Protein AF-Q6P442-F1 (afdb_monomer_lite)

InterPro domains:
  IPR039598 HMG domain-containing protein 3 [PTHR17609] (1-402)

Organism: Homo sapiens (NCBI:txid9606)

Radius of gyration: 25.88 Å; chains: 1; bounding box: 52×65×114 Å

Secondary structure (DSSP, 8-state):
-TTS-SEEEEEEETTEEEBTTS-EEE--SS---SB--HHHHHHHHHHHHHHHHH-TTSPP--EEEGGG-PPB--GGGB-SS-B--GGG--TTPPP--S-HHHHHHHHHTTS--GGGGGG--HHHHHHHHHHTT----TT--HHHHHHHHHHHHHHHHHT----PPPTTB--EEEEEE-TT--EEEEEEESS---HHHHHHHHHTBSS--SEEE-TTHHHHHHHHHHHSHHHHHHHHGGGTTSSS-TTS-------GGGS-------TT--TT-SS-TTT-----EEEB-SS---TT-TTGGGGBGGG-GGGHHHHHHHHHHHHHGGG-GGGS-EEES-HHHHHHHHHHHHHHHHHHHHHHHHHHHHHHPPTTEEEEE-TT--EEEEE-------------------

Sequence (406 aa):
CGVAPKVEMAQRSEENVLALKSVEFTWPEFLGSNEVNVEDFWATMETEVIEQVAFPASIPITKFDASVIAPFFPPLMRGAVVVNTEKDKNLDVQPVPGSGSALVRLLQEGTCKLDEIGSYSEEKLQHLLRQCGIPFGAEDSKDQLCFSLLALYESVQNGARAIRPPRHFTGGKIYKVCPHQVVCGSKYLVRGESARDHVDLLASSRHWPPVYVVDMATSVALCADLCYPELTNQMWGRNQGCFSSPTEPPVSVSCPELLDQHYTVDMTETEHSIQHPVTKTATRRIVHAGLQPNPGDPSAGHHSLALCPELAPYATILASIVDSKPNGVRQRPIAFDNATHYYLYNRLMDFLTSREIVNRQIHDIVQSCQPGEVVIRDTLYRLGVAQIKTETEEEGEEEEVAAVAE

pLDDT: mean 86.99, std 14.01, range [32.75, 98.12]

Foldseek 3Di:
DFLFFQEKEKDFQQQLWEFLPQAAEDEDPDDDDQFADPVVQLVVLVVQVVCCVVPVPDRFHRYYHPSNFFWDADPSFFAPTFGDCLNVQDPPQDDADFALLQLLLCVLVVLDDLVCLVVDDPVSLVVSCVSRVHDDDPPQDSVNSNVSSVSSVSCLLSADDAPWRDPRIFSGKMFIAHLLRATRIMDTGRTHDGLVRVLSRQVRTLARRQEYEDLSQQSVLSNCCVVPVVLSCQAANQCSQFQDHLVDPAAQDEDCLLDDDPDDQDPPDDSPDCQRRRSRDNYHHYAYLVPDRPPPHSSNSRRHLVSYPSSVVSSVSVVVCVVCLVVDPLNDRDYHHGDSCSVVVNSVVSVVVNVVSVVVVLVVVVVVDDVQKDWDADPSGDIDIDGHPDPPPPPPPDDPDDDDDD

Structure (mmCIF, N/CA/C/O backbone):
data_AF-Q6P442-F1
#
_entry.id   AF-Q6P442-F1
#
loop_
_atom_site.group_PDB
_atom_site.id
_atom_site.type_symbol
_atom_site.label_atom_id
_atom_site.label_alt_id
_atom_site.label_comp_id
_atom_site.label_asym_id
_atom_site.label_entity_id
_atom_site.label_seq_id
_atom_site.pdbx_PDB_ins_code
_atom_site.Cartn_x
_atom_site.Cartn_y
_atom_site.Cartn_z
_atom_site.occupancy
_atom_site.B_iso_or_equiv
_atom_site.auth_seq_id
_atom_site.auth_comp_id
_atom_site.auth_asym_id
_atom_site.auth_atom_id
_atom_site.pdbx_PDB_model_num
ATOM 1 N N . CYS A 1 1 ? 8.134 -10.510 -13.921 1.00 86.56 1 CYS A N 1
ATOM 2 C CA . CYS A 1 1 ? 7.005 -9.905 -13.172 1.00 86.56 1 CYS A CA 1
ATOM 3 C C . CYS A 1 1 ? 6.115 -9.026 -14.040 1.00 86.56 1 CYS A C 1
ATOM 5 O O . CYS A 1 1 ? 4.908 -9.148 -13.898 1.00 86.56 1 CYS A O 1
ATOM 7 N N . GLY A 1 2 ? 6.668 -8.200 -14.939 1.00 90.44 2 GLY A N 1
ATOM 8 C CA . GLY A 1 2 ? 5.844 -7.315 -15.767 1.00 90.44 2 GLY A CA 1
ATOM 9 C C . GLY A 1 2 ? 5.180 -6.212 -14.939 1.00 90.44 2 GLY A C 1
ATOM 10 O O . GLY A 1 2 ? 5.678 -5.873 -13.866 1.00 90.44 2 GLY A O 1
ATOM 11 N N . VAL A 1 3 ? 4.054 -5.689 -15.423 1.00 92.62 3 VAL A N 1
ATOM 12 C CA . VAL A 1 3 ? 3.297 -4.583 -14.802 1.00 92.62 3 VAL A CA 1
ATOM 13 C C . VAL A 1 3 ? 2.311 -5.029 -13.714 1.00 92.62 3 VAL A C 1
ATOM 15 O O . VAL A 1 3 ? 1.682 -4.186 -13.084 1.00 92.62 3 VAL A O 1
ATOM 18 N N . ALA A 1 4 ? 2.176 -6.337 -13.473 1.00 93.31 4 ALA A N 1
ATOM 19 C CA . ALA A 1 4 ? 1.287 -6.904 -12.455 1.00 93.31 4 ALA A CA 1
ATOM 20 C C . ALA A 1 4 ? 1.978 -8.056 -11.691 1.00 93.31 4 ALA A C 1
ATOM 22 O O . ALA A 1 4 ? 1.723 -9.239 -11.954 1.00 93.31 4 ALA A O 1
ATOM 23 N N . PRO A 1 5 ? 2.936 -7.750 -10.794 1.00 94.25 5 PRO A N 1
ATOM 24 C CA . PRO A 1 5 ? 3.616 -8.765 -10.000 1.00 94.25 5 PRO A CA 1
ATOM 25 C C . PRO A 1 5 ? 2.646 -9.487 -9.051 1.00 94.25 5 PRO A C 1
ATOM 27 O O . PRO A 1 5 ? 1.861 -8.859 -8.351 1.00 94.25 5 PRO A O 1
ATOM 30 N N . LYS A 1 6 ? 2.762 -10.819 -8.964 1.00 94.25 6 LYS A N 1
ATOM 31 C CA . LYS A 1 6 ? 1.980 -11.639 -8.016 1.00 94.25 6 LYS A CA 1
ATOM 32 C C . LYS A 1 6 ? 2.330 -11.358 -6.550 1.00 94.25 6 LYS A C 1
ATOM 34 O O . LYS A 1 6 ? 1.477 -11.449 -5.673 1.00 94.25 6 LYS A O 1
ATOM 39 N N . VAL A 1 7 ? 3.600 -11.046 -6.311 1.00 95.81 7 VAL A N 1
ATOM 40 C CA . VAL A 1 7 ? 4.154 -10.728 -4.997 1.00 95.81 7 VAL A CA 1
ATOM 41 C C . VAL A 1 7 ? 4.831 -9.373 -5.099 1.00 95.81 7 VAL A C 1
ATOM 43 O O . VAL A 1 7 ? 5.621 -9.149 -6.016 1.00 95.81 7 VAL A O 1
ATOM 46 N N . GLU A 1 8 ? 4.550 -8.487 -4.157 1.00 97.06 8 GLU A N 1
ATOM 47 C CA . GLU A 1 8 ? 5.289 -7.242 -3.965 1.00 97.06 8 GLU A CA 1
ATOM 48 C C . GLU A 1 8 ? 5.680 -7.107 -2.495 1.00 97.06 8 GLU A C 1
ATOM 50 O O . GLU A 1 8 ? 5.041 -7.668 -1.608 1.00 97.06 8 GLU A O 1
ATOM 55 N N . MET A 1 9 ? 6.761 -6.387 -2.234 1.00 95.19 9 MET A N 1
ATOM 56 C CA . MET A 1 9 ? 7.399 -6.303 -0.928 1.00 95.19 9 MET A CA 1
ATOM 57 C C . MET A 1 9 ? 7.609 -4.840 -0.560 1.00 95.19 9 MET A C 1
ATOM 59 O O . MET A 1 9 ? 8.041 -4.035 -1.391 1.00 95.19 9 MET A O 1
ATOM 63 N N . ALA A 1 10 ? 7.313 -4.503 0.689 1.00 94.44 10 ALA A N 1
ATOM 64 C CA . ALA A 1 10 ? 7.629 -3.214 1.269 1.00 94.44 10 ALA A CA 1
ATOM 65 C C . ALA A 1 10 ? 9.129 -3.110 1.575 1.00 94.44 10 ALA A C 1
ATOM 67 O O . ALA A 1 10 ? 9.732 -4.034 2.122 1.00 94.44 10 ALA A O 1
ATOM 68 N N . GLN A 1 11 ? 9.728 -1.962 1.270 1.00 91.62 11 GLN A N 1
ATOM 69 C CA . GLN A 1 11 ? 11.070 -1.598 1.724 1.00 91.62 11 GLN A CA 1
ATOM 70 C C . GLN A 1 11 ? 11.069 -0.173 2.254 1.00 91.62 11 GLN A C 1
ATOM 72 O O . GLN A 1 11 ? 10.392 0.689 1.706 1.00 91.62 11 GLN A O 1
ATOM 77 N N . ARG A 1 12 ? 11.868 0.087 3.286 1.00 89.50 12 ARG A N 1
ATOM 78 C CA . ARG A 1 12 ? 11.993 1.404 3.923 1.00 89.50 12 ARG A CA 1
ATOM 79 C C . ARG A 1 12 ? 13.348 1.996 3.639 1.00 89.50 12 ARG A C 1
ATOM 81 O O . ARG A 1 12 ? 14.317 1.250 3.604 1.00 89.50 12 ARG A O 1
ATOM 88 N N . SER A 1 13 ? 13.412 3.308 3.507 1.00 90.06 13 SER A N 1
ATOM 89 C CA . SER A 1 13 ? 14.642 4.088 3.536 1.00 90.06 13 SER A CA 1
ATOM 90 C C . SER A 1 13 ? 14.452 5.247 4.508 1.00 90.06 13 SER A C 1
ATOM 92 O O . SER A 1 13 ? 14.113 6.359 4.108 1.00 90.06 13 SER A O 1
ATOM 94 N N . GLU A 1 14 ? 14.656 4.954 5.792 1.00 87.12 14 GLU A N 1
ATOM 95 C CA . GLU A 1 14 ? 14.461 5.881 6.919 1.00 87.12 14 GLU A CA 1
ATOM 96 C C . GLU A 1 14 ? 15.507 7.004 6.954 1.00 87.12 14 GLU A C 1
ATOM 98 O O . GLU A 1 14 ? 15.258 8.063 7.514 1.00 87.12 14 GLU A O 1
ATOM 103 N N . GLU A 1 15 ? 16.672 6.791 6.337 1.00 87.25 15 GLU A N 1
ATOM 104 C CA . GLU A 1 15 ? 17.795 7.736 6.369 1.00 87.25 15 GLU A CA 1
ATOM 105 C C . GLU A 1 15 ? 17.918 8.586 5.093 1.00 87.25 15 GLU A C 1
ATOM 107 O O . GLU A 1 15 ? 18.850 9.375 4.952 1.00 87.25 15 GLU A O 1
ATOM 112 N N . ASN A 1 16 ? 16.986 8.428 4.151 1.00 91.44 16 ASN A N 1
ATOM 113 C CA . ASN A 1 16 ? 16.876 9.267 2.961 1.00 91.44 16 ASN A CA 1
ATOM 114 C C . ASN A 1 16 ? 15.770 10.292 3.202 1.00 91.44 16 ASN A C 1
ATOM 116 O O . ASN A 1 16 ? 14.597 9.994 2.989 1.00 91.44 16 ASN A O 1
ATOM 120 N N . VAL A 1 17 ? 16.147 11.456 3.727 1.00 94.19 17 VAL A N 1
ATOM 121 C CA . VAL A 1 17 ? 15.237 12.398 4.394 1.00 94.19 17 VAL A CA 1
ATOM 122 C C . VAL A 1 17 ? 15.412 13.827 3.895 1.00 94.19 17 VAL A C 1
ATOM 124 O O . VAL A 1 17 ? 16.478 14.218 3.424 1.00 94.19 17 VAL A O 1
ATOM 127 N N . LEU A 1 18 ? 14.373 14.638 4.068 1.00 94.19 18 LEU A N 1
ATOM 128 C CA . LEU A 1 18 ? 14.400 16.080 3.854 1.00 94.19 18 LEU A CA 1
ATOM 129 C C . LEU A 1 18 ? 14.501 16.800 5.203 1.00 94.19 18 LEU A C 1
ATOM 131 O O . LEU A 1 18 ? 13.715 16.549 6.117 1.00 94.19 18 LEU A O 1
ATOM 135 N N . ALA A 1 19 ? 15.467 17.705 5.320 1.00 92.88 19 ALA A N 1
ATOM 136 C CA . ALA A 1 19 ? 15.667 18.561 6.476 1.00 92.88 19 ALA A CA 1
ATOM 137 C C . ALA A 1 19 ? 14.605 19.666 6.522 1.00 92.88 19 ALA A C 1
ATOM 139 O O . ALA A 1 19 ? 14.495 20.487 5.613 1.00 92.88 19 ALA A O 1
ATOM 140 N N . LEU A 1 20 ? 13.894 19.752 7.642 1.00 90.56 20 LEU A N 1
ATOM 141 C CA . LEU A 1 20 ? 12.802 20.709 7.858 1.00 90.56 20 LEU A CA 1
ATOM 142 C C . LEU A 1 20 ? 13.289 22.108 8.267 1.00 90.56 20 LEU A C 1
ATOM 144 O O . LEU A 1 20 ? 12.494 22.996 8.543 1.00 90.56 20 LEU A O 1
ATOM 148 N N . LYS A 1 21 ? 14.609 22.327 8.317 1.00 86.75 21 LYS A N 1
ATOM 149 C CA . LYS A 1 21 ? 15.196 23.644 8.623 1.00 86.75 21 LYS A CA 1
ATOM 150 C C . LYS A 1 21 ? 14.921 24.687 7.530 1.00 86.75 21 LYS A C 1
ATOM 152 O O . LYS A 1 21 ? 14.899 25.874 7.829 1.00 86.75 21 LYS A O 1
ATOM 157 N N . SER A 1 22 ? 14.756 24.234 6.285 1.00 80.06 22 SER A N 1
ATOM 158 C CA . SER A 1 22 ? 14.614 25.088 5.097 1.00 80.06 22 SER A CA 1
ATOM 159 C C . SER A 1 22 ? 13.227 24.993 4.456 1.00 80.06 22 SER A C 1
ATOM 161 O O . SER A 1 22 ? 12.948 25.732 3.518 1.00 80.06 22 SER A O 1
ATOM 163 N N . VAL A 1 23 ? 12.380 24.072 4.927 1.00 89.31 23 VAL A N 1
ATOM 164 C CA . VAL A 1 23 ? 11.079 23.754 4.331 1.00 89.31 23 VAL A CA 1
ATOM 165 C C . VAL A 1 23 ? 10.048 23.587 5.441 1.00 89.31 23 VAL A C 1
ATOM 167 O O . VAL A 1 23 ? 10.214 22.760 6.337 1.00 89.31 23 VAL A O 1
ATOM 170 N N . GLU A 1 24 ? 8.968 24.351 5.357 1.00 90.81 24 GLU A N 1
ATOM 171 C CA . GLU A 1 24 ? 7.795 24.266 6.218 1.00 90.81 24 GLU A CA 1
ATOM 172 C C . GLU A 1 24 ? 6.669 23.546 5.467 1.00 90.81 24 GLU A C 1
ATOM 174 O O . GLU A 1 24 ? 6.240 23.986 4.399 1.00 90.81 24 GLU A O 1
ATOM 179 N N . PHE A 1 25 ? 6.169 22.441 6.021 1.00 91.81 25 PHE A N 1
ATOM 180 C CA . PHE A 1 25 ? 4.994 21.773 5.467 1.00 91.81 25 PHE A CA 1
ATOM 181 C C . PHE A 1 25 ? 3.707 22.418 5.983 1.00 91.81 25 PHE A C 1
ATOM 183 O O . PHE A 1 25 ? 3.514 22.548 7.193 1.00 91.81 25 PHE A O 1
ATOM 190 N N . THR A 1 26 ? 2.813 22.768 5.065 1.00 91.88 26 THR A N 1
ATOM 191 C CA . THR A 1 26 ? 1.461 23.251 5.356 1.00 91.88 26 THR A CA 1
ATOM 192 C C . THR A 1 26 ? 0.432 22.161 5.078 1.00 91.88 26 THR A C 1
ATOM 194 O O . THR A 1 26 ? 0.691 21.217 4.330 1.00 91.88 26 THR A O 1
ATOM 197 N N . TRP A 1 27 ? -0.747 22.300 5.677 1.00 89.88 27 TRP A N 1
ATOM 198 C CA . TRP A 1 27 ? -1.874 21.388 5.493 1.00 89.88 27 TRP A CA 1
ATOM 199 C C . TRP A 1 27 ? -3.109 22.199 5.100 1.00 89.88 27 TRP A C 1
ATOM 201 O O . TRP A 1 27 ? -3.243 23.333 5.568 1.00 89.88 27 TRP A O 1
ATOM 211 N N . PRO A 1 28 ? -4.006 21.654 4.267 1.00 82.94 28 PRO A N 1
ATOM 212 C CA . PRO A 1 28 ? -5.226 22.355 3.896 1.00 82.94 28 PRO A CA 1
ATOM 213 C C . PRO A 1 28 ? -6.119 22.576 5.127 1.00 82.94 28 PRO A C 1
ATOM 215 O O . PRO A 1 28 ? -6.268 21.687 5.964 1.00 82.94 28 PRO A O 1
ATOM 218 N N . GLU A 1 29 ? -6.741 23.755 5.221 1.00 73.69 29 GLU A N 1
ATOM 219 C CA . GLU A 1 29 ? -7.669 24.099 6.314 1.00 73.69 29 GLU A CA 1
ATOM 220 C C . GLU A 1 29 ? -8.970 23.280 6.263 1.00 73.69 29 GLU A C 1
ATOM 222 O O . GLU A 1 29 ? -9.642 23.104 7.278 1.00 73.69 29 GLU A O 1
ATOM 227 N N . PHE A 1 30 ? -9.313 22.747 5.087 1.00 71.75 30 PHE A N 1
ATOM 228 C CA . PHE A 1 30 ? -10.503 21.934 4.865 1.00 71.75 30 PHE A CA 1
ATOM 229 C C . PHE A 1 30 ? -10.126 20.495 4.518 1.00 71.75 30 PHE A C 1
ATOM 231 O O . PHE A 1 30 ? -9.169 20.240 3.782 1.00 71.75 30 PHE A O 1
ATOM 238 N N . LEU A 1 31 ? -10.931 19.548 5.007 1.00 66.25 31 LEU A N 1
ATOM 239 C CA . LEU A 1 31 ? -10.852 18.135 4.639 1.00 66.25 31 LEU A CA 1
ATOM 240 C C . LEU A 1 31 ? -11.208 17.976 3.151 1.00 66.25 31 LEU A C 1
ATOM 242 O O . LEU A 1 31 ? -12.366 17.807 2.784 1.00 66.25 31 LEU A O 1
ATOM 246 N N . GLY A 1 32 ? -10.203 18.113 2.286 1.00 71.50 32 GLY A N 1
ATOM 247 C CA . GLY A 1 32 ? -10.317 17.870 0.847 1.00 71.50 32 GLY A CA 1
ATOM 248 C C . GLY A 1 32 ? -10.180 16.390 0.485 1.00 71.50 32 GLY A C 1
ATOM 249 O O . GLY A 1 32 ? -9.951 15.544 1.352 1.00 71.50 32 GLY A O 1
ATOM 250 N N . SER A 1 33 ? -10.242 16.086 -0.813 1.00 86.38 33 SER A N 1
ATOM 251 C CA . SER A 1 33 ? -9.921 14.750 -1.331 1.00 86.38 33 SER A CA 1
ATOM 252 C C . SER A 1 33 ? -8.520 14.296 -0.892 1.00 86.38 33 SER A C 1
ATOM 254 O O . SER A 1 33 ? -7.635 15.117 -0.632 1.00 86.38 33 SER A O 1
ATOM 256 N N . ASN A 1 34 ? -8.332 12.983 -0.784 1.00 92.31 34 ASN A N 1
ATOM 257 C CA . ASN A 1 34 ? -7.016 12.367 -0.593 1.00 92.31 34 ASN A CA 1
ATOM 258 C C . ASN A 1 34 ? -6.313 12.100 -1.928 1.00 92.31 34 ASN A C 1
ATOM 260 O O . ASN A 1 34 ? -5.165 11.673 -1.930 1.00 92.31 34 ASN A O 1
ATOM 264 N N . GLU A 1 35 ? -6.995 12.338 -3.048 1.00 95.44 35 GLU A N 1
ATOM 265 C CA . GLU A 1 35 ? -6.439 12.221 -4.390 1.00 95.44 35 GLU A CA 1
ATOM 266 C C . GLU A 1 35 ? -5.431 13.335 -4.685 1.00 95.44 35 GLU A C 1
ATOM 268 O O . GLU A 1 35 ? -5.650 14.500 -4.350 1.00 95.44 35 GLU A O 1
ATOM 273 N N . VAL A 1 36 ? -4.335 12.967 -5.345 1.00 95.62 36 VAL A N 1
ATOM 274 C CA . VAL A 1 36 ? -3.266 13.882 -5.747 1.00 95.62 36 VAL A CA 1
ATOM 275 C C . VAL A 1 36 ? -3.075 13.857 -7.256 1.00 95.62 36 VAL A C 1
ATOM 277 O O . VAL A 1 36 ? -3.052 12.794 -7.880 1.00 95.62 36 VAL A O 1
ATOM 280 N N . ASN A 1 37 ? -2.873 15.036 -7.848 1.00 95.62 37 ASN A N 1
ATOM 281 C CA . ASN A 1 37 ? -2.499 15.127 -9.252 1.00 95.62 37 ASN A CA 1
ATOM 282 C C . ASN A 1 37 ? -1.000 14.839 -9.408 1.00 95.62 37 ASN A C 1
ATOM 284 O O . ASN A 1 37 ? -0.142 15.678 -9.132 1.00 95.62 37 ASN A O 1
ATOM 288 N N . VAL A 1 38 ? -0.701 13.620 -9.853 1.00 95.69 38 VAL A N 1
ATOM 289 C CA . VAL A 1 38 ? 0.668 13.135 -10.042 1.00 95.69 38 VAL A CA 1
ATOM 290 C C . VAL A 1 38 ? 1.415 13.942 -11.101 1.00 95.69 38 VAL A C 1
ATOM 292 O O . VAL A 1 38 ? 2.576 14.277 -10.882 1.00 95.69 38 VAL A O 1
ATOM 295 N N . GLU A 1 39 ? 0.779 14.249 -12.233 1.00 95.00 39 GLU A N 1
ATOM 296 C CA . GLU A 1 39 ? 1.454 14.956 -13.328 1.00 95.00 39 GLU A CA 1
ATOM 297 C C . GLU A 1 39 ? 1.805 16.384 -12.913 1.00 95.00 39 GLU A C 1
ATOM 299 O O . GLU A 1 39 ? 2.951 16.796 -13.076 1.00 95.00 39 GLU A O 1
ATOM 304 N N . ASP A 1 40 ? 0.859 17.095 -12.291 1.00 95.50 40 ASP A N 1
ATOM 305 C CA . ASP A 1 40 ? 1.082 18.465 -11.823 1.00 95.50 40 ASP A CA 1
ATOM 306 C C . ASP A 1 40 ? 2.207 18.512 -10.786 1.00 95.50 40 ASP A C 1
ATOM 308 O O . ASP A 1 40 ? 3.149 19.287 -10.938 1.00 95.50 40 ASP A O 1
ATOM 312 N N . PHE A 1 41 ? 2.164 17.639 -9.770 1.00 95.44 41 PHE A N 1
ATOM 313 C CA . PHE A 1 41 ? 3.193 17.596 -8.731 1.00 95.44 41 PHE A CA 1
ATOM 314 C C . PHE A 1 41 ? 4.593 17.409 -9.327 1.00 95.44 41 PHE A C 1
ATOM 316 O O . PHE A 1 41 ? 5.516 18.167 -9.020 1.00 95.44 41 PHE A O 1
ATOM 323 N N . TRP A 1 42 ? 4.766 16.403 -10.189 1.00 95.19 42 TRP A N 1
ATOM 324 C CA . TRP A 1 42 ? 6.076 16.096 -10.757 1.00 95.19 42 TRP A CA 1
ATOM 325 C C . TRP A 1 42 ? 6.539 17.155 -11.760 1.00 95.19 42 TRP A C 1
ATOM 327 O O . TRP A 1 42 ? 7.723 17.490 -11.751 1.00 95.19 42 TRP A O 1
ATOM 337 N N . ALA A 1 43 ? 5.632 17.731 -12.554 1.00 94.75 43 ALA A N 1
ATOM 338 C CA . ALA A 1 43 ? 5.945 18.833 -13.461 1.00 94.75 43 ALA A CA 1
ATOM 339 C C . ALA A 1 43 ? 6.384 20.094 -12.701 1.00 94.75 43 ALA A C 1
ATOM 341 O O . ALA A 1 43 ? 7.343 20.755 -13.111 1.00 94.75 43 ALA A O 1
ATOM 342 N N . THR A 1 44 ? 5.745 20.407 -11.567 1.00 93.31 44 THR A N 1
ATOM 343 C CA . THR A 1 44 ? 6.184 21.495 -10.684 1.00 93.31 44 THR A CA 1
ATOM 344 C C . THR A 1 44 ? 7.589 21.223 -10.156 1.00 93.31 44 THR A C 1
ATOM 346 O O . THR A 1 44 ? 8.455 22.083 -10.289 1.00 93.31 44 THR A O 1
ATOM 349 N N . MET A 1 45 ? 7.858 20.024 -9.622 1.00 94.00 45 MET A N 1
ATOM 350 C CA . MET A 1 45 ? 9.192 19.698 -9.096 1.00 94.00 45 MET A CA 1
ATOM 351 C C . MET A 1 45 ? 10.281 19.832 -10.170 1.00 94.00 45 MET A C 1
ATOM 353 O O . MET A 1 45 ? 11.346 20.381 -9.892 1.00 94.00 45 MET A O 1
ATOM 357 N N . GLU A 1 46 ? 10.016 19.353 -11.389 1.00 92.81 46 GLU A N 1
ATOM 358 C CA . GLU A 1 46 ? 10.932 19.455 -12.534 1.00 92.81 46 GLU A CA 1
ATOM 359 C C . GLU A 1 46 ? 11.191 20.906 -12.951 1.00 92.81 46 GLU A C 1
ATOM 361 O O . GLU A 1 46 ? 12.349 21.306 -13.090 1.00 92.81 46 GLU A O 1
ATOM 366 N N . THR A 1 47 ? 10.130 21.699 -13.109 1.00 91.25 47 THR A N 1
ATOM 367 C CA . THR A 1 47 ? 10.224 23.104 -13.537 1.00 91.25 47 THR A CA 1
ATOM 368 C C . THR A 1 47 ? 11.033 23.933 -12.542 1.00 91.25 47 THR A C 1
ATOM 370 O O . THR A 1 47 ? 11.928 24.676 -12.939 1.00 91.25 47 THR A O 1
ATOM 373 N N . GLU A 1 48 ? 10.786 23.738 -11.248 1.00 88.94 48 GLU A N 1
ATOM 374 C CA . GLU A 1 48 ? 11.463 24.454 -10.166 1.00 88.94 48 GLU A CA 1
ATOM 375 C C . GLU A 1 48 ? 12.967 24.157 -10.108 1.00 88.94 48 GLU A C 1
ATOM 377 O O . GLU A 1 48 ? 13.777 25.066 -9.927 1.00 88.94 48 GLU A O 1
ATOM 382 N N . VAL A 1 49 ? 13.388 22.899 -10.306 1.00 87.94 49 VAL A N 1
ATOM 383 C CA . VAL A 1 49 ? 14.828 22.581 -10.381 1.00 87.94 49 VAL A CA 1
ATOM 384 C C . VAL A 1 49 ? 15.471 23.217 -11.605 1.00 87.94 49 VAL A C 1
ATOM 386 O O . VAL A 1 49 ? 16.578 23.744 -11.501 1.00 87.94 49 VAL A O 1
ATOM 389 N N . ILE A 1 50 ? 14.803 23.184 -12.760 1.00 88.19 50 ILE A N 1
ATOM 390 C CA . ILE A 1 50 ? 15.329 23.803 -13.983 1.00 88.19 50 ILE A CA 1
ATOM 391 C C . ILE A 1 50 ? 15.517 25.309 -13.775 1.00 88.19 50 ILE A C 1
ATOM 393 O O . ILE A 1 50 ? 16.563 25.847 -14.142 1.00 88.19 50 ILE A O 1
ATOM 397 N N . GLU A 1 51 ? 14.552 25.977 -13.142 1.00 87.38 51 GLU A N 1
ATOM 398 C CA . GLU A 1 51 ? 14.652 27.397 -12.818 1.00 87.38 51 GLU A CA 1
ATOM 399 C C . GLU A 1 51 ? 15.807 27.683 -11.852 1.00 87.38 51 GLU A C 1
ATOM 401 O O . GLU A 1 51 ? 16.613 28.569 -12.124 1.00 87.38 51 GLU A O 1
ATOM 406 N N . GLN A 1 52 ? 15.955 26.904 -10.777 1.00 84.62 52 GLN A N 1
ATOM 407 C CA . GLN A 1 52 ? 17.048 27.070 -9.808 1.00 84.62 52 GLN A CA 1
ATOM 408 C C . GLN A 1 52 ? 18.435 26.857 -10.436 1.00 84.62 52 GLN A C 1
ATOM 410 O O . GLN A 1 52 ? 19.394 27.538 -10.071 1.00 84.62 52 GLN A O 1
ATOM 415 N N . VAL A 1 53 ? 18.553 25.939 -11.402 1.00 83.88 53 VAL A N 1
ATOM 416 C CA . VAL A 1 53 ? 19.801 25.708 -12.149 1.00 83.88 53 VAL A CA 1
ATOM 417 C C . VAL A 1 53 ? 20.090 26.856 -13.120 1.00 83.88 53 VAL A C 1
ATOM 419 O O . VAL A 1 53 ? 21.243 27.266 -13.254 1.00 83.88 53 VAL A O 1
ATOM 422 N N . ALA A 1 54 ? 19.066 27.386 -13.792 1.00 86.62 54 ALA A N 1
ATOM 423 C CA . ALA A 1 54 ? 19.215 28.506 -14.721 1.00 86.62 54 ALA A CA 1
ATOM 424 C C . ALA A 1 54 ? 19.468 29.841 -13.997 1.00 86.62 54 ALA A C 1
ATOM 426 O O . ALA A 1 54 ? 20.236 30.678 -14.478 1.00 86.62 54 ALA A O 1
ATOM 427 N N . PHE A 1 55 ? 18.855 30.024 -12.827 1.00 84.62 55 PHE A N 1
ATOM 428 C CA . PHE A 1 55 ? 18.888 31.239 -12.024 1.00 84.62 55 PHE A CA 1
ATOM 429 C C . PHE A 1 55 ? 19.238 30.896 -10.566 1.00 84.62 55 PHE A C 1
ATOM 431 O O . PHE A 1 55 ? 18.347 30.770 -9.726 1.00 84.62 55 PHE A O 1
ATOM 438 N N . PRO A 1 56 ? 20.536 30.824 -10.211 1.00 71.12 56 PRO A N 1
ATOM 439 C CA . PRO A 1 56 ? 20.991 30.419 -8.872 1.00 71.12 56 PRO A CA 1
ATOM 440 C C . PRO A 1 56 ? 20.542 31.327 -7.713 1.00 71.12 56 PRO A C 1
ATOM 442 O O . PRO A 1 56 ? 20.750 30.990 -6.551 1.00 71.12 56 PRO A O 1
ATOM 445 N N . ALA A 1 57 ? 19.969 32.495 -8.018 1.00 66.56 57 ALA A N 1
ATOM 446 C CA . ALA A 1 57 ? 19.376 33.414 -7.048 1.00 66.56 57 ALA A CA 1
ATOM 447 C C . ALA A 1 57 ? 17.874 33.156 -6.799 1.00 66.56 57 ALA A C 1
ATOM 449 O O . ALA A 1 57 ? 17.269 33.888 -6.015 1.00 66.56 57 ALA A O 1
ATOM 450 N N . SER A 1 58 ? 17.269 32.164 -7.467 1.00 67.44 58 SER A N 1
ATOM 451 C CA . SER A 1 58 ? 15.874 31.783 -7.240 1.00 67.44 58 SER A CA 1
ATOM 452 C C . SER A 1 58 ? 15.698 31.282 -5.805 1.00 67.44 58 SER A C 1
ATOM 454 O O . SER A 1 58 ? 16.505 30.501 -5.291 1.00 67.44 58 SER A O 1
ATOM 456 N N . ILE A 1 59 ? 14.670 31.795 -5.128 1.00 68.06 59 ILE A N 1
ATOM 457 C CA . ILE A 1 59 ? 14.375 31.431 -3.743 1.00 68.06 59 ILE A CA 1
ATOM 458 C C . ILE A 1 59 ? 13.763 30.028 -3.781 1.00 68.06 59 ILE A C 1
ATOM 460 O O . ILE A 1 59 ? 12.717 29.858 -4.403 1.00 68.06 59 ILE A O 1
ATOM 464 N N . PRO A 1 60 ? 14.373 29.024 -3.129 1.00 71.56 60 PRO A N 1
ATOM 465 C CA . PRO A 1 60 ? 13.828 27.677 -3.142 1.00 71.56 60 PRO A CA 1
ATOM 466 C C . PRO A 1 60 ? 12.451 27.642 -2.474 1.00 71.56 60 PRO A C 1
ATOM 468 O O . PRO A 1 60 ? 12.109 28.502 -1.657 1.00 71.56 60 PRO A O 1
ATOM 471 N N . ILE A 1 61 ? 11.682 26.593 -2.763 1.00 72.19 61 ILE A N 1
ATOM 472 C CA . ILE A 1 61 ? 10.432 26.320 -2.054 1.00 72.19 61 ILE A CA 1
ATOM 473 C C . ILE A 1 61 ? 10.725 26.203 -0.554 1.00 72.19 61 ILE A C 1
ATOM 475 O O . ILE A 1 61 ? 11.376 25.263 -0.101 1.00 72.19 61 ILE A O 1
ATOM 479 N N . THR A 1 62 ? 10.215 27.164 0.213 1.00 79.94 62 THR A N 1
ATOM 480 C CA . THR A 1 62 ? 10.338 27.221 1.678 1.00 79.94 62 THR A CA 1
ATOM 481 C C . THR A 1 62 ? 9.048 26.834 2.387 1.00 79.94 62 THR A C 1
ATOM 483 O O . THR A 1 62 ? 9.081 26.523 3.575 1.00 79.94 62 THR A O 1
ATOM 486 N N . LYS A 1 63 ? 7.919 26.812 1.669 1.00 86.56 63 LYS A N 1
ATOM 487 C CA . LYS A 1 63 ? 6.615 26.359 2.158 1.00 86.56 63 LYS A CA 1
ATOM 488 C C . LYS A 1 63 ? 5.983 25.408 1.162 1.00 86.56 63 LYS A C 1
ATOM 490 O O . LYS A 1 63 ? 5.986 25.693 -0.033 1.00 86.56 63 LYS A O 1
ATOM 495 N N . PHE A 1 64 ? 5.449 24.298 1.649 1.00 84.62 64 PHE A N 1
ATOM 496 C CA . PHE A 1 64 ? 4.967 23.230 0.789 1.00 84.62 64 PHE A CA 1
ATOM 497 C C . PHE A 1 64 ? 3.713 22.573 1.345 1.00 84.62 64 PHE A C 1
ATOM 499 O O . PHE A 1 64 ? 3.726 22.076 2.469 1.00 84.62 64 PHE A O 1
ATOM 506 N N . ASP A 1 65 ? 2.642 22.528 0.558 1.00 91.12 65 ASP A N 1
ATOM 507 C CA . ASP A 1 65 ? 1.452 21.773 0.939 1.00 91.12 65 ASP A CA 1
ATOM 508 C C . ASP A 1 65 ? 1.771 20.274 0.910 1.00 91.12 65 ASP A C 1
ATOM 510 O O . ASP A 1 65 ? 2.042 19.685 -0.136 1.00 91.12 65 ASP A O 1
ATOM 514 N N . ALA A 1 66 ? 1.767 19.644 2.081 1.00 92.50 66 ALA A N 1
ATOM 515 C CA . ALA A 1 66 ? 2.080 18.229 2.201 1.00 92.50 66 ALA A CA 1
ATOM 516 C C . ALA A 1 66 ? 0.968 17.320 1.657 1.00 92.50 66 ALA A C 1
ATOM 518 O O . ALA A 1 66 ? 1.218 16.141 1.401 1.00 92.50 66 ALA A O 1
ATOM 519 N N . SER A 1 67 ? -0.251 17.837 1.467 1.00 91.94 67 SER A N 1
ATOM 520 C CA . SER A 1 67 ? -1.371 17.050 0.950 1.00 91.94 67 SER A CA 1
ATOM 521 C C . SER A 1 67 ? -1.234 16.736 -0.540 1.00 91.94 67 SER A C 1
ATOM 523 O O . SER A 1 67 ? -1.631 15.650 -0.953 1.00 91.94 67 SER A O 1
ATOM 525 N N . VAL A 1 68 ? -0.576 17.599 -1.322 1.00 93.50 68 VAL A N 1
ATOM 526 C CA . VAL A 1 68 ? -0.406 17.412 -2.776 1.00 93.50 68 VAL A CA 1
ATOM 527 C C . VAL A 1 68 ? 0.782 16.525 -3.155 1.00 93.50 68 VAL A C 1
ATOM 529 O O . VAL A 1 68 ? 1.021 16.294 -4.338 1.00 93.50 68 VAL A O 1
ATOM 532 N N . ILE A 1 69 ? 1.545 16.025 -2.174 1.00 95.69 69 ILE A N 1
ATOM 533 C CA . ILE A 1 69 ? 2.707 15.169 -2.432 1.00 95.69 69 ILE A CA 1
ATOM 534 C C . ILE A 1 69 ? 2.277 13.900 -3.150 1.00 95.69 69 ILE A C 1
ATOM 536 O O . ILE A 1 69 ? 1.612 13.041 -2.569 1.00 95.69 69 ILE A O 1
ATOM 540 N N . ALA A 1 70 ? 2.718 13.759 -4.398 1.00 96.56 70 ALA A N 1
ATOM 541 C CA . ALA A 1 70 ? 2.411 12.588 -5.191 1.00 96.56 70 ALA A CA 1
ATOM 542 C C . ALA A 1 70 ? 3.436 11.467 -4.959 1.00 96.56 70 ALA A C 1
ATOM 544 O O . ALA A 1 70 ? 4.636 11.659 -5.187 1.00 96.56 70 ALA A O 1
ATOM 545 N N . PRO A 1 71 ? 2.989 10.258 -4.571 1.00 96.25 71 PRO A N 1
ATOM 546 C CA . PRO A 1 71 ? 3.787 9.054 -4.733 1.00 96.25 71 PRO A CA 1
ATOM 547 C C . PRO A 1 71 ? 4.257 8.885 -6.184 1.00 96.25 71 PRO A C 1
ATOM 549 O O . PRO A 1 71 ? 3.585 9.283 -7.140 1.00 96.25 71 PRO A O 1
ATOM 552 N N . PHE A 1 72 ? 5.404 8.240 -6.363 1.00 95.31 72 PHE A N 1
ATOM 553 C CA . PHE A 1 72 ? 5.868 7.833 -7.681 1.00 95.31 72 PHE A CA 1
ATOM 554 C C . PHE A 1 72 ? 5.330 6.444 -8.031 1.00 95.31 72 PHE A C 1
ATOM 556 O O . PHE A 1 72 ? 5.483 5.498 -7.261 1.00 95.31 72 PHE A O 1
ATOM 563 N N . PHE A 1 73 ? 4.774 6.306 -9.234 1.00 95.69 73 PHE A N 1
ATOM 564 C CA . PHE A 1 73 ? 4.391 5.028 -9.827 1.00 95.69 73 PHE A CA 1
ATOM 565 C C . PHE A 1 73 ? 4.841 4.981 -11.290 1.00 95.69 73 PHE A C 1
ATOM 567 O O . PHE A 1 73 ? 4.635 5.960 -12.014 1.00 95.69 73 PHE A O 1
ATOM 574 N N . PRO A 1 74 ? 5.403 3.856 -11.773 1.00 93.75 74 PRO A N 1
ATOM 575 C CA . PRO A 1 74 ? 5.544 3.633 -13.206 1.00 93.75 74 PRO A CA 1
ATOM 576 C C . PRO A 1 74 ? 4.171 3.765 -13.890 1.00 93.75 74 PRO A C 1
ATOM 578 O O . PRO A 1 74 ? 3.214 3.162 -13.398 1.00 93.75 74 PRO A O 1
ATOM 581 N N . PRO A 1 75 ? 4.042 4.482 -15.025 1.00 92.88 75 PRO A N 1
ATOM 582 C CA . PRO A 1 75 ? 2.737 4.806 -15.610 1.00 92.88 75 PRO A CA 1
ATOM 583 C C . PRO A 1 75 ? 1.813 3.602 -15.839 1.00 92.88 75 PRO A C 1
ATOM 585 O O . PRO A 1 75 ? 0.621 3.685 -15.575 1.00 92.88 75 PRO A O 1
ATOM 588 N N . LEU A 1 76 ? 2.361 2.457 -16.260 1.00 92.62 76 LEU A N 1
ATOM 589 C CA . LEU A 1 76 ? 1.580 1.238 -16.517 1.00 92.62 76 LEU A CA 1
ATOM 590 C C . LEU A 1 76 ? 1.134 0.494 -15.247 1.00 92.62 76 LEU A C 1
ATOM 592 O O . LEU A 1 76 ? 0.259 -0.365 -15.325 1.00 92.62 76 LEU A O 1
ATOM 596 N N . MET A 1 77 ? 1.738 0.807 -14.098 1.00 94.75 77 MET A N 1
ATOM 597 C CA . MET A 1 77 ? 1.426 0.219 -12.790 1.00 94.75 77 MET A CA 1
ATOM 598 C C . MET A 1 77 ? 0.601 1.162 -11.904 1.00 94.75 77 MET A C 1
ATOM 600 O O . MET A 1 77 ? 0.160 0.757 -10.828 1.00 94.75 77 MET A O 1
ATOM 604 N N . ARG A 1 78 ? 0.399 2.410 -12.340 1.00 95.75 78 ARG A N 1
ATOM 605 C CA . ARG A 1 78 ? -0.359 3.442 -11.630 1.00 95.75 78 ARG A CA 1
ATOM 606 C C . ARG A 1 78 ? -1.863 3.222 -11.808 1.00 95.75 78 ARG A C 1
ATOM 608 O O . ARG A 1 78 ? -2.321 2.973 -12.922 1.00 95.75 78 ARG A O 1
ATOM 615 N N . GLY A 1 79 ? -2.613 3.313 -10.715 1.00 94.31 79 GLY A N 1
ATOM 616 C CA . GLY A 1 79 ? -4.074 3.325 -10.738 1.00 94.31 79 GLY A CA 1
ATOM 617 C C . GLY A 1 79 ? -4.630 4.612 -11.350 1.00 94.31 79 GLY A C 1
ATOM 618 O O . GLY A 1 79 ? -3.901 5.578 -11.568 1.00 94.31 79 GLY A O 1
ATOM 619 N N . ALA A 1 80 ? -5.933 4.630 -11.632 1.00 92.44 80 ALA A N 1
ATOM 620 C CA . ALA A 1 80 ? -6.603 5.836 -12.128 1.00 92.44 80 ALA A CA 1
ATOM 621 C C . ALA A 1 80 ? -6.593 6.970 -11.088 1.00 92.44 80 ALA A C 1
ATOM 623 O O . ALA A 1 80 ? -6.482 8.135 -11.449 1.00 92.44 80 ALA A O 1
ATOM 624 N N . VAL A 1 81 ? -6.662 6.601 -9.808 1.00 94.31 81 VAL A N 1
ATOM 625 C CA . VAL A 1 81 ? -6.584 7.503 -8.660 1.00 94.31 81 VAL A CA 1
ATOM 626 C C . VAL A 1 81 ? -5.283 7.212 -7.922 1.00 94.31 81 VAL A C 1
ATOM 628 O O . VAL A 1 81 ? -4.933 6.050 -7.706 1.00 94.31 81 VAL A O 1
ATOM 631 N N . VAL A 1 82 ? -4.569 8.263 -7.527 1.00 97.38 82 VAL A N 1
ATOM 632 C CA . VAL A 1 82 ? -3.399 8.174 -6.646 1.00 97.38 82 VAL A CA 1
ATOM 633 C C . VAL A 1 82 ? -3.692 8.975 -5.397 1.00 97.38 82 VAL A C 1
ATOM 635 O O . VAL A 1 82 ? -4.201 10.087 -5.493 1.00 97.38 82 VAL A O 1
ATOM 638 N N . VAL A 1 83 ? -3.388 8.407 -4.233 1.00 96.25 83 VAL A N 1
ATOM 639 C CA . VAL A 1 83 ? -3.785 8.969 -2.942 1.00 96.25 83 VAL A CA 1
ATOM 640 C C . VAL A 1 83 ? -2.599 9.302 -2.044 1.00 96.25 83 VAL A C 1
ATOM 642 O O . VAL A 1 83 ? -1.554 8.644 -2.064 1.00 96.25 83 VAL A O 1
ATOM 645 N N . ASN A 1 84 ? -2.790 10.325 -1.219 1.00 95.88 84 ASN A N 1
ATOM 646 C CA . ASN A 1 84 ? -1.886 10.713 -0.155 1.00 95.88 84 ASN A CA 1
ATOM 647 C C . ASN A 1 84 ? -2.666 11.106 1.107 1.00 95.88 84 ASN A C 1
ATOM 649 O O . ASN A 1 84 ? -3.298 12.159 1.169 1.00 95.88 84 ASN A O 1
ATOM 653 N N . THR A 1 85 ? -2.571 10.277 2.141 1.00 94.19 85 THR A N 1
ATOM 654 C CA . THR A 1 85 ? -3.273 10.457 3.418 1.00 94.19 85 THR A CA 1
ATOM 655 C C . THR A 1 85 ? -2.374 10.994 4.533 1.00 94.19 85 THR A C 1
ATOM 657 O O . THR A 1 85 ? -2.750 10.966 5.704 1.00 94.19 85 THR A O 1
ATOM 660 N N . GLU A 1 86 ? -1.199 11.545 4.203 1.00 92.44 86 GLU A N 1
ATOM 661 C CA . GLU A 1 86 ? -0.267 12.131 5.183 1.00 92.44 86 GLU A CA 1
ATOM 662 C C . GLU A 1 86 ? -0.939 13.154 6.110 1.00 92.44 86 GLU A C 1
ATOM 664 O O . GLU A 1 86 ? -0.635 13.191 7.305 1.00 92.44 86 GLU A O 1
ATOM 669 N N . LYS A 1 87 ? -1.890 13.941 5.584 1.00 91.25 87 LYS A N 1
ATOM 670 C CA . LYS A 1 87 ? -2.623 14.972 6.339 1.00 91.25 87 LYS A CA 1
ATOM 671 C C . LYS A 1 87 ? -3.477 14.395 7.467 1.00 91.25 87 LYS A C 1
ATOM 673 O O . LYS A 1 87 ? -3.553 14.995 8.537 1.00 91.25 87 LYS A O 1
ATOM 678 N N . ASP A 1 88 ? -4.013 13.197 7.258 1.00 90.25 88 ASP A N 1
ATOM 679 C CA . ASP A 1 88 ? -4.936 12.525 8.170 1.00 90.25 88 ASP A CA 1
ATOM 680 C C . ASP A 1 88 ? -4.212 11.782 9.306 1.00 90.25 88 ASP A C 1
ATOM 682 O O . ASP A 1 88 ? -4.851 11.273 10.226 1.00 90.25 88 ASP A O 1
ATOM 686 N N . LYS A 1 89 ? -2.879 11.680 9.247 1.00 90.12 89 LYS A N 1
ATOM 687 C CA . LYS A 1 89 ? -2.091 11.043 10.306 1.00 90.12 89 LYS A CA 1
ATOM 688 C C . LYS A 1 89 ? -2.144 11.871 11.586 1.00 90.12 89 LYS A C 1
ATOM 690 O O . LYS A 1 89 ? -1.620 12.984 11.639 1.00 90.12 89 LYS A O 1
ATOM 695 N N . ASN A 1 90 ? -2.685 11.300 12.652 1.00 86.31 90 ASN A N 1
ATOM 696 C CA . ASN A 1 90 ? -2.665 11.928 13.962 1.00 86.31 90 ASN A CA 1
ATOM 697 C C . ASN A 1 90 ? -1.385 11.525 14.716 1.00 86.31 90 ASN A C 1
ATOM 699 O O . ASN A 1 90 ? -1.160 10.355 15.039 1.00 86.31 90 ASN A O 1
ATOM 703 N N . LEU A 1 91 ? -0.521 12.510 14.977 1.00 81.00 91 LEU A N 1
ATOM 704 C CA . LEU A 1 91 ? 0.755 12.304 15.666 1.00 81.00 91 LEU A CA 1
ATOM 705 C C . LEU A 1 91 ? 0.581 12.043 17.164 1.00 81.00 91 LEU A C 1
ATOM 707 O O . LEU A 1 91 ? 1.481 11.459 17.769 1.00 81.00 91 LEU A O 1
ATOM 711 N N . ASP A 1 92 ? -0.546 12.444 17.750 1.00 81.44 92 ASP A N 1
ATOM 712 C CA . ASP A 1 92 ? -0.792 12.398 19.192 1.00 81.44 92 ASP A CA 1
ATOM 713 C C . ASP A 1 92 ? -1.490 11.114 19.653 1.00 81.44 92 ASP A C 1
ATOM 715 O O . ASP A 1 92 ? -1.568 10.864 20.860 1.00 81.44 92 ASP A O 1
ATOM 719 N N . VAL A 1 93 ? -1.914 10.263 18.710 1.00 80.88 93 VAL A N 1
ATOM 720 C CA . VAL A 1 93 ? -2.517 8.953 18.996 1.00 80.88 93 VAL A CA 1
ATOM 721 C C . VAL A 1 93 ? -1.569 8.125 19.853 1.00 80.88 93 VAL A C 1
ATOM 723 O O . VAL A 1 93 ? -0.447 7.799 19.455 1.00 80.88 93 VAL A O 1
ATOM 726 N N . GLN A 1 94 ? -2.041 7.776 21.046 1.00 73.62 94 GLN A N 1
ATOM 727 C CA . GLN A 1 94 ? -1.325 6.898 21.959 1.00 73.62 94 GLN A CA 1
ATOM 728 C C . GLN A 1 94 ? -1.613 5.429 21.636 1.00 73.62 94 GLN A C 1
ATOM 730 O O . GLN A 1 94 ? -2.662 5.111 21.069 1.00 73.62 94 GLN A O 1
ATOM 735 N N . PRO A 1 95 ? -0.711 4.506 22.011 1.00 77.12 95 PRO A N 1
ATOM 736 C CA . PRO A 1 95 ? -1.048 3.094 22.072 1.00 77.12 95 PRO A CA 1
ATOM 737 C C . PRO A 1 95 ? -2.239 2.898 23.011 1.00 77.12 95 PRO A C 1
ATOM 739 O O . PRO A 1 95 ? -2.199 3.308 24.172 1.00 77.12 95 PRO A O 1
ATOM 742 N N . VAL A 1 96 ? -3.291 2.272 22.499 1.00 86.88 96 VAL A N 1
ATOM 743 C CA . VAL A 1 96 ? -4.516 1.976 23.245 1.00 86.88 96 VAL A CA 1
ATOM 744 C C . VAL A 1 96 ? -4.661 0.467 23.420 1.00 86.88 96 VAL A C 1
ATOM 746 O O . VAL A 1 96 ? -4.229 -0.294 22.550 1.00 86.88 96 VAL A O 1
ATOM 749 N N . PRO A 1 97 ? -5.228 0.007 24.546 1.00 88.81 97 PRO A N 1
ATOM 750 C CA . PRO A 1 97 ? -5.493 -1.409 24.750 1.00 88.81 97 PRO A CA 1
ATOM 751 C C . PRO A 1 97 ? -6.629 -1.900 23.842 1.00 88.81 97 PRO A C 1
ATOM 753 O O . PRO A 1 97 ? -7.499 -1.131 23.440 1.00 88.81 97 PRO A O 1
ATOM 756 N N . GLY A 1 98 ? -6.645 -3.207 23.583 1.00 90.75 98 GLY A N 1
ATOM 757 C CA . GLY A 1 98 ? -7.693 -3.880 22.818 1.00 90.75 98 GLY A CA 1
ATOM 758 C C . GLY A 1 98 ? -7.217 -4.460 21.484 1.00 90.75 98 GLY A C 1
ATOM 759 O O . GLY A 1 98 ? -6.099 -4.235 21.027 1.00 90.75 98 GLY A O 1
ATOM 760 N N . SER A 1 99 ? -8.089 -5.253 20.869 1.00 91.81 99 SER A N 1
ATOM 761 C CA . SER A 1 99 ? -7.877 -5.933 19.597 1.00 91.81 99 SER A CA 1
ATOM 762 C C . SER A 1 99 ? -8.545 -5.157 18.467 1.00 91.81 99 SER A C 1
ATOM 764 O O . SER A 1 99 ? -9.770 -5.161 18.326 1.00 91.81 99 SER A O 1
ATOM 766 N N . GLY A 1 100 ? -7.727 -4.534 17.616 1.00 92.38 100 GLY A N 1
ATOM 767 C CA . GLY A 1 100 ? -8.209 -3.891 16.392 1.00 92.38 100 GLY A CA 1
ATOM 768 C C . GLY A 1 100 ? -8.903 -4.874 15.443 1.00 92.38 100 GLY A C 1
ATOM 769 O O . GLY A 1 100 ? -9.916 -4.533 14.841 1.00 92.38 100 GLY A O 1
ATOM 770 N N . SER A 1 101 ? -8.422 -6.121 15.376 1.00 93.00 101 SER A N 1
ATOM 771 C CA . SER A 1 101 ? -9.050 -7.198 14.597 1.00 93.00 101 SER A CA 1
ATOM 772 C C . SER A 1 101 ? -10.487 -7.468 15.055 1.00 93.00 101 SER A C 1
ATOM 774 O O . SER A 1 101 ? -11.400 -7.518 14.227 1.00 93.00 101 SER A O 1
ATOM 776 N N . ALA A 1 102 ? -10.720 -7.569 16.368 1.00 94.44 102 ALA A N 1
ATOM 777 C CA . ALA A 1 102 ? -12.066 -7.746 16.905 1.00 94.44 102 ALA A CA 1
ATOM 778 C C . ALA A 1 102 ? -12.966 -6.538 16.603 1.00 94.44 102 ALA A C 1
ATOM 780 O O . ALA A 1 102 ? -14.104 -6.730 16.175 1.00 94.44 102 ALA A O 1
ATOM 781 N N . LEU A 1 103 ? -12.449 -5.313 16.754 1.00 95.38 103 LEU A N 1
ATOM 782 C CA . LEU A 1 103 ? -13.187 -4.091 16.427 1.00 95.38 103 LEU A CA 1
ATOM 783 C C . LEU A 1 103 ? -13.622 -4.058 14.957 1.00 95.38 103 LEU A C 1
ATOM 785 O O . LEU A 1 103 ? -14.803 -3.866 14.676 1.00 95.38 103 LEU A O 1
ATOM 789 N N . VAL A 1 104 ? -12.691 -4.272 14.023 1.00 95.06 104 VAL A N 1
ATOM 790 C CA . VAL A 1 104 ? -12.979 -4.266 12.579 1.00 95.06 104 VAL A CA 1
ATOM 791 C C . VAL A 1 104 ? -14.039 -5.307 12.231 1.00 95.06 104 VAL A C 1
ATOM 793 O O . VAL A 1 104 ? -14.956 -5.014 11.467 1.00 95.06 104 VAL A O 1
ATOM 796 N N . ARG A 1 105 ? -13.986 -6.495 12.842 1.00 94.38 105 ARG A N 1
ATOM 797 C CA . ARG A 1 105 ? -15.016 -7.520 12.640 1.00 94.38 105 ARG A CA 1
ATOM 798 C C . ARG A 1 105 ? -16.393 -7.055 13.123 1.00 94.38 105 ARG A C 1
ATOM 800 O O . ARG A 1 105 ? -17.368 -7.216 12.396 1.00 94.38 105 ARG A O 1
ATOM 807 N N . LEU A 1 106 ? -16.481 -6.440 14.305 1.00 95.88 106 LEU A N 1
ATOM 808 C CA . LEU A 1 106 ? -17.749 -5.907 14.823 1.00 95.88 106 LEU A CA 1
ATOM 809 C C . LEU A 1 106 ? -18.335 -4.811 13.922 1.00 95.88 106 LEU A C 1
ATOM 811 O O . LEU A 1 106 ? -19.559 -4.713 13.819 1.00 95.88 106 LEU A O 1
ATOM 815 N N . LEU A 1 107 ? -17.479 -4.007 13.282 1.00 95.44 107 LEU A N 1
ATOM 816 C CA . LEU A 1 107 ? -17.884 -3.004 12.293 1.00 95.44 107 LEU A CA 1
ATOM 817 C C . LEU A 1 107 ? -18.410 -3.668 11.011 1.00 95.44 107 LEU A C 1
ATOM 819 O O . LEU A 1 107 ? -19.503 -3.339 10.558 1.00 95.44 107 LEU A O 1
ATOM 823 N N . GLN A 1 108 ? -17.686 -4.650 10.466 1.00 92.44 108 GLN A N 1
ATOM 824 C CA . GLN A 1 108 ? -18.086 -5.389 9.259 1.00 92.44 108 GLN A CA 1
ATOM 825 C C . GLN A 1 108 ? -19.391 -6.180 9.446 1.00 92.44 108 GLN A C 1
ATOM 827 O O . GLN A 1 108 ? -20.196 -6.288 8.524 1.00 92.44 108 GLN A O 1
ATOM 832 N N . GLU A 1 109 ? -19.621 -6.729 10.639 1.00 93.00 109 GLU A N 1
ATOM 833 C CA . GLU A 1 109 ? -20.856 -7.440 10.991 1.00 93.00 109 GLU A CA 1
ATOM 834 C C . GLU A 1 109 ? -22.041 -6.494 11.253 1.00 93.00 109 GLU A C 1
ATOM 836 O O . GLU A 1 109 ? -23.177 -6.951 11.380 1.00 93.00 109 GLU A O 1
ATOM 841 N N . GLY A 1 110 ? -21.800 -5.182 11.353 1.00 93.12 110 GLY A N 1
ATOM 842 C CA . GLY A 1 110 ? -22.814 -4.179 11.690 1.00 93.12 110 GLY A CA 1
ATOM 843 C C . GLY A 1 110 ? -23.249 -4.188 13.161 1.00 93.12 110 GLY A C 1
ATOM 844 O O . GLY A 1 110 ? -24.170 -3.460 13.534 1.00 93.12 110 GLY A O 1
ATOM 845 N N . THR A 1 111 ? -22.592 -4.988 14.008 1.00 94.50 111 THR A N 1
ATOM 846 C CA . THR A 1 111 ? -22.832 -5.055 15.461 1.00 94.50 111 THR A CA 1
ATOM 847 C C . THR A 1 111 ? -22.408 -3.754 16.152 1.00 94.50 111 THR A C 1
ATOM 849 O O . THR A 1 111 ? -23.065 -3.293 17.093 1.00 94.50 111 THR A O 1
ATOM 852 N N . CYS A 1 112 ? -21.325 -3.147 15.659 1.00 95.12 112 CYS A N 1
ATOM 853 C CA . CYS A 1 112 ? -20.856 -1.822 16.035 1.00 95.12 112 CYS A CA 1
ATOM 854 C C . CYS A 1 112 ? -21.021 -0.866 14.850 1.00 95.12 112 CYS A C 1
ATOM 856 O O . CYS A 1 112 ? -20.551 -1.147 13.754 1.00 95.12 112 CYS A O 1
ATOM 858 N N . LYS A 1 113 ? -21.650 0.283 15.084 1.00 95.31 113 LYS A N 1
ATOM 859 C CA . LYS A 1 113 ? -21.792 1.378 14.125 1.00 95.31 113 LYS A CA 1
ATOM 860 C C . LYS A 1 113 ? -21.409 2.677 14.816 1.00 95.31 113 LYS A C 1
ATOM 862 O O . LYS A 1 113 ? -22.014 3.049 15.823 1.00 95.31 113 LYS A O 1
ATOM 867 N N . LEU A 1 114 ? -20.354 3.318 14.327 1.00 92.88 114 LEU A N 1
ATOM 868 C CA . LEU A 1 114 ? -19.722 4.443 15.022 1.00 92.88 114 LEU A CA 1
ATOM 869 C C . LEU A 1 114 ? -20.570 5.715 14.975 1.00 92.88 114 LEU A C 1
ATOM 871 O O . LEU A 1 114 ? -20.543 6.498 15.916 1.00 92.88 114 LEU A O 1
ATOM 875 N N . ASP A 1 115 ? -21.366 5.889 13.925 1.00 93.19 115 ASP A N 1
ATOM 876 C CA . ASP A 1 115 ? -22.346 6.966 13.773 1.00 93.19 115 ASP A CA 1
ATOM 877 C C . ASP A 1 115 ? -23.481 6.881 14.808 1.00 93.19 115 ASP A C 1
ATOM 879 O O . ASP A 1 115 ? -24.008 7.902 15.247 1.00 93.19 115 ASP A O 1
ATOM 883 N N . GLU A 1 116 ? -23.812 5.674 15.268 1.00 94.00 116 GLU A N 1
ATOM 884 C CA . GLU A 1 116 ? -24.851 5.437 16.272 1.00 94.00 116 GLU A CA 1
ATOM 885 C C . GLU A 1 116 ? -24.296 5.350 17.709 1.00 94.00 116 GLU A C 1
ATOM 887 O O . GLU A 1 116 ? -25.076 5.162 18.647 1.00 94.00 116 GLU A O 1
ATOM 892 N N . ILE A 1 117 ? -22.980 5.491 17.929 1.00 93.75 117 ILE A N 1
ATOM 893 C CA . ILE A 1 117 ? -22.332 5.170 19.218 1.00 93.75 117 ILE A CA 1
ATOM 894 C C . ILE A 1 117 ? -22.922 5.943 20.408 1.00 93.75 117 ILE A C 1
ATOM 896 O O . ILE A 1 117 ? -23.137 5.373 21.478 1.00 93.75 117 ILE A O 1
ATOM 900 N N . GLY A 1 118 ? -23.279 7.217 20.214 1.00 91.44 118 GLY A N 1
ATOM 901 C CA . GLY A 1 118 ? -23.884 8.051 21.259 1.00 91.44 118 GLY A CA 1
ATOM 902 C C . GLY A 1 118 ? -25.255 7.542 21.728 1.00 91.44 118 GLY A C 1
ATOM 903 O O . GLY A 1 118 ? -25.660 7.788 22.868 1.00 91.44 118 GLY A O 1
ATOM 904 N N . SER A 1 119 ? -25.954 6.774 20.887 1.00 93.56 119 SER A N 1
ATOM 905 C CA . SER A 1 119 ? -27.262 6.189 21.199 1.00 93.56 119 SER A CA 1
ATOM 906 C C . SER A 1 119 ? -27.179 4.875 21.985 1.00 93.56 119 SER A C 1
ATOM 908 O O . SER A 1 119 ? -28.190 4.421 22.518 1.00 93.56 119 SER A O 1
ATOM 910 N N . TYR A 1 120 ? -25.998 4.256 22.095 1.00 96.69 120 TYR A N 1
ATOM 911 C CA . TYR A 1 120 ? -25.866 2.938 22.718 1.00 96.69 120 TYR A CA 1
ATOM 912 C C . TYR A 1 120 ? -26.125 2.985 24.226 1.00 96.69 120 TYR A C 1
ATOM 914 O O . TYR A 1 120 ? -25.833 3.979 24.897 1.00 96.69 120 TYR A O 1
ATOM 922 N N . SER A 1 121 ? -26.693 1.903 24.765 1.00 95.81 121 SER A N 1
ATOM 923 C CA . SER A 1 121 ? -26.783 1.718 26.214 1.00 95.81 121 SER A CA 1
ATOM 924 C C . SER A 1 121 ? -25.408 1.386 26.792 1.00 95.81 121 SER A C 1
ATOM 926 O O . SER A 1 121 ? -24.510 0.930 26.075 1.00 95.81 121 SER A O 1
ATOM 928 N N . GLU A 1 122 ? -25.244 1.599 28.093 1.00 95.75 122 GLU A N 1
ATOM 929 C CA . GLU A 1 122 ? -23.996 1.285 28.786 1.00 95.75 122 GLU A CA 1
ATOM 930 C C . GLU A 1 122 ? -23.666 -0.210 28.683 1.00 95.75 122 GLU A C 1
ATOM 932 O O . GLU A 1 122 ? -22.539 -0.581 28.369 1.00 95.75 122 GLU A O 1
ATOM 937 N N . GLU A 1 123 ? -24.668 -1.081 28.816 1.00 95.69 123 GLU A N 1
ATOM 938 C CA . GLU A 1 123 ? -24.508 -2.534 28.713 1.00 95.69 123 GLU A CA 1
ATOM 939 C C . GLU A 1 123 ? -24.021 -2.950 27.324 1.00 95.69 123 GLU A C 1
ATOM 941 O O . GLU A 1 123 ? -23.164 -3.832 27.201 1.00 95.69 123 GLU A O 1
ATOM 946 N N . LYS A 1 124 ? -24.534 -2.299 26.269 1.00 96.25 124 LYS A N 1
ATOM 947 C CA . LYS A 1 124 ? -24.083 -2.542 24.895 1.00 96.25 124 LYS A CA 1
ATOM 948 C C . LYS A 1 124 ? -22.627 -2.111 24.722 1.00 96.25 124 LYS A C 1
ATOM 950 O O . LYS A 1 124 ? -21.848 -2.865 24.145 1.00 96.25 124 LYS A O 1
ATOM 955 N N . LEU A 1 125 ? -22.244 -0.942 25.236 1.00 96.94 125 LEU A N 1
ATOM 956 C CA . LEU A 1 125 ? -20.860 -0.461 25.179 1.00 96.94 125 LEU A CA 1
ATOM 957 C C . LEU A 1 125 ? -19.916 -1.399 25.935 1.00 96.94 125 LEU A C 1
ATOM 959 O O . LEU A 1 125 ? -18.926 -1.844 25.365 1.00 96.94 125 LEU A O 1
ATOM 963 N N . GLN A 1 126 ? -20.260 -1.792 27.163 1.00 96.81 126 GLN A N 1
ATOM 964 C CA . GLN A 1 126 ? -19.487 -2.768 27.933 1.00 96.81 126 GLN A CA 1
ATOM 965 C C . GLN A 1 126 ? -19.345 -4.104 27.188 1.00 96.81 126 GLN A C 1
ATOM 967 O O . GLN A 1 126 ? -18.270 -4.702 27.194 1.00 96.81 126 GLN A O 1
ATOM 972 N N . HIS A 1 127 ? -20.401 -4.586 26.523 1.00 96.94 127 HIS A N 1
ATOM 973 C CA . HIS A 1 127 ? -20.334 -5.797 25.702 1.00 96.94 127 HIS A CA 1
ATOM 974 C C . HIS A 1 127 ? -19.346 -5.648 24.534 1.00 96.94 127 HIS A C 1
ATOM 976 O O . HIS A 1 127 ? -18.489 -6.513 24.352 1.00 96.94 127 HIS A O 1
ATOM 982 N N . LEU A 1 128 ? -19.419 -4.544 23.782 1.00 97.44 128 LEU A N 1
ATOM 983 C CA . LEU A 1 128 ? -18.499 -4.262 22.674 1.00 97.44 128 LEU A CA 1
ATOM 984 C C . LEU A 1 128 ? -17.046 -4.145 23.160 1.00 97.44 128 LEU A C 1
ATOM 986 O O . LEU A 1 128 ? -16.154 -4.764 22.584 1.00 97.44 128 LEU A O 1
ATOM 990 N N . LEU A 1 129 ? -16.807 -3.425 24.260 1.00 96.88 129 LEU A N 1
ATOM 991 C CA . LEU A 1 129 ? -15.478 -3.292 24.862 1.00 96.88 129 LEU A CA 1
ATOM 992 C C . LEU A 1 129 ? -14.912 -4.651 25.299 1.00 96.88 129 LEU A C 1
ATOM 994 O O . LEU A 1 129 ? -13.752 -4.941 25.006 1.00 96.88 129 LEU A O 1
ATOM 998 N N . ARG A 1 130 ? -15.730 -5.524 25.916 1.00 96.62 130 ARG A N 1
ATOM 999 C CA . ARG A 1 130 ? -15.327 -6.903 26.263 1.00 96.62 130 ARG A CA 1
ATOM 1000 C C . ARG A 1 130 ? -14.929 -7.704 25.026 1.00 96.62 130 ARG A C 1
ATOM 1002 O O . ARG A 1 130 ? -13.905 -8.380 25.058 1.00 96.62 130 ARG A O 1
ATOM 1009 N N . GLN A 1 131 ? -15.701 -7.624 23.942 1.00 95.44 131 GLN A N 1
ATOM 1010 C CA . GLN A 1 131 ? -15.384 -8.321 22.689 1.00 95.44 131 GLN A CA 1
ATOM 1011 C C . GLN A 1 131 ? -14.095 -7.803 22.040 1.00 95.44 131 GLN A C 1
ATOM 1013 O O . GLN A 1 131 ? -13.342 -8.589 21.468 1.00 95.44 131 GLN A O 1
ATOM 1018 N N . CYS A 1 132 ? -13.815 -6.506 22.172 1.00 95.06 132 CYS A N 1
ATOM 1019 C CA . CYS A 1 132 ? -12.560 -5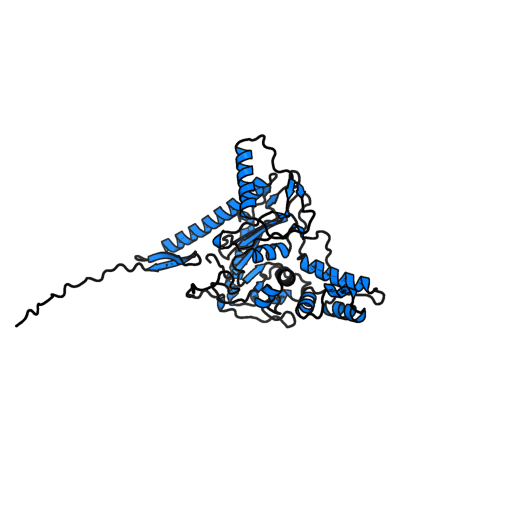.899 21.744 1.00 95.06 132 CYS A CA 1
ATOM 1020 C C . CYS A 1 132 ? -11.405 -6.120 22.732 1.00 95.06 132 CYS A C 1
ATOM 1022 O O . CYS A 1 132 ? -10.288 -5.713 22.436 1.00 95.06 132 CYS A O 1
ATOM 1024 N N . GLY A 1 133 ? -11.627 -6.724 23.904 1.00 94.12 133 GLY A N 1
ATOM 1025 C CA . GLY A 1 133 ? -10.595 -6.863 24.936 1.00 94.12 133 GLY A CA 1
ATOM 1026 C C . GLY A 1 133 ? -10.094 -5.526 25.498 1.00 94.12 133 GLY A C 1
ATOM 1027 O O . GLY A 1 133 ? -8.950 -5.442 25.943 1.00 94.12 133 GLY A O 1
ATOM 1028 N N . ILE A 1 134 ? -10.917 -4.475 25.451 1.00 95.19 134 ILE A N 1
ATOM 1029 C CA . ILE A 1 134 ? -10.601 -3.169 26.037 1.00 95.19 134 ILE A CA 1
ATOM 1030 C C . ILE A 1 134 ? -10.960 -3.218 27.534 1.00 95.19 134 ILE A C 1
ATOM 1032 O O . ILE A 1 134 ? -12.098 -3.562 27.866 1.00 95.19 134 ILE A O 1
ATOM 1036 N N . PRO A 1 135 ? -10.029 -2.901 28.453 1.00 94.75 135 PRO A N 1
ATOM 1037 C CA . PRO A 1 135 ? -10.319 -2.842 29.882 1.00 94.75 135 PRO A CA 1
ATOM 1038 C C . PRO A 1 135 ? -11.214 -1.641 30.217 1.00 94.75 135 PRO A C 1
ATOM 1040 O O . PRO A 1 135 ? -11.038 -0.563 29.657 1.00 94.75 135 PRO A O 1
ATOM 1043 N N . PHE A 1 136 ? -12.133 -1.824 31.165 1.00 94.94 136 PHE A N 1
ATOM 1044 C CA . PHE A 1 136 ? -12.963 -0.762 31.742 1.00 94.94 136 PHE A CA 1
ATOM 1045 C C . PHE A 1 136 ? -13.286 -1.074 33.211 1.00 94.94 136 PHE A C 1
ATOM 1047 O O . PHE A 1 136 ? -13.298 -2.240 33.623 1.00 94.94 136 PHE A O 1
ATOM 1054 N N . GLY A 1 137 ? -13.509 -0.029 34.003 1.00 93.31 137 GLY A N 1
ATOM 1055 C CA . GLY A 1 137 ? -13.897 -0.087 35.409 1.00 93.31 137 GLY A CA 1
ATOM 1056 C C . GLY A 1 137 ? -15.413 -0.075 35.615 1.00 93.31 137 GLY A C 1
ATOM 1057 O O . GLY A 1 137 ? -16.176 0.303 34.734 1.00 93.31 137 GLY A O 1
ATOM 1058 N N . ALA A 1 138 ? -15.860 -0.473 36.810 1.00 88.62 138 ALA A N 1
ATOM 1059 C CA . ALA A 1 138 ? -17.280 -0.433 37.184 1.00 88.62 138 ALA A CA 1
ATOM 1060 C C . ALA A 1 138 ? -17.823 0.998 37.380 1.00 88.62 138 ALA A C 1
ATOM 1062 O O . ALA A 1 138 ? -19.029 1.199 37.329 1.00 88.62 138 ALA A O 1
ATOM 1063 N N . GLU A 1 139 ? -16.932 1.966 37.603 1.00 91.81 139 GLU A N 1
ATOM 1064 C CA . GLU A 1 139 ? -17.254 3.386 37.808 1.00 91.81 139 GLU A CA 1
ATOM 1065 C C . GLU A 1 139 ? -17.124 4.209 36.512 1.00 91.81 139 GLU A C 1
ATOM 1067 O O . GLU A 1 139 ? -17.306 5.428 36.530 1.00 91.81 139 GLU A O 1
ATOM 1072 N N . ASP A 1 140 ? -16.755 3.571 35.393 1.00 94.56 140 ASP A N 1
ATOM 1073 C CA . ASP A 1 140 ? -16.564 4.267 34.123 1.00 94.56 140 ASP A CA 1
ATOM 1074 C C . ASP A 1 140 ? -17.918 4.721 33.572 1.00 94.56 140 ASP A C 1
ATOM 1076 O O . ASP A 1 140 ? -18.814 3.925 33.297 1.00 94.56 140 ASP A O 1
ATOM 1080 N N . SER A 1 141 ? -18.051 6.026 33.367 1.00 95.50 141 SER A N 1
ATOM 1081 C CA . SER A 1 141 ? -19.227 6.625 32.744 1.00 95.50 141 SER A CA 1
ATOM 1082 C C . SER A 1 141 ? -19.406 6.160 31.297 1.00 95.50 141 SER A C 1
ATOM 1084 O O . SER A 1 141 ? -18.443 5.852 30.590 1.00 95.50 141 SER A O 1
ATOM 1086 N N . LYS A 1 142 ? -20.647 6.224 30.802 1.00 96.06 142 LYS A N 1
ATOM 1087 C CA . LYS A 1 142 ? -20.980 5.962 29.393 1.00 96.06 142 LYS A CA 1
ATOM 1088 C C . LYS A 1 142 ? -20.049 6.693 28.410 1.00 96.06 142 LYS A C 1
ATOM 1090 O O . LYS A 1 142 ? -19.611 6.091 27.432 1.00 96.06 142 LYS A O 1
ATOM 1095 N N . ASP A 1 143 ? -19.717 7.956 28.678 1.00 95.94 143 ASP A N 1
ATOM 1096 C CA . ASP A 1 143 ? -18.841 8.755 27.812 1.00 95.94 143 ASP A CA 1
ATOM 1097 C C . ASP A 1 143 ? -17.403 8.219 27.787 1.00 95.94 143 ASP A C 1
ATOM 1099 O O . ASP A 1 143 ? -16.779 8.180 26.726 1.00 95.94 143 ASP A O 1
ATOM 1103 N N . GLN A 1 144 ? -16.889 7.734 28.923 1.00 95.38 144 GLN A N 1
ATOM 1104 C CA . GLN A 1 144 ? -15.574 7.085 28.994 1.00 95.38 144 GLN A CA 1
ATOM 1105 C C . GLN A 1 144 ? -15.555 5.760 28.221 1.00 95.38 144 GLN A C 1
ATOM 1107 O O . GLN A 1 144 ? -14.585 5.474 27.512 1.00 95.38 144 GLN A O 1
ATOM 1112 N N . LEU A 1 145 ? -16.637 4.977 28.293 1.00 96.38 145 LEU A N 1
ATOM 1113 C CA . LEU A 1 145 ? -16.773 3.746 27.509 1.00 96.38 145 LEU A CA 1
ATOM 1114 C C . LEU A 1 145 ? -16.797 4.042 25.998 1.00 96.38 145 LEU A C 1
ATOM 1116 O O . LEU A 1 145 ? -16.075 3.400 25.232 1.00 96.38 145 LEU A O 1
ATOM 1120 N N . CYS A 1 146 ? -17.576 5.045 25.571 1.00 96.25 146 CYS A N 1
ATOM 1121 C CA . CYS A 1 146 ? -17.610 5.518 24.182 1.00 96.25 146 CYS A CA 1
ATOM 1122 C C . CYS A 1 146 ? -16.226 5.970 23.708 1.00 96.25 146 CYS A C 1
ATOM 1124 O O . CYS A 1 146 ? -15.760 5.539 22.653 1.00 96.25 146 CYS A O 1
ATOM 1126 N N . PHE A 1 147 ? -15.558 6.812 24.501 1.00 94.69 147 PHE A N 1
ATOM 1127 C CA . PHE A 1 147 ? -14.229 7.324 24.185 1.00 94.69 147 PHE A CA 1
ATOM 1128 C C . PHE A 1 147 ? -13.215 6.193 24.010 1.00 94.69 147 PHE A C 1
ATOM 1130 O O . PHE A 1 147 ? -12.439 6.212 23.062 1.00 94.69 147 PHE A O 1
ATOM 1137 N N . SER A 1 148 ? -13.256 5.172 24.867 1.00 95.06 148 SER A N 1
ATOM 1138 C CA . SER A 1 148 ? -12.324 4.040 24.803 1.00 95.06 148 SER A CA 1
ATOM 1139 C C . SER A 1 148 ? -12.471 3.239 23.505 1.00 95.06 148 SER A C 1
ATOM 1141 O O . SER A 1 148 ? -11.474 2.844 22.899 1.00 95.06 148 SER A O 1
ATOM 1143 N N . LEU A 1 149 ? -13.707 3.043 23.034 1.00 95.44 149 LEU A N 1
ATOM 1144 C CA . LEU A 1 149 ? -13.974 2.376 21.758 1.00 95.44 149 LEU A CA 1
ATOM 1145 C C . LEU A 1 149 ? -13.528 3.231 20.560 1.00 95.44 149 LEU A C 1
ATOM 1147 O O . LEU A 1 149 ? -12.903 2.711 19.634 1.00 95.44 149 LEU A O 1
ATOM 1151 N N . LEU A 1 150 ? -13.811 4.538 20.591 1.00 95.00 150 LEU A N 1
ATOM 1152 C CA . LEU A 1 150 ? -13.385 5.483 19.552 1.00 95.0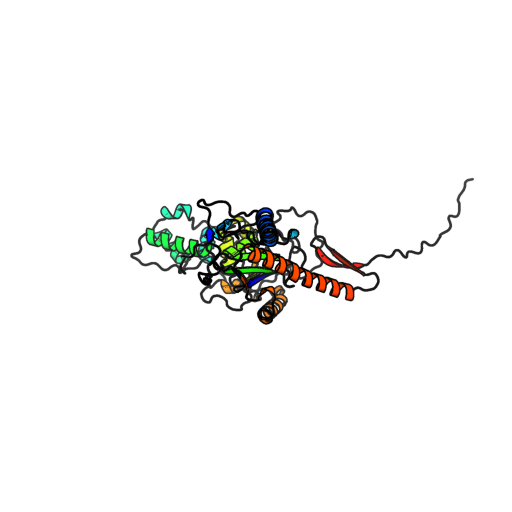0 150 LEU A CA 1
ATOM 1153 C C . LEU A 1 150 ? -11.863 5.623 19.491 1.00 95.00 150 LEU A C 1
ATOM 1155 O O . LEU A 1 150 ? -11.309 5.702 18.401 1.00 95.00 150 LEU A O 1
ATOM 1159 N N . ALA A 1 151 ? -11.182 5.583 20.634 1.00 93.56 151 ALA A N 1
ATOM 1160 C CA . ALA A 1 151 ? -9.729 5.632 20.697 1.00 93.56 151 ALA A CA 1
ATOM 1161 C C . ALA A 1 151 ? -9.094 4.387 20.051 1.00 93.56 151 ALA A C 1
ATOM 1163 O O . ALA A 1 151 ? -8.109 4.513 19.322 1.00 93.56 151 ALA A O 1
ATOM 1164 N N . LEU A 1 152 ? -9.676 3.190 20.242 1.00 93.81 152 LEU A N 1
ATOM 1165 C CA . LEU A 1 152 ? -9.250 1.989 19.508 1.00 93.81 152 LEU A CA 1
ATOM 1166 C C . LEU A 1 152 ? -9.487 2.137 18.004 1.00 93.81 152 LEU A C 1
ATOM 1168 O O . LEU A 1 152 ? -8.587 1.838 17.221 1.00 93.81 152 LEU A O 1
ATOM 1172 N N . TYR A 1 153 ? -10.659 2.631 17.600 1.00 94.38 153 TYR A N 1
ATOM 1173 C CA . TYR A 1 153 ? -10.956 2.892 16.192 1.00 94.38 153 TYR A CA 1
ATOM 1174 C C . TYR A 1 153 ? -9.948 3.854 15.558 1.00 94.38 153 TYR A C 1
ATOM 1176 O O . TYR A 1 153 ? -9.352 3.526 14.534 1.00 94.38 153 TYR A O 1
ATOM 1184 N N . GLU A 1 154 ? -9.702 5.001 16.192 1.00 92.56 154 GLU A N 1
ATOM 1185 C CA . GLU A 1 154 ? -8.745 5.999 15.720 1.00 92.56 154 GLU A CA 1
ATOM 1186 C C . GLU A 1 154 ? -7.329 5.416 15.647 1.00 92.56 154 GLU A C 1
ATOM 1188 O O . GLU A 1 154 ? -6.616 5.648 14.673 1.00 92.56 154 GLU A O 1
ATOM 1193 N N . SER A 1 155 ? -6.926 4.593 16.620 1.00 91.50 155 SER A N 1
ATOM 1194 C CA . SER A 1 155 ? -5.616 3.934 16.616 1.00 91.50 155 SER A CA 1
ATOM 1195 C C . SER A 1 155 ? -5.428 2.983 15.430 1.00 91.50 155 SER A C 1
ATOM 1197 O O . SER A 1 155 ? -4.391 3.029 14.756 1.00 91.50 155 SER A O 1
ATOM 1199 N N . VAL A 1 156 ? -6.444 2.166 15.127 1.00 92.25 156 VAL A N 1
ATOM 1200 C CA . VAL A 1 156 ? -6.437 1.266 13.962 1.00 92.25 156 VAL A CA 1
ATOM 1201 C C . VAL A 1 156 ? -6.443 2.073 12.668 1.00 92.25 156 VAL A C 1
ATOM 1203 O O . VAL A 1 156 ? -5.631 1.812 11.782 1.00 92.25 156 VAL A O 1
ATOM 1206 N N . GLN A 1 157 ? -7.302 3.091 12.575 1.00 91.75 157 GLN A N 1
ATOM 1207 C CA . GLN A 1 157 ? -7.421 3.933 11.389 1.00 91.75 157 GLN A CA 1
ATOM 1208 C C . GLN A 1 157 ? -6.143 4.736 11.127 1.00 91.75 157 GLN A C 1
ATOM 1210 O O . GLN A 1 157 ? -5.761 4.933 9.979 1.00 91.75 157 GLN A O 1
ATOM 1215 N N . ASN A 1 158 ? -5.450 5.207 12.165 1.00 88.88 158 ASN A N 1
ATOM 1216 C CA . ASN A 1 158 ? -4.169 5.905 12.041 1.00 88.88 158 ASN A CA 1
ATOM 1217 C C . ASN A 1 158 ? -3.037 4.966 11.572 1.00 88.88 158 ASN A C 1
ATOM 1219 O O . ASN A 1 158 ? -2.037 5.422 11.009 1.00 88.88 158 ASN A O 1
ATOM 1223 N N . GLY A 1 159 ? -3.208 3.651 11.762 1.00 80.06 159 GLY A N 1
ATOM 1224 C CA . GLY A 1 159 ? -2.322 2.622 11.230 1.00 80.06 159 GLY A CA 1
ATOM 1225 C C . GLY A 1 159 ? -1.025 2.461 12.021 1.00 80.06 159 GLY A C 1
ATOM 1226 O O . GLY A 1 159 ? 0.051 2.430 11.432 1.00 80.06 159 GLY A O 1
ATOM 1227 N N . ALA A 1 160 ? -1.080 2.425 13.352 1.00 69.25 160 ALA A N 1
ATOM 1228 C CA . ALA A 1 160 ? 0.110 2.575 14.191 1.00 69.25 160 ALA A CA 1
ATOM 1229 C C . ALA A 1 160 ? 1.279 1.606 13.868 1.00 69.25 160 ALA A C 1
ATOM 1231 O O . ALA A 1 160 ? 1.200 0.399 14.105 1.00 69.25 160 ALA A O 1
ATOM 1232 N N . ARG A 1 161 ? 2.419 2.192 13.464 1.00 62.62 161 ARG A N 1
ATOM 1233 C CA . ARG A 1 161 ? 3.742 1.964 14.080 1.00 62.62 161 ARG A CA 1
ATOM 1234 C C . ARG A 1 161 ? 4.596 3.238 13.962 1.00 62.62 161 ARG A C 1
ATOM 1236 O O . ARG A 1 161 ? 5.354 3.418 13.023 1.00 62.62 161 ARG A O 1
ATOM 1243 N N . ALA A 1 162 ? 4.467 4.131 14.943 1.00 57.62 162 ALA A N 1
ATOM 1244 C CA . ALA A 1 162 ? 5.098 5.450 14.938 1.00 57.62 162 ALA A CA 1
ATOM 1245 C C . ALA A 1 162 ? 6.541 5.417 15.477 1.00 57.62 162 ALA A C 1
ATOM 1247 O O . ALA A 1 162 ? 6.804 5.913 16.576 1.00 57.62 162 ALA A O 1
ATOM 1248 N N . ILE A 1 163 ? 7.503 4.883 14.713 1.00 64.19 163 ILE A N 1
ATOM 1249 C CA . ILE A 1 163 ? 8.873 5.389 14.887 1.00 64.19 163 ILE A CA 1
ATOM 1250 C C . ILE A 1 163 ? 8.811 6.844 14.442 1.00 64.19 163 ILE A C 1
ATOM 1252 O O . ILE A 1 163 ? 8.681 7.152 13.258 1.00 64.19 163 ILE A O 1
ATOM 1256 N N . ARG A 1 164 ? 8.785 7.751 15.420 1.00 70.00 164 ARG A N 1
ATOM 1257 C CA . ARG A 1 164 ? 8.734 9.176 15.127 1.00 70.00 164 ARG A CA 1
ATOM 1258 C C . ARG A 1 164 ? 10.093 9.567 14.552 1.00 70.00 164 ARG A C 1
ATOM 1260 O O . ARG A 1 164 ? 11.092 9.393 15.258 1.00 70.00 164 ARG A O 1
ATOM 1267 N N . PRO A 1 165 ? 10.149 10.094 13.318 1.00 77.38 165 PRO A N 1
ATOM 1268 C CA . PRO A 1 165 ? 11.395 10.626 12.807 1.00 77.38 165 PRO A CA 1
ATOM 1269 C C . PRO A 1 165 ? 11.873 11.761 13.719 1.00 77.38 165 PRO A C 1
ATOM 1271 O O . PRO A 1 165 ? 11.066 12.383 14.431 1.00 77.38 165 PRO A O 1
ATOM 1274 N N . PRO A 1 166 ? 13.181 12.059 13.727 1.00 84.38 166 PRO A N 1
ATOM 1275 C CA . PRO A 1 166 ? 13.680 13.250 14.393 1.00 84.38 166 PRO A CA 1
ATOM 1276 C C . PRO A 1 166 ? 12.890 14.480 13.931 1.00 84.38 166 PRO A C 1
ATOM 1278 O O . PRO A 1 166 ? 12.651 14.649 12.742 1.00 84.38 166 PRO A O 1
ATOM 1281 N N . ARG A 1 167 ? 12.518 15.376 14.856 1.00 83.69 167 ARG A N 1
ATOM 1282 C CA . ARG A 1 167 ? 11.624 16.526 14.576 1.00 83.69 167 ARG A CA 1
ATOM 1283 C C . ARG A 1 167 ? 12.098 17.480 13.469 1.00 83.69 167 ARG A C 1
ATOM 1285 O O . ARG A 1 167 ? 11.345 18.352 13.063 1.00 83.69 167 ARG A O 1
ATOM 1292 N N . HIS A 1 168 ? 13.352 17.369 13.050 1.00 89.75 168 HIS A N 1
ATOM 1293 C CA . HIS A 1 168 ? 13.987 18.205 12.036 1.00 89.75 168 HIS A CA 1
ATOM 1294 C C . HIS A 1 168 ? 14.135 17.494 10.681 1.00 89.75 168 HIS A C 1
ATOM 1296 O O . HIS A 1 168 ? 14.738 18.063 9.773 1.00 89.75 168 HIS A O 1
ATOM 1302 N N . PHE A 1 169 ? 13.584 16.285 10.536 1.00 92.88 169 PHE A N 1
ATOM 1303 C CA . PHE A 1 169 ? 13.595 15.496 9.309 1.00 92.88 169 PHE A CA 1
ATOM 1304 C C . PHE A 1 169 ? 12.211 14.920 8.999 1.00 92.88 169 PHE A C 1
ATOM 1306 O O . PHE A 1 169 ? 11.385 14.718 9.890 1.00 92.88 169 PHE A O 1
ATOM 1313 N N . THR A 1 170 ? 11.980 14.636 7.721 1.00 93.81 170 THR A N 1
ATOM 1314 C CA . THR A 1 170 ? 10.860 13.805 7.268 1.00 93.81 170 THR A CA 1
ATOM 1315 C C . THR A 1 170 ? 11.029 12.336 7.685 1.00 93.81 170 THR A C 1
ATOM 1317 O O . THR A 1 170 ? 12.102 11.924 8.126 1.00 93.81 170 THR A O 1
ATOM 1320 N N . GLY A 1 171 ? 9.975 11.524 7.534 1.00 92.31 171 GLY A N 1
ATOM 1321 C CA . GLY A 1 171 ? 9.993 10.081 7.831 1.00 92.31 171 GLY A CA 1
ATOM 1322 C C . GLY A 1 171 ? 10.774 9.224 6.832 1.00 92.31 171 GLY A C 1
ATOM 1323 O O . GLY A 1 171 ? 10.907 8.018 7.021 1.00 92.31 171 GLY A O 1
ATOM 1324 N N . GLY A 1 172 ? 11.276 9.841 5.765 1.00 93.38 172 GLY A N 1
ATOM 1325 C CA . GLY A 1 172 ? 12.007 9.182 4.695 1.00 93.38 172 GLY A CA 1
ATOM 1326 C C . GLY A 1 172 ? 11.091 8.677 3.585 1.00 93.38 172 GLY A C 1
ATOM 1327 O O . GLY A 1 172 ? 10.195 9.395 3.126 1.00 93.38 172 GLY A O 1
ATOM 1328 N N . LYS A 1 173 ? 11.335 7.452 3.112 1.00 93.38 173 LYS A N 1
ATOM 1329 C CA . LYS A 1 173 ? 10.642 6.890 1.946 1.00 93.38 173 LYS A CA 1
ATOM 1330 C C . LYS A 1 173 ? 10.303 5.417 2.138 1.00 93.38 173 LYS A C 1
ATOM 1332 O O . LYS A 1 173 ? 11.130 4.646 2.628 1.00 93.38 173 LYS A O 1
ATOM 1337 N N . ILE A 1 174 ? 9.125 5.015 1.672 1.00 94.50 174 ILE A N 1
ATOM 1338 C CA . ILE A 1 174 ? 8.774 3.604 1.495 1.00 94.50 174 ILE A CA 1
ATOM 1339 C C . ILE A 1 174 ? 8.671 3.245 0.015 1.00 94.50 174 ILE A C 1
ATOM 1341 O O . ILE A 1 174 ? 8.267 4.049 -0.827 1.00 94.50 174 ILE A O 1
ATOM 1345 N N . TYR A 1 175 ? 9.019 2.006 -0.298 1.00 95.44 175 TYR A N 1
ATOM 1346 C CA . TYR A 1 175 ? 8.956 1.428 -1.630 1.00 95.44 175 TYR A CA 1
ATOM 1347 C C . TYR A 1 175 ? 8.064 0.198 -1.615 1.00 95.44 175 TYR A C 1
ATOM 1349 O O . TYR A 1 175 ? 8.093 -0.598 -0.679 1.00 95.44 175 TYR A O 1
ATOM 1357 N N . LYS A 1 176 ? 7.344 0.007 -2.712 1.00 96.31 176 LYS A N 1
ATOM 1358 C CA . LYS A 1 176 ? 6.712 -1.245 -3.109 1.00 96.31 176 LYS A CA 1
ATOM 1359 C C . LYS A 1 176 ? 7.511 -1.792 -4.283 1.00 96.31 176 LYS A C 1
ATOM 1361 O O . LYS A 1 176 ? 7.589 -1.141 -5.325 1.00 96.31 176 LYS A O 1
ATOM 1366 N N . VAL A 1 177 ? 8.152 -2.944 -4.110 1.00 95.81 177 VAL A N 1
ATOM 1367 C CA . VAL A 1 177 ? 9.032 -3.549 -5.124 1.00 95.81 177 VAL A CA 1
ATOM 1368 C C . VAL A 1 177 ? 8.615 -4.979 -5.434 1.00 95.81 177 VAL A C 1
ATOM 1370 O O . VAL A 1 177 ? 8.104 -5.683 -4.568 1.00 95.81 177 VAL A O 1
ATOM 1373 N N . CYS A 1 178 ? 8.868 -5.446 -6.653 1.00 95.25 178 CYS A N 1
ATOM 1374 C CA . CYS A 1 178 ? 8.712 -6.866 -6.969 1.00 95.25 178 CYS A CA 1
ATOM 1375 C C . CYS A 1 178 ? 9.901 -7.694 -6.419 1.00 95.25 178 CYS A C 1
ATOM 1377 O O . CYS A 1 178 ? 10.916 -7.119 -6.012 1.00 95.25 178 CYS A O 1
ATOM 1379 N N . PRO A 1 179 ? 9.856 -9.040 -6.473 1.00 92.56 179 PRO A N 1
ATOM 1380 C CA . PRO A 1 179 ? 10.930 -9.908 -5.979 1.00 92.56 179 PRO A CA 1
ATOM 1381 C C . PRO A 1 179 ? 12.284 -9.647 -6.653 1.00 92.56 179 PRO A C 1
ATOM 1383 O O . PRO A 1 179 ? 13.328 -9.844 -6.045 1.00 92.56 179 PRO A O 1
ATOM 1386 N N . HIS A 1 180 ? 12.272 -9.119 -7.880 1.00 92.38 180 HIS A N 1
ATOM 1387 C CA . HIS A 1 180 ? 13.475 -8.731 -8.617 1.00 92.38 180 HIS A CA 1
ATOM 1388 C C . HIS A 1 180 ? 14.023 -7.347 -8.241 1.00 92.38 180 HIS A C 1
ATOM 1390 O O . HIS A 1 180 ? 14.935 -6.875 -8.904 1.00 92.38 180 HIS A O 1
ATOM 1396 N N . GLN A 1 181 ? 13.471 -6.666 -7.229 1.00 93.31 181 GLN A N 1
ATOM 1397 C CA . GLN A 1 181 ? 13.907 -5.337 -6.770 1.00 93.31 181 GLN A CA 1
ATOM 1398 C C . GLN A 1 181 ? 13.594 -4.161 -7.711 1.00 93.31 181 GLN A C 1
ATOM 1400 O O . GLN A 1 181 ? 14.085 -3.049 -7.486 1.00 93.31 181 GLN A O 1
ATOM 1405 N N . VAL A 1 182 ? 12.756 -4.382 -8.729 1.00 95.12 182 VAL A N 1
ATOM 1406 C CA . VAL A 1 182 ? 12.183 -3.320 -9.576 1.00 95.12 182 VAL A CA 1
ATOM 1407 C C . VAL A 1 182 ? 11.113 -2.566 -8.787 1.00 95.12 182 VAL A C 1
ATOM 1409 O O . VAL A 1 182 ? 10.268 -3.201 -8.150 1.00 95.12 182 VAL A O 1
ATOM 1412 N N . VAL A 1 183 ? 11.150 -1.232 -8.836 1.00 95.94 183 VAL A N 1
ATOM 1413 C CA . VAL A 1 183 ? 10.199 -0.359 -8.132 1.00 95.94 183 VAL A CA 1
ATOM 1414 C C . VAL A 1 183 ? 8.842 -0.379 -8.832 1.00 95.94 183 VAL A C 1
ATOM 1416 O O . VAL A 1 183 ? 8.730 -0.038 -10.006 1.00 95.94 183 VAL A O 1
ATOM 1419 N N . CYS A 1 184 ? 7.814 -0.763 -8.083 1.00 96.62 184 CYS A N 1
ATOM 1420 C CA . CYS A 1 184 ? 6.415 -0.804 -8.508 1.00 96.62 184 CYS A CA 1
ATOM 1421 C C . CYS A 1 184 ? 5.643 0.437 -8.038 1.00 96.62 184 CYS A C 1
ATOM 1423 O O . CYS A 1 184 ? 4.628 0.794 -8.625 1.00 96.62 184 CYS A O 1
ATOM 1425 N N . GLY A 1 185 ? 6.137 1.096 -6.991 1.00 96.88 185 GLY A N 1
ATOM 1426 C CA . GLY A 1 185 ? 5.678 2.391 -6.504 1.00 96.88 185 GLY A CA 1
ATOM 1427 C C . GLY A 1 185 ? 6.525 2.841 -5.317 1.00 96.88 185 GLY A C 1
ATOM 1428 O O . GLY A 1 185 ? 7.178 2.017 -4.669 1.00 96.88 185 GLY A O 1
ATOM 1429 N N . SER A 1 186 ? 6.544 4.134 -5.025 1.00 96.56 186 SER A N 1
ATOM 1430 C CA . SER A 1 186 ? 7.239 4.661 -3.857 1.00 96.56 186 SER A CA 1
ATOM 1431 C C . SER A 1 186 ? 6.570 5.917 -3.311 1.00 96.56 186 SER A C 1
ATOM 1433 O O . SER A 1 186 ? 6.045 6.740 -4.058 1.00 96.56 186 SER A O 1
ATOM 1435 N N . LYS A 1 187 ? 6.552 6.048 -1.985 1.00 96.25 187 LYS A N 1
ATOM 1436 C CA . LYS A 1 187 ? 5.866 7.129 -1.274 1.00 96.25 187 LYS A CA 1
ATOM 1437 C C . LYS A 1 187 ? 6.832 7.830 -0.332 1.00 96.25 187 LYS A C 1
ATOM 1439 O O . LYS A 1 187 ? 7.610 7.186 0.372 1.00 96.25 187 LYS A O 1
ATOM 1444 N N . TYR A 1 188 ? 6.761 9.155 -0.341 1.00 95.44 188 TYR A N 1
ATOM 1445 C CA . TYR A 1 188 ? 7.542 10.034 0.514 1.00 95.44 188 TYR A CA 1
ATOM 1446 C C . TYR A 1 188 ? 6.763 10.303 1.797 1.00 95.44 188 TYR A C 1
ATOM 1448 O O . TYR A 1 188 ? 5.587 10.656 1.743 1.00 95.44 188 TYR A O 1
ATOM 1456 N N . LEU A 1 189 ? 7.423 10.120 2.933 1.00 94.44 189 LEU A N 1
ATOM 1457 C CA . LEU A 1 189 ? 6.810 10.205 4.249 1.00 94.44 189 LEU A CA 1
ATOM 1458 C C . LEU A 1 189 ? 7.108 11.574 4.849 1.00 94.44 189 LEU A C 1
ATOM 1460 O O . LEU A 1 189 ? 8.251 11.836 5.213 1.00 94.44 189 LEU A O 1
ATOM 1464 N N . VAL A 1 190 ? 6.118 12.460 4.951 1.00 92.38 190 VAL A N 1
ATOM 1465 C CA . VAL A 1 190 ? 6.303 13.750 5.643 1.00 92.38 190 VAL A CA 1
ATOM 1466 C C . VAL A 1 190 ? 6.392 13.510 7.143 1.00 92.38 190 VAL A C 1
ATOM 1468 O O . VAL A 1 190 ? 7.305 13.998 7.811 1.00 92.38 190 VAL A O 1
ATOM 1471 N N . ARG A 1 191 ? 5.456 12.716 7.661 1.00 90.62 191 ARG A N 1
ATOM 1472 C CA . ARG A 1 191 ? 5.429 12.222 9.036 1.00 90.62 191 ARG A CA 1
ATOM 1473 C C . ARG A 1 191 ? 6.095 10.847 9.114 1.00 90.62 191 ARG A C 1
ATOM 1475 O O . ARG A 1 191 ? 6.630 10.345 8.135 1.00 90.62 191 ARG A O 1
ATOM 1482 N N . GLY A 1 192 ? 6.098 10.245 10.303 1.00 89.31 192 GLY A N 1
ATOM 1483 C CA . GLY A 1 192 ? 6.548 8.862 10.458 1.00 89.31 192 GLY A CA 1
ATOM 1484 C C . GLY A 1 192 ? 5.691 7.891 9.648 1.00 89.31 192 GLY A C 1
ATOM 1485 O O . GLY A 1 192 ? 4.524 8.169 9.351 1.00 89.31 192 GLY A O 1
ATOM 1486 N N . GLU A 1 193 ? 6.287 6.756 9.304 1.00 92.25 193 GLU A N 1
ATOM 1487 C CA . GLU A 1 193 ? 5.593 5.672 8.621 1.00 92.25 193 GLU A CA 1
ATOM 1488 C C . GLU A 1 193 ? 4.397 5.170 9.439 1.00 92.25 193 GLU A C 1
ATOM 1490 O O . GLU A 1 193 ? 4.451 5.053 10.666 1.00 92.25 193 GLU A O 1
ATOM 1495 N N . SER A 1 194 ? 3.311 4.854 8.750 1.00 92.75 194 SER A N 1
ATOM 1496 C CA . SER A 1 194 ? 2.170 4.149 9.303 1.00 92.75 194 SER A CA 1
ATOM 1497 C C . SER A 1 194 ? 1.562 3.210 8.264 1.00 92.75 194 SER A C 1
ATOM 1499 O O . SER A 1 194 ? 1.865 3.255 7.072 1.00 92.75 194 SER A O 1
ATOM 1501 N N . ALA A 1 195 ? 0.652 2.353 8.713 1.00 94.31 195 ALA A N 1
ATOM 1502 C CA . ALA A 1 195 ? -0.065 1.428 7.853 1.00 94.31 195 ALA A CA 1
ATOM 1503 C C . ALA A 1 195 ? -0.817 2.141 6.714 1.00 94.31 195 ALA A C 1
ATOM 1505 O O . ALA A 1 195 ? -0.934 1.585 5.622 1.00 94.31 195 ALA A O 1
ATOM 1506 N N . ARG A 1 196 ? -1.240 3.395 6.936 1.00 94.38 196 ARG A N 1
ATOM 1507 C CA . ARG A 1 196 ? -1.856 4.248 5.911 1.00 94.38 196 ARG A CA 1
ATOM 1508 C C . ARG A 1 196 ? -0.959 4.442 4.696 1.00 94.38 196 ARG A C 1
ATOM 1510 O O . ARG A 1 196 ? -1.457 4.441 3.583 1.00 94.38 196 ARG A O 1
ATOM 1517 N N . ASP A 1 197 ? 0.355 4.533 4.875 1.00 95.88 197 ASP A N 1
ATOM 1518 C CA . ASP A 1 197 ? 1.280 4.734 3.755 1.00 95.88 197 ASP A CA 1
ATOM 1519 C C . ASP A 1 197 ? 1.322 3.535 2.813 1.00 95.88 197 ASP A C 1
ATOM 1521 O O . ASP A 1 197 ? 1.412 3.676 1.592 1.00 95.88 197 ASP A O 1
ATOM 1525 N N . HIS A 1 198 ? 1.231 2.338 3.387 1.00 97.31 198 HIS A N 1
ATOM 1526 C CA . HIS A 1 198 ? 1.126 1.104 2.626 1.00 97.31 198 HIS A CA 1
ATOM 1527 C C . HIS A 1 198 ? -0.228 0.997 1.931 1.00 97.31 198 HIS A C 1
ATOM 1529 O O . HIS A 1 198 ? -0.282 0.616 0.763 1.00 97.31 198 HIS A O 1
ATOM 1535 N N . VAL A 1 199 ? -1.310 1.360 2.625 1.00 97.56 199 VAL A N 1
ATOM 1536 C CA . VAL A 1 199 ? -2.655 1.402 2.043 1.00 97.56 199 VAL A CA 1
ATOM 1537 C C . VAL A 1 199 ? -2.713 2.406 0.890 1.00 97.56 199 VAL A C 1
ATOM 1539 O O . VAL A 1 199 ? -3.252 2.072 -0.159 1.00 97.56 199 VAL A O 1
ATOM 1542 N N . ASP A 1 200 ? -2.087 3.575 1.021 1.00 97.31 200 ASP A N 1
ATOM 1543 C CA . ASP A 1 200 ? -1.974 4.562 -0.052 1.00 97.31 200 ASP A CA 1
ATOM 1544 C C . ASP A 1 200 ? -1.247 3.984 -1.266 1.00 97.31 200 ASP A C 1
ATOM 1546 O O . ASP A 1 200 ? -1.702 4.144 -2.401 1.00 97.31 200 ASP A O 1
ATOM 1550 N N . LEU A 1 201 ? -0.130 3.279 -1.045 1.00 98.00 201 LEU A N 1
ATOM 1551 C CA . LEU A 1 201 ? 0.600 2.621 -2.126 1.00 98.00 201 LEU A CA 1
ATOM 1552 C C . LEU A 1 201 ? -0.244 1.546 -2.819 1.00 98.00 201 LEU A C 1
ATOM 1554 O O . LEU A 1 201 ? -0.209 1.438 -4.045 1.00 98.00 201 LEU A O 1
ATOM 1558 N N . LEU A 1 202 ? -0.991 0.746 -2.059 1.00 97.69 202 LEU A N 1
ATOM 1559 C CA . LEU A 1 202 ? -1.871 -0.284 -2.605 1.00 97.69 202 LEU A CA 1
ATOM 1560 C C . LEU A 1 202 ? -3.025 0.350 -3.392 1.00 97.69 202 LEU A C 1
ATOM 1562 O O . LEU A 1 202 ? -3.187 0.043 -4.570 1.00 97.69 202 LEU A O 1
ATOM 1566 N N . ALA A 1 203 ? -3.758 1.291 -2.798 1.00 96.12 203 ALA A N 1
ATOM 1567 C CA . ALA A 1 203 ? -4.880 1.994 -3.421 1.00 96.12 203 ALA A CA 1
ATOM 1568 C C . ALA A 1 203 ? -4.477 2.768 -4.688 1.00 96.12 203 ALA A C 1
ATOM 1570 O O . ALA A 1 203 ? -5.244 2.818 -5.643 1.00 96.12 203 ALA A O 1
ATOM 1571 N N . SER A 1 204 ? -3.249 3.294 -4.729 1.00 97.38 204 SER A N 1
ATOM 1572 C CA . SER A 1 204 ? -2.695 3.993 -5.898 1.00 97.38 204 SER A CA 1
ATOM 1573 C C . SER A 1 204 ? -2.174 3.057 -6.999 1.00 97.38 204 SER A C 1
ATOM 1575 O O . SER A 1 204 ? -1.705 3.516 -8.043 1.00 97.38 204 SER A O 1
ATOM 1577 N N . SER A 1 205 ? -2.199 1.741 -6.778 1.00 96.25 205 SER A N 1
ATOM 1578 C CA . SER A 1 205 ? -1.742 0.745 -7.749 1.00 96.25 205 SER A CA 1
ATOM 1579 C C . SER A 1 205 ? -2.849 0.369 -8.721 1.00 96.25 205 SER A C 1
ATOM 1581 O O . SER A 1 205 ? -3.992 0.172 -8.320 1.00 96.25 205 SER A O 1
ATOM 1583 N N . ARG A 1 206 ? -2.493 0.144 -9.990 1.00 94.25 206 ARG A N 1
ATOM 1584 C CA . ARG A 1 206 ? -3.431 -0.367 -11.002 1.00 94.25 206 ARG A CA 1
ATOM 1585 C C . ARG A 1 206 ? -4.023 -1.716 -10.602 1.00 94.25 206 ARG A C 1
ATOM 1587 O O . ARG A 1 206 ? -5.212 -1.954 -10.771 1.00 94.25 206 ARG A O 1
ATOM 1594 N N . HIS A 1 207 ? -3.180 -2.588 -10.057 1.00 93.19 207 HIS A N 1
ATOM 1595 C CA . HIS A 1 207 ? -3.583 -3.877 -9.519 1.00 93.19 207 HIS A CA 1
ATOM 1596 C C . HIS A 1 207 ? -2.937 -4.068 -8.152 1.00 93.19 207 HIS A C 1
ATOM 1598 O O . HIS A 1 207 ? -1.721 -3.931 -8.008 1.00 93.19 207 HIS A O 1
ATOM 1604 N N . TRP A 1 208 ? -3.745 -4.413 -7.151 1.00 95.50 208 TRP A N 1
ATOM 1605 C CA . TRP A 1 208 ? -3.215 -4.884 -5.876 1.00 95.50 208 TRP A CA 1
ATOM 1606 C C . TRP A 1 208 ? -2.534 -6.236 -6.102 1.00 95.50 208 TRP A C 1
ATOM 1608 O O . TRP A 1 208 ? -3.137 -7.094 -6.760 1.00 95.50 208 TRP A O 1
ATOM 1618 N N . PRO A 1 209 ? -1.325 -6.461 -5.567 1.00 96.44 209 PRO A N 1
ATOM 1619 C CA . PRO A 1 209 ? -0.648 -7.740 -5.710 1.00 96.44 209 PRO A CA 1
ATOM 1620 C C . PRO A 1 209 ? -1.391 -8.820 -4.903 1.00 96.44 209 PRO A C 1
ATOM 1622 O O . PRO A 1 209 ? -1.767 -8.561 -3.759 1.00 96.44 209 PRO A O 1
ATOM 1625 N N . PRO A 1 210 ? -1.581 -10.040 -5.440 1.00 96.94 210 PRO A N 1
ATOM 1626 C CA . PRO A 1 210 ? -2.088 -11.199 -4.707 1.00 96.94 210 PRO A CA 1
ATOM 1627 C C . PRO A 1 210 ? -1.468 -11.364 -3.319 1.00 96.94 210 PRO A C 1
ATOM 1629 O O . PRO A 1 210 ? -2.178 -11.699 -2.371 1.00 96.94 210 PRO A O 1
ATOM 1632 N N . VAL A 1 211 ? -0.168 -11.085 -3.194 1.00 97.88 211 VAL A N 1
ATOM 1633 C CA . VAL A 1 211 ? 0.542 -11.063 -1.916 1.00 97.88 211 VAL A CA 1
ATOM 1634 C C . VAL A 1 211 ? 1.342 -9.770 -1.768 1.00 97.88 211 VAL A C 1
ATOM 1636 O O . VAL A 1 211 ? 2.247 -9.497 -2.558 1.00 97.88 211 VAL A O 1
ATOM 1639 N N . TYR A 1 212 ? 1.050 -9.002 -0.719 1.00 98.12 212 TYR A N 1
ATOM 1640 C CA . TYR A 1 212 ? 1.851 -7.858 -0.292 1.00 98.12 212 TYR A CA 1
ATOM 1641 C C . TYR A 1 212 ? 2.613 -8.190 0.991 1.00 98.12 212 TYR A C 1
ATOM 1643 O O . TYR A 1 212 ? 2.007 -8.503 2.014 1.00 98.12 212 TYR A O 1
ATOM 1651 N N . VAL A 1 213 ? 3.944 -8.133 0.946 1.00 96.56 213 VAL A N 1
ATOM 1652 C CA . VAL A 1 213 ? 4.798 -8.464 2.090 1.00 96.56 213 VAL A CA 1
ATOM 1653 C C . VAL A 1 213 ? 5.212 -7.200 2.835 1.00 96.56 213 VAL A C 1
ATOM 1655 O O . VAL A 1 213 ? 5.883 -6.339 2.269 1.00 96.56 213 VAL A O 1
ATOM 1658 N N . VAL A 1 214 ? 4.870 -7.111 4.117 1.00 93.50 214 VAL A N 1
ATOM 1659 C CA . VAL A 1 214 ? 5.215 -6.007 5.021 1.00 93.50 214 VAL A CA 1
ATOM 1660 C C . VAL A 1 214 ? 5.293 -6.527 6.460 1.00 93.50 214 VAL A C 1
ATOM 1662 O O . VAL A 1 214 ? 4.574 -7.439 6.846 1.00 93.50 214 VAL A O 1
ATOM 1665 N N . ASP A 1 215 ? 6.181 -5.980 7.283 1.00 89.19 215 ASP A N 1
ATOM 1666 C CA . ASP A 1 215 ? 6.349 -6.396 8.687 1.00 89.19 215 ASP A CA 1
ATOM 1667 C C . ASP A 1 215 ? 5.161 -6.032 9.597 1.00 89.19 215 ASP A C 1
ATOM 1669 O O . ASP A 1 215 ? 4.912 -6.730 10.575 1.00 89.19 215 ASP A O 1
ATOM 1673 N N . MET A 1 216 ? 4.408 -4.980 9.269 1.00 89.75 216 MET A N 1
ATOM 1674 C CA . MET A 1 216 ? 3.190 -4.551 9.967 1.00 89.75 216 MET A CA 1
ATOM 1675 C C . MET A 1 216 ? 1.909 -5.038 9.273 1.00 89.75 216 MET A C 1
ATOM 1677 O O . MET A 1 216 ? 0.932 -4.301 9.160 1.00 89.75 216 MET A O 1
ATOM 1681 N N . ALA A 1 217 ? 1.926 -6.283 8.787 1.00 93.81 217 ALA A N 1
ATOM 1682 C CA . ALA A 1 217 ? 0.869 -6.864 7.957 1.00 93.81 217 ALA A CA 1
ATOM 1683 C C . ALA A 1 217 ? -0.541 -6.706 8.543 1.00 93.81 217 ALA A C 1
ATOM 1685 O O . ALA A 1 217 ? -1.429 -6.222 7.841 1.00 93.81 217 ALA A O 1
ATOM 1686 N N . THR A 1 218 ? -0.720 -7.022 9.829 1.00 93.12 218 THR A N 1
ATOM 1687 C CA . THR A 1 218 ? -2.003 -6.848 10.517 1.00 93.12 218 THR A CA 1
ATOM 1688 C C . THR A 1 218 ? -2.471 -5.395 10.466 1.00 93.12 218 THR A C 1
ATOM 1690 O O . THR A 1 218 ? -3.595 -5.120 10.056 1.00 93.12 218 THR A O 1
ATOM 1693 N N . SER A 1 219 ? -1.606 -4.441 10.829 1.00 93.06 219 SER A N 1
ATOM 1694 C CA . SER A 1 219 ? -1.963 -3.019 10.844 1.00 93.06 219 SER A CA 1
ATOM 1695 C C . SER A 1 219 ? -2.376 -2.523 9.457 1.00 93.06 219 SER A C 1
ATOM 1697 O O . SER A 1 219 ? -3.332 -1.762 9.352 1.00 93.06 219 SER A O 1
ATOM 1699 N N . VAL A 1 220 ? -1.694 -2.962 8.391 1.00 95.94 220 VAL A N 1
ATOM 1700 C CA . VAL A 1 220 ? -2.045 -2.595 7.004 1.00 95.94 220 VAL A CA 1
ATOM 1701 C C . VAL A 1 220 ? -3.378 -3.197 6.595 1.00 95.94 220 VAL A C 1
ATOM 1703 O O . VAL A 1 220 ? -4.192 -2.486 6.012 1.00 95.94 220 VAL A O 1
ATOM 1706 N N . ALA A 1 221 ? -3.638 -4.460 6.928 1.00 96.44 221 ALA A N 1
ATOM 1707 C CA . ALA A 1 221 ? -4.903 -5.097 6.589 1.00 96.44 221 ALA A CA 1
ATOM 1708 C C . ALA A 1 221 ? -6.092 -4.454 7.312 1.00 96.44 221 ALA A C 1
ATOM 1710 O O . ALA A 1 221 ? -7.076 -4.100 6.668 1.00 96.44 221 ALA A O 1
ATOM 1711 N N . LEU A 1 222 ? -5.970 -4.202 8.618 1.00 95.69 222 LEU A N 1
ATOM 1712 C CA . LEU A 1 222 ? -7.024 -3.547 9.395 1.00 95.69 222 LEU A CA 1
ATOM 1713 C C . LEU A 1 222 ? -7.232 -2.089 8.972 1.00 95.69 222 LEU A C 1
ATOM 1715 O O . LEU A 1 222 ? -8.367 -1.630 8.882 1.00 95.69 222 LEU A O 1
ATOM 1719 N N . CYS A 1 223 ? -6.155 -1.359 8.667 1.00 96.19 223 CYS A N 1
ATOM 1720 C CA . CYS A 1 223 ? -6.263 -0.012 8.114 1.00 96.19 223 CYS A CA 1
ATOM 1721 C C . CYS A 1 223 ? -6.970 -0.032 6.751 1.00 96.19 223 CYS A C 1
ATOM 1723 O O . CYS A 1 223 ? -7.829 0.809 6.501 1.00 96.19 223 CYS A O 1
ATOM 1725 N N . ALA A 1 224 ? -6.656 -0.999 5.883 1.00 97.31 224 ALA A N 1
ATOM 1726 C CA . ALA A 1 224 ? -7.336 -1.168 4.602 1.00 97.31 224 ALA A CA 1
ATOM 1727 C C . ALA A 1 224 ? -8.825 -1.494 4.788 1.00 97.31 224 ALA A C 1
ATOM 1729 O O . ALA A 1 224 ? -9.646 -0.916 4.085 1.00 97.31 224 ALA A O 1
ATOM 1730 N N . ASP A 1 225 ? -9.176 -2.354 5.751 1.00 97.19 225 ASP A N 1
ATOM 1731 C CA . ASP A 1 225 ? -10.570 -2.686 6.066 1.00 97.19 225 ASP A CA 1
ATOM 1732 C C . ASP A 1 225 ? -11.384 -1.466 6.514 1.00 97.19 225 ASP A C 1
ATOM 1734 O O . ASP A 1 225 ? -12.574 -1.389 6.223 1.00 97.19 225 ASP A O 1
ATOM 1738 N N . LEU A 1 226 ? -10.758 -0.504 7.199 1.00 95.88 226 LEU A N 1
ATOM 1739 C CA . LEU A 1 226 ? -11.418 0.744 7.587 1.00 95.88 226 LEU A CA 1
ATOM 1740 C C . LEU A 1 226 ? -11.471 1.773 6.452 1.00 95.88 226 LEU A C 1
ATOM 1742 O O . LEU A 1 226 ? -12.441 2.519 6.350 1.00 95.88 226 LEU A O 1
ATOM 1746 N N . CYS A 1 227 ? -10.429 1.852 5.623 1.00 94.25 227 CYS A N 1
ATOM 1747 C CA . CYS A 1 227 ? -10.333 2.852 4.558 1.00 94.25 227 CYS A CA 1
ATOM 1748 C C . CYS A 1 227 ? -11.095 2.462 3.282 1.00 94.25 227 CYS A C 1
ATOM 1750 O O . CYS A 1 227 ? -11.573 3.347 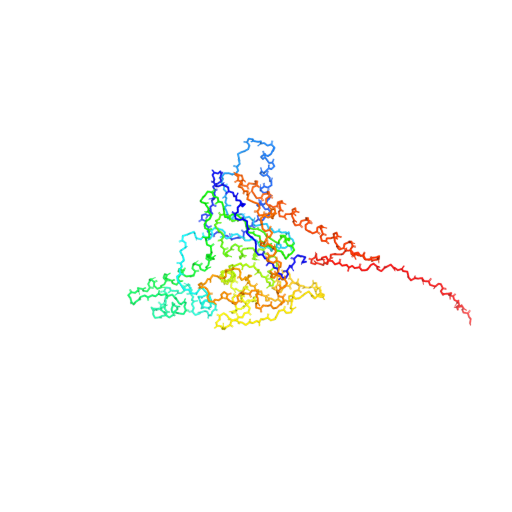2.579 1.00 94.25 227 CYS A O 1
ATOM 1752 N N . TYR A 1 228 ? -11.187 1.165 2.974 1.00 95.25 228 TYR A N 1
ATOM 1753 C CA . TYR A 1 228 ? -11.767 0.633 1.736 1.00 95.25 228 TYR A CA 1
ATOM 1754 C C . TYR A 1 228 ? -12.626 -0.628 1.990 1.00 95.25 228 TYR A C 1
ATOM 1756 O O . TYR A 1 228 ? -12.378 -1.666 1.366 1.00 95.25 228 TYR A O 1
ATOM 1764 N N . PRO A 1 229 ? -13.635 -0.572 2.882 1.00 95.31 229 PRO A N 1
ATOM 1765 C CA . PRO A 1 229 ? -14.360 -1.754 3.362 1.00 95.31 229 PRO A CA 1
ATOM 1766 C C . PRO A 1 229 ? -15.033 -2.570 2.249 1.00 95.31 229 PRO A C 1
ATOM 1768 O O . PRO A 1 229 ? -15.023 -3.801 2.290 1.00 95.31 229 PRO A O 1
ATOM 1771 N N . GLU A 1 230 ? -15.596 -1.928 1.219 1.00 94.94 230 GLU A N 1
ATOM 1772 C CA . GLU A 1 230 ? -16.240 -2.637 0.106 1.00 94.94 230 GLU A CA 1
ATOM 1773 C C . GLU A 1 230 ? -15.227 -3.404 -0.749 1.00 94.94 230 GLU A C 1
ATOM 1775 O O . GLU A 1 230 ? -15.526 -4.493 -1.247 1.00 94.94 230 GLU A O 1
ATOM 1780 N N . LEU A 1 231 ? -14.033 -2.836 -0.934 1.00 95.19 231 LEU A N 1
ATOM 1781 C CA . LEU A 1 231 ? -12.964 -3.444 -1.719 1.00 95.19 231 LEU A CA 1
ATOM 1782 C C . LEU A 1 231 ? -12.355 -4.624 -0.961 1.00 95.19 231 LEU A C 1
ATOM 1784 O O . LEU A 1 231 ? -12.219 -5.717 -1.513 1.00 95.19 231 LEU A O 1
ATOM 1788 N N . THR A 1 232 ? -12.028 -4.429 0.315 1.00 96.81 232 THR A N 1
ATOM 1789 C CA . THR A 1 232 ? -11.387 -5.462 1.129 1.00 96.81 232 THR A CA 1
ATOM 1790 C C . THR A 1 232 ? -12.321 -6.632 1.422 1.00 96.81 232 THR A C 1
ATOM 1792 O O . THR A 1 232 ? -11.890 -7.787 1.369 1.00 96.81 232 THR A O 1
ATOM 1795 N N . ASN A 1 233 ? -13.623 -6.378 1.589 1.00 95.75 233 ASN A N 1
ATOM 1796 C CA . ASN A 1 233 ? -14.623 -7.437 1.706 1.00 95.75 233 ASN A CA 1
ATOM 1797 C C . ASN A 1 233 ? -14.656 -8.348 0.464 1.00 95.75 233 ASN A C 1
ATOM 1799 O O . ASN A 1 233 ? -14.806 -9.561 0.594 1.00 95.75 233 ASN A O 1
ATOM 1803 N N . GLN A 1 234 ? -14.452 -7.800 -0.738 1.00 95.50 234 GLN A N 1
ATOM 1804 C CA . GLN A 1 234 ? -14.351 -8.610 -1.958 1.00 95.50 234 GLN A CA 1
ATOM 1805 C C . GLN A 1 234 ? -13.002 -9.343 -2.081 1.00 95.50 234 GLN A C 1
ATOM 1807 O O . GLN A 1 234 ? -12.945 -10.426 -2.664 1.00 95.50 234 GLN A O 1
ATOM 1812 N N . MET A 1 235 ? -11.916 -8.774 -1.547 1.00 96.12 235 MET A N 1
ATOM 1813 C CA . MET A 1 235 ? -10.567 -9.345 -1.647 1.00 96.12 235 MET A CA 1
ATOM 1814 C C . MET A 1 235 ? -10.285 -10.454 -0.629 1.00 96.12 235 MET A C 1
ATOM 1816 O O . MET A 1 235 ? -9.616 -11.433 -0.958 1.00 96.12 235 MET A O 1
ATOM 1820 N N . TRP A 1 236 ? -10.743 -10.309 0.612 1.00 95.81 236 TRP A N 1
ATOM 1821 C CA . TRP A 1 236 ? -10.459 -11.271 1.682 1.00 95.81 236 TRP A CA 1
ATOM 1822 C C . TRP A 1 236 ? -11.622 -11.508 2.647 1.00 95.81 236 TRP A C 1
ATOM 1824 O O . TRP A 1 236 ? -11.499 -12.346 3.543 1.00 95.81 236 TRP A O 1
ATOM 1834 N N . GLY A 1 237 ? -12.757 -10.825 2.475 1.00 93.62 237 GLY A N 1
ATOM 1835 C CA . GLY A 1 237 ? -13.938 -11.005 3.318 1.00 93.62 237 GLY A CA 1
ATOM 1836 C C . GLY A 1 237 ? -13.597 -10.902 4.805 1.00 93.62 237 GLY A C 1
ATOM 1837 O O . GLY A 1 237 ? -13.012 -9.924 5.260 1.00 93.62 237 GLY A O 1
ATOM 1838 N N . ARG A 1 238 ? -13.902 -11.960 5.561 1.00 92.06 238 ARG A N 1
ATOM 1839 C CA . ARG A 1 238 ? -13.676 -12.025 7.017 1.00 92.06 238 ARG A CA 1
ATOM 1840 C C . ARG A 1 238 ? -12.247 -12.376 7.431 1.00 92.06 238 ARG A C 1
ATOM 1842 O O . ARG A 1 238 ? -11.953 -12.381 8.623 1.00 92.06 238 ARG A O 1
ATOM 1849 N N . ASN A 1 239 ? -11.366 -12.675 6.480 1.00 94.56 239 ASN A N 1
ATOM 1850 C CA . ASN A 1 239 ? -9.998 -13.080 6.789 1.00 94.56 239 ASN A CA 1
ATOM 1851 C C . ASN A 1 239 ? -9.078 -11.887 7.071 1.00 94.56 239 ASN A C 1
ATOM 1853 O O . ASN A 1 239 ? -7.914 -12.117 7.353 1.00 94.56 239 ASN A O 1
ATOM 1857 N N . GLN A 1 240 ? -9.545 -10.633 6.991 1.00 94.62 240 GLN A N 1
ATOM 1858 C CA . GLN A 1 240 ? -8.748 -9.446 7.356 1.00 94.62 240 GLN A CA 1
ATOM 1859 C C . GLN A 1 240 ? -7.340 -9.462 6.731 1.00 94.62 240 GLN A C 1
ATOM 1861 O O . GLN A 1 240 ? -6.330 -9.266 7.398 1.00 94.62 240 GLN A O 1
ATOM 1866 N N . GLY A 1 241 ? -7.257 -9.812 5.445 1.00 95.38 241 GLY A N 1
ATOM 1867 C CA . GLY A 1 241 ? -6.007 -9.881 4.686 1.00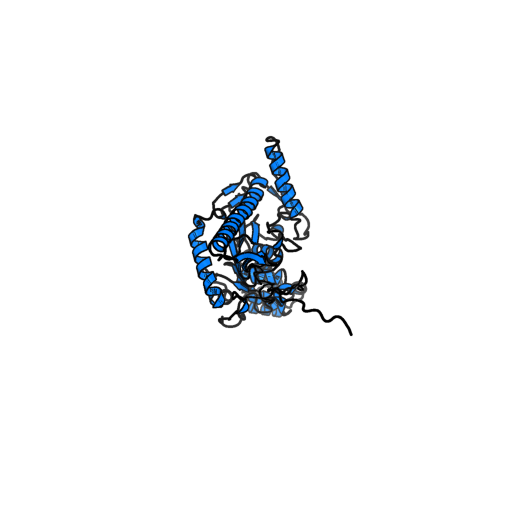 95.38 241 GLY A CA 1
ATOM 1868 C C . GLY A 1 241 ? -5.045 -11.022 5.036 1.00 95.38 241 GLY A C 1
ATOM 1869 O O . GLY A 1 241 ? -3.972 -11.073 4.438 1.00 95.38 241 GLY A O 1
ATOM 1870 N N . CYS A 1 242 ? -5.373 -11.941 5.946 1.00 95.06 242 CYS A N 1
ATOM 1871 C CA . CYS A 1 242 ? -4.510 -13.073 6.300 1.00 95.06 242 CYS A CA 1
ATOM 1872 C C . CYS A 1 242 ? -4.914 -14.392 5.602 1.00 95.06 242 CYS A C 1
ATOM 1874 O O . CYS A 1 242 ? -5.859 -14.436 4.812 1.00 95.06 242 CYS A O 1
ATOM 1876 N N . PHE A 1 243 ? -4.157 -15.477 5.819 1.00 94.31 243 PHE A N 1
ATOM 1877 C CA . PHE A 1 243 ? -4.381 -16.748 5.107 1.00 94.31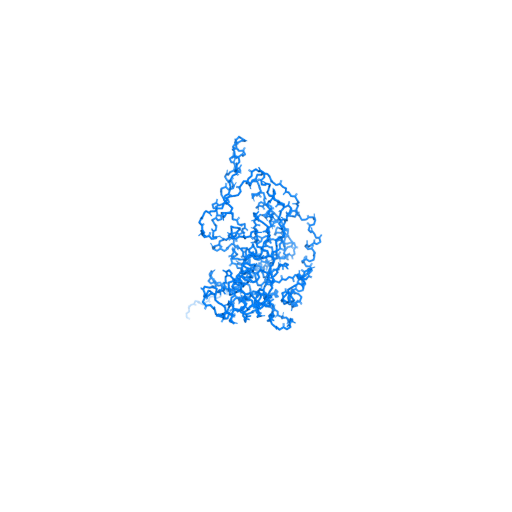 243 PHE A CA 1
ATOM 1878 C C . PHE A 1 243 ? -5.614 -17.523 5.582 1.00 94.31 243 PHE A C 1
ATOM 1880 O O . PHE A 1 243 ? -6.243 -18.219 4.788 1.00 94.31 243 PHE A O 1
ATOM 1887 N N . SER A 1 244 ? -5.936 -17.437 6.868 1.00 91.25 244 SER A N 1
ATOM 1888 C CA . SER A 1 244 ? -6.953 -18.253 7.545 1.00 91.25 244 SER A CA 1
ATOM 1889 C C . SER A 1 244 ? -7.775 -17.384 8.491 1.00 91.25 244 SER A C 1
ATOM 1891 O O . SER A 1 244 ? -7.401 -16.248 8.744 1.00 91.25 244 SER A O 1
ATOM 1893 N N . SER A 1 245 ? -8.891 -17.886 9.017 1.00 91.12 245 SER A N 1
ATOM 1894 C CA . SER A 1 245 ? -9.729 -17.089 9.920 1.00 91.12 245 SER A CA 1
ATOM 1895 C C . SER A 1 245 ? -8.941 -16.627 11.161 1.00 91.12 245 SER A C 1
ATOM 1897 O O . SER A 1 245 ? -8.408 -17.485 11.864 1.00 91.12 245 SER A O 1
ATOM 1899 N N . PRO A 1 246 ? -8.915 -15.321 11.499 1.00 89.19 246 PRO A N 1
ATOM 1900 C CA . PRO A 1 246 ? -8.164 -14.797 12.647 1.00 89.19 246 PRO A CA 1
ATOM 1901 C C . PRO A 1 246 ? -8.774 -15.173 14.012 1.00 89.19 246 PRO A C 1
ATOM 1903 O O . PRO A 1 246 ? -8.241 -14.804 15.055 1.00 89.19 246 PRO A O 1
ATOM 1906 N N . THR A 1 247 ? -9.921 -15.864 14.032 1.00 88.50 247 THR A N 1
ATOM 1907 C CA . THR A 1 247 ? -10.557 -16.386 15.258 1.00 88.50 247 THR A CA 1
ATOM 1908 C C . THR A 1 247 ? -10.211 -17.837 15.557 1.00 88.50 247 THR A C 1
ATOM 1910 O O . THR A 1 247 ? -10.564 -18.342 16.621 1.00 88.50 247 THR A O 1
ATOM 1913 N N . GLU A 1 248 ? -9.606 -18.529 14.602 1.00 90.44 248 GLU A N 1
ATOM 1914 C CA . GLU A 1 248 ? -9.244 -19.940 14.701 1.00 90.44 248 GLU A CA 1
ATOM 1915 C C . GLU A 1 248 ? -7.722 -20.069 14.842 1.00 90.44 248 GLU A C 1
ATOM 1917 O O . GLU A 1 248 ? -7.015 -19.072 14.755 1.00 90.44 248 GLU A O 1
ATOM 1922 N N . PRO A 1 249 ? -7.165 -21.259 15.099 1.00 90.31 249 PRO A N 1
ATOM 1923 C CA . PRO A 1 249 ? -5.720 -21.449 15.014 1.00 90.31 249 PRO A CA 1
ATOM 1924 C C . PRO A 1 249 ? -5.203 -21.223 13.577 1.00 90.31 249 PRO A C 1
ATOM 1926 O O . PRO A 1 249 ? -5.891 -21.609 12.631 1.00 90.31 249 PRO A O 1
ATOM 1929 N N . PRO A 1 250 ? -3.992 -20.664 13.377 1.00 90.94 250 PRO A N 1
ATOM 1930 C CA . PRO A 1 250 ? -3.409 -20.517 12.046 1.00 90.94 250 PRO A CA 1
ATOM 1931 C C . PRO A 1 250 ? -3.253 -21.863 11.331 1.00 90.94 250 PRO A C 1
ATOM 1933 O O . PRO A 1 250 ? -2.700 -22.813 11.888 1.00 90.94 250 PRO A O 1
ATOM 1936 N N . VAL A 1 251 ? -3.692 -21.925 10.074 1.00 93.06 251 VAL A N 1
ATOM 1937 C CA . VAL A 1 251 ? -3.591 -23.123 9.226 1.00 93.06 251 VAL A CA 1
ATOM 1938 C C . VAL A 1 251 ? -2.765 -22.809 7.984 1.00 93.06 251 VAL A C 1
ATOM 1940 O O . VAL A 1 251 ? -2.816 -21.697 7.457 1.00 93.06 251 VAL A O 1
ATOM 1943 N N . SER A 1 252 ? -1.993 -23.791 7.513 1.00 93.94 252 SER A N 1
ATOM 1944 C CA . SER A 1 252 ? -1.291 -23.680 6.235 1.00 93.94 252 SER A CA 1
ATOM 1945 C C . SER A 1 252 ? -2.283 -23.697 5.068 1.00 93.94 252 SER A C 1
ATOM 1947 O O . SER A 1 252 ? -3.200 -24.516 5.036 1.00 93.94 252 SER A O 1
ATOM 1949 N N . VAL A 1 253 ? -2.092 -22.797 4.106 1.00 95.31 253 VAL A N 1
ATOM 1950 C CA . VAL A 1 253 ? -2.980 -22.600 2.957 1.00 95.31 253 VAL A CA 1
ATOM 1951 C C . VAL A 1 253 ? -2.173 -22.696 1.669 1.00 95.31 253 VAL A C 1
ATOM 1953 O O . VAL A 1 253 ? -1.257 -21.908 1.441 1.00 95.31 253 VAL A O 1
ATOM 1956 N N . SER A 1 254 ? -2.536 -23.653 0.814 1.00 95.38 254 SER A N 1
ATOM 1957 C CA . SER A 1 254 ? -1.969 -23.773 -0.532 1.00 95.38 254 SER A CA 1
ATOM 1958 C C . SER A 1 254 ? -2.598 -22.737 -1.458 1.00 95.38 254 SER A C 1
ATOM 1960 O O . SER A 1 254 ? -3.821 -22.590 -1.508 1.00 95.38 254 SER A O 1
ATOM 1962 N N . CYS A 1 255 ? -1.742 -22.010 -2.171 1.00 94.44 255 CYS A N 1
ATOM 1963 C CA . CYS A 1 255 ? -2.118 -20.964 -3.116 1.00 94.44 255 CYS A CA 1
ATOM 1964 C C . CYS A 1 255 ? -1.493 -21.266 -4.492 1.00 94.44 255 CYS A C 1
ATOM 1966 O O . CYS A 1 255 ? -0.525 -20.604 -4.890 1.00 94.44 255 CYS A O 1
ATOM 1968 N N . PRO A 1 256 ? -1.991 -22.279 -5.228 1.00 91.81 256 PRO A N 1
ATOM 1969 C CA . PRO A 1 256 ? -1.394 -22.723 -6.490 1.00 91.81 256 PRO A CA 1
ATOM 1970 C C . PRO A 1 256 ? -1.390 -21.633 -7.570 1.00 91.81 256 PRO A C 1
ATOM 1972 O O . PRO A 1 256 ? -0.559 -21.672 -8.479 1.00 91.81 256 PRO A O 1
ATOM 1975 N N . GLU A 1 257 ? -2.266 -20.631 -7.457 1.00 91.12 257 GLU A N 1
ATOM 1976 C CA . GLU A 1 257 ? -2.302 -19.468 -8.341 1.00 91.12 257 GLU A CA 1
ATOM 1977 C C . GLU A 1 257 ? -1.013 -18.627 -8.281 1.00 91.12 257 GLU A C 1
ATOM 1979 O O . GLU A 1 257 ? -0.691 -17.902 -9.226 1.00 91.12 257 GLU A O 1
ATOM 1984 N N . LEU A 1 258 ? -0.249 -18.734 -7.186 1.00 91.88 258 LEU A N 1
ATOM 1985 C CA . LEU A 1 258 ? 1.015 -18.024 -6.997 1.00 91.88 258 LEU A CA 1
ATOM 1986 C C . LEU A 1 258 ? 2.187 -18.686 -7.724 1.00 91.88 258 LEU A C 1
ATOM 1988 O O . LEU A 1 258 ? 3.188 -18.011 -7.978 1.00 91.88 258 LEU A O 1
ATOM 1992 N N . LEU A 1 259 ? 2.061 -19.954 -8.120 1.00 88.25 259 LEU A N 1
ATOM 1993 C CA . LEU A 1 259 ? 3.076 -20.642 -8.914 1.00 88.25 259 LEU A CA 1
ATOM 1994 C C . LEU A 1 259 ? 3.197 -20.007 -10.305 1.00 88.25 259 LEU A C 1
ATOM 1996 O O . LEU A 1 259 ? 2.255 -19.412 -10.843 1.00 88.25 259 LEU A O 1
ATOM 2000 N N . ASP A 1 260 ? 4.391 -20.066 -10.886 1.00 76.00 260 ASP A N 1
ATOM 2001 C CA . ASP A 1 260 ? 4.606 -19.638 -12.266 1.00 76.00 260 ASP A CA 1
ATOM 2002 C C . ASP A 1 260 ? 3.983 -20.672 -13.208 1.00 76.00 260 ASP A C 1
ATOM 2004 O O . ASP A 1 260 ? 4.540 -21.739 -13.447 1.00 76.00 260 ASP A O 1
ATOM 2008 N N . GLN A 1 261 ? 2.785 -20.363 -13.708 1.00 68.44 261 GLN A N 1
ATOM 2009 C CA . GLN A 1 261 ? 2.106 -21.142 -14.740 1.00 68.44 261 GLN A CA 1
ATOM 2010 C C . GLN A 1 261 ? 2.060 -20.337 -16.044 1.00 68.44 261 GLN A C 1
ATOM 2012 O O . GLN A 1 261 ? 2.021 -19.100 -16.032 1.00 68.44 261 GLN A O 1
ATOM 2017 N N . HIS A 1 262 ? 2.045 -21.040 -17.178 1.00 60.94 262 HIS A N 1
ATOM 2018 C CA . HIS A 1 262 ? 1.845 -20.451 -18.502 1.00 60.94 262 HIS A CA 1
ATOM 2019 C C . HIS A 1 262 ? 0.373 -20.043 -18.665 1.00 60.94 262 HIS A C 1
ATOM 2021 O O . HIS A 1 262 ? -0.411 -20.738 -19.302 1.00 60.94 262 HIS A O 1
ATOM 2027 N N . TYR A 1 263 ? -0.028 -18.937 -18.040 1.00 55.44 263 TYR A N 1
ATOM 2028 C CA . TYR A 1 263 ? -1.378 -18.402 -18.199 1.00 55.44 263 TYR A CA 1
ATOM 2029 C C . TYR A 1 263 ? -1.510 -17.704 -19.556 1.00 55.44 263 TYR A C 1
ATOM 2031 O O . TYR A 1 263 ? -0.788 -16.743 -19.839 1.00 55.44 263 TYR A O 1
ATOM 2039 N N . THR A 1 264 ? -2.470 -18.144 -20.369 1.00 55.44 264 THR A N 1
ATOM 2040 C CA . THR A 1 264 ? -3.011 -17.346 -21.472 1.00 55.44 264 THR A CA 1
ATOM 2041 C C . THR A 1 264 ? -3.692 -16.113 -20.886 1.00 55.44 264 THR A C 1
ATOM 2043 O O . THR A 1 264 ? -4.659 -16.222 -20.132 1.00 55.44 264 THR A O 1
ATOM 2046 N N . VAL A 1 265 ? -3.148 -14.933 -21.182 1.00 56.00 265 VAL A N 1
ATOM 2047 C CA . VAL A 1 265 ? -3.730 -13.659 -20.750 1.00 56.00 265 VAL A CA 1
ATOM 2048 C C . VAL A 1 265 ? -4.954 -13.392 -21.617 1.00 56.00 265 VAL A C 1
ATOM 2050 O O . VAL A 1 265 ? -4.815 -13.111 -22.804 1.00 56.00 265 VAL A O 1
ATOM 2053 N N . ASP A 1 266 ? -6.143 -13.511 -21.031 1.00 53.22 266 ASP A N 1
ATOM 2054 C CA . ASP A 1 266 ? -7.377 -13.121 -21.709 1.00 53.22 266 ASP A CA 1
ATOM 2055 C C . ASP A 1 266 ? -7.469 -11.589 -21.805 1.00 53.22 266 ASP A C 1
ATOM 2057 O O . ASP A 1 266 ? -7.264 -10.879 -20.816 1.00 53.22 266 ASP A O 1
ATOM 2061 N N . MET A 1 267 ? -7.724 -11.096 -23.016 1.00 52.91 267 MET A N 1
ATOM 2062 C CA . MET A 1 267 ? -7.634 -9.686 -23.420 1.00 52.91 267 MET A CA 1
ATOM 2063 C C . MET A 1 267 ? -8.905 -8.884 -23.114 1.00 52.91 267 MET A C 1
ATOM 2065 O O . MET A 1 267 ? -8.963 -7.691 -23.404 1.00 52.91 267 MET A O 1
ATOM 2069 N N . THR A 1 268 ? -9.933 -9.519 -22.549 1.00 54.94 268 THR A N 1
ATOM 2070 C CA . THR A 1 268 ? -11.247 -8.900 -22.319 1.00 54.94 268 THR A CA 1
ATOM 2071 C C . THR A 1 268 ? -11.443 -8.365 -20.901 1.00 54.94 268 THR A C 1
ATOM 2073 O O . THR A 1 268 ? -12.555 -7.968 -20.552 1.00 54.94 268 THR A O 1
ATOM 2076 N N . GLU A 1 269 ? -10.410 -8.365 -20.054 1.00 55.00 269 GLU A N 1
ATOM 2077 C CA . GLU A 1 269 ? -10.538 -7.845 -18.692 1.00 55.00 269 GLU A CA 1
ATOM 2078 C C . GLU A 1 269 ? -10.748 -6.329 -18.701 1.00 55.00 269 GLU A C 1
ATOM 2080 O O . GLU A 1 269 ? -9.892 -5.546 -19.107 1.00 55.00 269 GLU A O 1
ATOM 2085 N N . THR A 1 270 ? -11.920 -5.919 -18.223 1.00 58.72 270 THR A N 1
ATOM 2086 C CA . THR A 1 270 ? -12.282 -4.521 -17.991 1.00 58.72 270 THR A CA 1
ATOM 2087 C C . THR A 1 270 ? -11.280 -3.852 -17.053 1.00 58.72 270 THR A C 1
ATOM 2089 O O . THR A 1 270 ? -10.894 -4.453 -16.049 1.00 58.72 270 THR A O 1
ATOM 2092 N N . GLU A 1 271 ? -10.936 -2.585 -17.311 1.00 56.59 271 GLU A N 1
ATOM 2093 C CA . GLU A 1 271 ? -9.957 -1.794 -16.536 1.00 56.59 271 GLU A CA 1
ATOM 2094 C C . GLU A 1 271 ? -10.240 -1.703 -15.022 1.00 56.59 271 GLU A C 1
ATOM 2096 O O . GLU A 1 271 ? -9.355 -1.326 -14.257 1.00 56.59 271 GLU A O 1
ATOM 2101 N N . HIS A 1 272 ? -11.435 -2.101 -14.574 1.00 64.69 272 HIS A N 1
ATOM 2102 C CA . HIS A 1 272 ? -11.871 -2.090 -13.175 1.00 64.69 272 HIS A CA 1
ATOM 2103 C C . HIS A 1 272 ? -12.104 -3.486 -12.579 1.00 64.69 272 HIS A C 1
ATOM 2105 O O . HIS A 1 272 ? -12.779 -3.618 -11.558 1.00 64.69 272 HIS A O 1
ATOM 2111 N N . SER A 1 273 ? -11.582 -4.546 -13.204 1.00 80.81 273 SER A N 1
ATOM 2112 C CA . SER A 1 273 ? -11.678 -5.885 -12.621 1.00 80.81 273 SER A CA 1
ATOM 2113 C C . SER A 1 273 ? -10.895 -5.959 -11.310 1.00 80.81 273 SER A C 1
ATOM 2115 O O . SER A 1 273 ? -9.718 -5.603 -11.242 1.00 80.81 273 SER A O 1
ATOM 2117 N N . ILE A 1 274 ? -11.537 -6.483 -10.266 1.00 86.94 274 ILE A N 1
ATOM 2118 C CA . ILE A 1 274 ? -10.870 -6.812 -9.002 1.00 86.94 274 ILE A CA 1
ATOM 2119 C C . ILE A 1 274 ? -9.956 -8.042 -9.135 1.00 86.94 274 ILE A C 1
ATOM 2121 O O . ILE A 1 274 ? -9.076 -8.282 -8.302 1.00 86.94 274 ILE A O 1
ATOM 2125 N N . GLN A 1 275 ? -10.138 -8.840 -10.190 1.00 91.50 275 GLN A N 1
ATOM 2126 C CA . GLN A 1 275 ? -9.281 -9.987 -10.451 1.00 91.50 275 GLN A CA 1
ATOM 2127 C C . GLN A 1 275 ? -7.888 -9.522 -10.872 1.00 91.50 275 GLN A C 1
ATOM 2129 O O . GLN A 1 275 ? -7.719 -8.581 -11.642 1.00 91.50 275 GLN A O 1
ATOM 2134 N N . HIS A 1 276 ? -6.863 -10.183 -10.342 1.00 92.69 276 HIS A N 1
ATOM 2135 C CA . HIS A 1 276 ? -5.494 -9.912 -10.750 1.00 92.69 276 HIS A CA 1
ATOM 2136 C C . HIS A 1 276 ? -5.241 -10.522 -12.137 1.00 92.69 276 HIS A C 1
ATOM 2138 O O . HIS A 1 276 ? -5.503 -11.715 -12.316 1.00 92.69 276 HIS A O 1
ATOM 2144 N N . PRO A 1 277 ? -4.653 -9.783 -13.095 1.00 90.12 277 PRO A N 1
ATOM 2145 C CA . PRO A 1 277 ? -4.601 -10.212 -14.494 1.00 90.12 277 PRO A CA 1
ATOM 2146 C C . PRO A 1 277 ? -3.765 -11.476 -14.732 1.00 90.12 277 PRO A C 1
ATOM 2148 O O . PRO A 1 277 ? -3.966 -12.163 -15.732 1.00 90.12 277 PRO A O 1
ATOM 2151 N N . VAL A 1 278 ? -2.845 -11.806 -13.815 1.00 89.19 278 VAL A N 1
ATOM 2152 C CA . VAL A 1 278 ? -2.015 -13.022 -13.898 1.00 89.19 278 VAL A CA 1
ATOM 2153 C C . VAL A 1 278 ? -2.655 -14.218 -13.199 1.00 89.19 278 VAL A C 1
ATOM 2155 O O . VAL A 1 278 ? -2.582 -15.319 -13.724 1.00 89.19 278 VAL A O 1
ATOM 2158 N N . THR A 1 279 ? -3.237 -14.034 -12.011 1.00 90.69 279 THR A N 1
ATOM 2159 C CA . THR A 1 279 ? -3.747 -15.164 -11.206 1.00 90.69 279 THR A CA 1
ATOM 2160 C C . THR A 1 279 ? -5.223 -15.431 -11.464 1.00 90.69 279 THR A C 1
ATOM 2162 O O . THR A 1 279 ? -5.723 -16.475 -11.067 1.00 90.69 279 THR A O 1
ATOM 2165 N N . LYS A 1 280 ? -5.928 -14.477 -12.090 1.00 89.81 280 LYS A N 1
ATOM 2166 C CA . LYS A 1 280 ? -7.381 -14.483 -12.308 1.00 89.81 280 LYS A CA 1
ATOM 2167 C C . LYS A 1 280 ? -8.191 -14.612 -11.010 1.00 89.81 280 LYS A C 1
ATOM 2169 O O . LYS A 1 280 ? -9.365 -14.964 -11.022 1.00 89.81 280 LYS A O 1
ATOM 2174 N N . THR A 1 281 ? -7.576 -14.278 -9.872 1.00 91.62 281 THR A N 1
ATOM 2175 C CA . THR A 1 281 ? -8.205 -14.310 -8.548 1.00 91.62 281 THR A CA 1
ATOM 2176 C C . THR A 1 281 ? -8.442 -12.901 -8.016 1.00 91.62 281 THR A C 1
ATOM 2178 O O . THR A 1 281 ? -7.633 -11.991 -8.223 1.00 91.62 281 THR A O 1
ATOM 2181 N N . ALA A 1 282 ? -9.543 -12.713 -7.287 1.00 94.50 282 ALA A N 1
ATOM 2182 C CA . ALA A 1 282 ? -9.789 -11.504 -6.495 1.00 94.50 282 ALA A CA 1
ATOM 2183 C C . ALA A 1 282 ? -9.057 -11.535 -5.141 1.00 94.50 282 ALA A C 1
ATOM 2185 O O . ALA A 1 282 ? -8.876 -10.499 -4.510 1.00 94.50 282 ALA A O 1
ATOM 2186 N N . THR A 1 283 ? -8.597 -12.715 -4.713 1.00 95.88 283 THR A N 1
ATOM 2187 C CA . THR A 1 283 ? -7.985 -12.919 -3.400 1.00 95.88 283 THR A CA 1
ATOM 2188 C C . THR A 1 283 ? -6.704 -12.110 -3.237 1.00 95.88 283 THR A C 1
ATOM 2190 O O . THR A 1 283 ? -5.820 -12.158 -4.099 1.00 95.88 283 THR A O 1
ATOM 2193 N N . ARG A 1 284 ? -6.598 -11.374 -2.127 1.00 97.19 284 ARG A N 1
ATOM 2194 C CA . ARG A 1 284 ? -5.392 -10.639 -1.724 1.00 97.19 284 ARG A CA 1
ATOM 2195 C C . ARG A 1 284 ? -4.993 -11.018 -0.311 1.00 97.19 284 ARG A C 1
ATOM 2197 O O . ARG A 1 284 ? -5.845 -11.343 0.512 1.00 97.19 284 ARG A O 1
ATOM 2204 N N . ARG A 1 285 ? -3.691 -10.989 -0.045 1.00 97.69 285 ARG A N 1
ATOM 2205 C CA . ARG A 1 285 ? -3.118 -11.331 1.254 1.00 97.69 285 ARG A CA 1
ATOM 2206 C C . ARG A 1 285 ? -2.023 -10.335 1.600 1.00 97.69 285 ARG A C 1
ATOM 2208 O O . ARG A 1 285 ? -1.161 -10.046 0.774 1.00 97.69 285 ARG A O 1
ATOM 2215 N N . ILE A 1 286 ? -2.052 -9.824 2.820 1.00 97.50 286 ILE A N 1
ATOM 2216 C CA . ILE A 1 286 ? -1.008 -8.976 3.380 1.00 97.50 286 ILE A CA 1
ATOM 2217 C C . ILE A 1 286 ? -0.278 -9.828 4.406 1.00 97.50 286 ILE A C 1
ATOM 2219 O O . ILE A 1 286 ? -0.899 -10.358 5.321 1.00 97.50 286 ILE A O 1
ATOM 2223 N N . VAL A 1 287 ? 1.024 -10.020 4.239 1.00 95.94 287 VAL A N 1
ATOM 2224 C CA . VAL A 1 287 ? 1.780 -11.024 4.998 1.00 95.94 287 VAL A CA 1
ATOM 2225 C C . VAL A 1 287 ? 3.089 -10.454 5.516 1.00 95.94 287 VAL A C 1
ATOM 2227 O O . VAL A 1 287 ? 3.629 -9.519 4.935 1.00 95.94 287 VAL A O 1
ATOM 2230 N N . HIS A 1 288 ? 3.640 -11.038 6.575 1.00 92.56 288 HIS A N 1
ATOM 2231 C CA . HIS A 1 288 ? 4.961 -10.687 7.089 1.00 92.56 288 HIS A CA 1
ATOM 2232 C C . HIS A 1 288 ? 5.926 -11.873 6.992 1.00 92.56 288 HIS A C 1
ATOM 2234 O O . HIS A 1 288 ? 5.545 -13.039 7.084 1.00 92.56 288 HIS A O 1
ATOM 2240 N N . ALA A 1 289 ? 7.217 -11.572 6.855 1.00 87.00 289 ALA A N 1
ATOM 2241 C CA . ALA A 1 289 ? 8.286 -12.564 6.710 1.00 87.00 289 ALA A CA 1
ATOM 2242 C C . ALA A 1 289 ? 8.804 -13.138 8.050 1.00 87.00 289 ALA A C 1
ATOM 2244 O O . ALA A 1 289 ? 9.911 -13.658 8.115 1.00 87.00 289 ALA A O 1
ATOM 2245 N N . GLY A 1 290 ? 8.047 -12.999 9.144 1.00 67.56 290 GLY A N 1
ATOM 2246 C CA . GLY A 1 290 ? 8.397 -13.579 10.452 1.00 67.56 290 GLY A CA 1
ATOM 2247 C C . GLY A 1 290 ? 9.560 -12.939 11.230 1.00 67.56 290 GLY A C 1
ATOM 2248 O O . GLY A 1 290 ? 9.839 -13.392 12.332 1.00 67.56 290 GLY A O 1
ATOM 2249 N N . LEU A 1 291 ? 10.217 -11.885 10.728 1.00 57.97 291 LEU A N 1
ATOM 2250 C CA . LEU A 1 291 ? 11.427 -11.342 11.372 1.00 57.97 291 LEU A CA 1
ATOM 2251 C C . LEU A 1 291 ? 11.195 -10.661 12.734 1.00 57.97 291 LEU A C 1
ATOM 2253 O O . LEU A 1 291 ? 12.115 -10.682 13.542 1.00 57.97 291 LEU A O 1
ATOM 2257 N N . GLN A 1 292 ? 10.001 -10.128 13.023 1.00 51.16 292 GLN A N 1
ATOM 2258 C CA . GLN A 1 292 ? 9.540 -9.716 14.364 1.00 51.16 292 GLN A CA 1
ATOM 2259 C C . GLN A 1 292 ? 8.005 -9.509 14.343 1.00 51.16 292 GLN A C 1
ATOM 2261 O O . GLN A 1 292 ? 7.560 -8.378 14.125 1.00 51.16 292 GLN A O 1
ATOM 2266 N N . PRO A 1 293 ? 7.159 -10.546 14.517 1.00 51.53 293 PRO A N 1
ATOM 2267 C CA . PRO A 1 293 ? 5.746 -10.303 14.802 1.00 51.53 293 PRO A CA 1
ATOM 2268 C C . PRO A 1 293 ? 5.642 -9.487 16.096 1.00 51.53 293 PRO A C 1
ATOM 2270 O O . PRO A 1 293 ? 6.382 -9.732 17.049 1.00 51.53 293 PRO A O 1
ATOM 2273 N N . ASN A 1 294 ? 4.760 -8.488 16.128 1.00 53.09 294 ASN A N 1
ATOM 2274 C CA . ASN A 1 294 ? 4.537 -7.710 17.342 1.00 53.09 294 ASN A CA 1
ATOM 2275 C C . ASN A 1 294 ? 3.983 -8.669 18.419 1.00 53.09 294 ASN A C 1
ATOM 2277 O O . ASN A 1 294 ? 2.908 -9.228 18.204 1.00 53.09 294 ASN A O 1
ATOM 2281 N N . PRO A 1 295 ? 4.675 -8.902 19.552 1.00 48.16 295 PRO A N 1
ATOM 2282 C CA . PRO A 1 295 ? 4.298 -9.948 20.510 1.00 48.16 295 PRO A CA 1
ATOM 2283 C C . PRO A 1 295 ? 2.929 -9.725 21.178 1.00 48.16 295 PRO A C 1
ATOM 2285 O O . PRO A 1 295 ? 2.430 -10.620 21.852 1.00 48.16 295 PRO A O 1
ATOM 2288 N N . GLY A 1 296 ? 2.323 -8.547 20.997 1.00 57.66 296 GLY A N 1
ATOM 2289 C CA . GLY A 1 296 ? 0.994 -8.203 21.503 1.00 57.66 296 GLY A CA 1
ATOM 2290 C C . GLY A 1 296 ? -0.173 -8.443 20.537 1.00 57.66 296 GLY A C 1
ATOM 2291 O O . GLY A 1 296 ? -1.295 -8.116 20.906 1.00 57.66 296 GLY A O 1
ATOM 2292 N N . ASP A 1 297 ? 0.054 -8.969 19.327 1.00 67.31 297 ASP A N 1
ATOM 2293 C CA . ASP A 1 297 ? -1.009 -9.199 18.339 1.00 67.31 297 ASP A CA 1
ATOM 2294 C C . ASP A 1 297 ? -1.281 -10.703 18.121 1.00 67.31 297 ASP A C 1
ATOM 2296 O O . ASP A 1 297 ? -0.503 -11.377 17.438 1.00 67.31 297 ASP A O 1
ATOM 2300 N N . PRO A 1 298 ? -2.399 -11.242 18.649 1.00 69.75 298 PRO A N 1
ATOM 2301 C CA . PRO A 1 298 ? -2.781 -12.643 18.465 1.00 69.75 298 PRO A CA 1
ATOM 2302 C C . PRO A 1 298 ? -2.983 -13.039 16.997 1.00 69.75 298 PRO A C 1
ATOM 2304 O O . PRO A 1 298 ? -2.792 -14.201 16.646 1.00 69.75 298 PRO A O 1
ATOM 2307 N N . SER A 1 299 ? -3.353 -12.084 16.136 1.00 78.12 299 SER A N 1
ATOM 2308 C CA . SER A 1 299 ? -3.637 -12.339 14.720 1.00 78.12 299 SER A CA 1
ATOM 2309 C C . SER A 1 299 ? -2.381 -12.366 13.846 1.00 78.12 299 SER A C 1
ATOM 2311 O O . SER A 1 299 ? -2.419 -12.910 12.742 1.00 78.12 299 SER A O 1
ATOM 2313 N N . ALA A 1 300 ? -1.238 -11.890 14.358 1.00 82.00 300 ALA A N 1
ATOM 2314 C CA . ALA A 1 300 ? 0.017 -11.832 13.610 1.00 82.00 300 ALA A CA 1
ATOM 2315 C C . ALA A 1 300 ? 0.408 -13.199 13.025 1.00 82.00 300 ALA A C 1
ATOM 2317 O O . ALA A 1 300 ? 0.828 -13.282 11.876 1.00 82.00 300 ALA A O 1
ATOM 2318 N N . GLY A 1 301 ? 0.179 -14.293 13.763 1.00 87.94 301 GLY A N 1
ATOM 2319 C CA . GLY A 1 301 ? 0.470 -15.649 13.288 1.00 87.94 301 GLY A CA 1
ATOM 2320 C C . GLY A 1 301 ? -0.218 -16.006 11.964 1.00 87.94 301 GLY A C 1
ATOM 2321 O O . GLY A 1 301 ? 0.381 -16.696 11.141 1.00 87.94 301 GLY A O 1
ATOM 2322 N N . HIS A 1 302 ? -1.425 -15.488 11.715 1.00 92.88 302 HIS A N 1
ATOM 2323 C CA . HIS A 1 302 ? -2.192 -15.747 10.492 1.00 92.88 302 HIS A CA 1
ATOM 2324 C C . HIS A 1 302 ? -1.645 -15.022 9.262 1.00 92.88 302 HIS A C 1
ATOM 2326 O O . HIS A 1 302 ? -1.892 -15.439 8.127 1.00 92.88 302 HIS A O 1
ATOM 2332 N N . HIS A 1 303 ? -0.905 -13.936 9.476 1.00 94.31 303 HIS A N 1
ATOM 2333 C CA . HIS A 1 303 ? -0.249 -13.167 8.426 1.00 94.31 303 HIS A CA 1
ATOM 2334 C C . HIS A 1 303 ? 1.146 -13.716 8.091 1.00 94.31 303 HIS A C 1
ATOM 2336 O O . HIS A 1 303 ? 1.853 -13.138 7.266 1.00 94.31 303 HIS A O 1
ATOM 2342 N N . SER A 1 304 ? 1.581 -14.814 8.711 1.00 93.62 304 SER A N 1
ATOM 2343 C CA . SER A 1 304 ? 2.905 -15.371 8.455 1.00 93.62 304 SER A CA 1
ATOM 2344 C C . SER A 1 304 ? 3.019 -15.902 7.027 1.00 93.62 304 SER A C 1
ATOM 2346 O O . SER A 1 304 ? 2.262 -16.776 6.604 1.00 93.62 304 SER A O 1
ATOM 2348 N N . LEU A 1 305 ? 4.035 -15.428 6.301 1.00 93.69 305 LEU A N 1
ATOM 2349 C CA . LEU A 1 305 ? 4.374 -15.912 4.961 1.00 93.69 305 LEU A CA 1
ATOM 2350 C C . LEU A 1 305 ? 4.658 -17.428 4.941 1.00 93.69 305 LEU A C 1
ATOM 2352 O O . LEU A 1 305 ? 4.433 -18.076 3.924 1.00 93.69 305 LEU A O 1
ATOM 2356 N N . ALA A 1 306 ? 5.079 -18.007 6.071 1.00 92.69 306 ALA A N 1
ATOM 2357 C CA . ALA A 1 306 ? 5.350 -19.439 6.205 1.00 92.69 306 ALA A CA 1
ATOM 2358 C C . ALA A 1 306 ? 4.093 -20.329 6.127 1.00 92.69 306 ALA A C 1
ATOM 2360 O O . ALA A 1 306 ? 4.221 -21.543 5.991 1.00 92.69 306 ALA A O 1
ATOM 2361 N N . LEU A 1 307 ? 2.886 -19.756 6.204 1.00 94.44 307 LEU A N 1
ATOM 2362 C CA . LEU A 1 307 ? 1.644 -20.521 6.071 1.00 94.44 307 LEU A CA 1
ATOM 2363 C C . LEU A 1 307 ? 1.360 -20.953 4.626 1.00 94.44 307 LEU A C 1
ATOM 2365 O O . LEU A 1 307 ? 0.544 -21.850 4.430 1.00 94.44 307 LEU A O 1
ATOM 2369 N N . CYS A 1 308 ? 2.035 -20.377 3.629 1.00 95.75 308 CYS A N 1
ATOM 2370 C CA . CYS A 1 308 ? 1.863 -20.723 2.220 1.00 95.75 308 CYS A CA 1
ATOM 2371 C C . CYS A 1 308 ? 3.132 -21.374 1.648 1.00 95.75 308 CYS A C 1
ATOM 2373 O O . CYS A 1 308 ? 4.144 -20.685 1.480 1.00 95.75 308 CYS A O 1
ATOM 2375 N N . PRO A 1 309 ? 3.099 -22.676 1.305 1.00 94.69 309 PRO A N 1
ATOM 2376 C CA . PRO A 1 309 ? 4.248 -23.373 0.726 1.00 94.69 309 PRO A CA 1
ATOM 2377 C C . PRO A 1 309 ? 4.761 -22.730 -0.569 1.00 94.69 309 PRO A C 1
ATOM 2379 O O . PRO A 1 309 ? 5.969 -22.643 -0.784 1.00 94.69 309 PRO A O 1
ATOM 2382 N N . GLU A 1 310 ? 3.859 -22.216 -1.408 1.00 94.94 310 GLU A N 1
ATOM 2383 C CA . GLU A 1 310 ? 4.190 -21.562 -2.677 1.00 94.94 310 GLU A CA 1
ATOM 2384 C C . GLU A 1 310 ? 4.962 -20.248 -2.484 1.00 94.94 310 GLU A C 1
ATOM 2386 O O . GLU A 1 310 ? 5.594 -19.761 -3.422 1.00 94.94 310 GLU A O 1
ATOM 2391 N N . LEU A 1 311 ? 4.963 -19.686 -1.266 1.00 94.12 311 LEU A N 1
ATOM 2392 C CA . LEU A 1 311 ? 5.734 -18.492 -0.938 1.00 94.12 311 LEU A CA 1
ATOM 2393 C C . LEU A 1 311 ? 7.152 -18.766 -0.422 1.00 94.12 311 LEU A C 1
ATOM 2395 O O . LEU A 1 311 ? 7.936 -17.821 -0.294 1.00 94.12 311 LEU A O 1
ATOM 2399 N N . ALA A 1 312 ? 7.518 -20.026 -0.169 1.00 91.88 312 ALA A N 1
ATOM 2400 C CA . ALA A 1 312 ? 8.834 -20.384 0.363 1.00 91.88 312 ALA A CA 1
ATOM 2401 C C . ALA A 1 312 ? 10.024 -19.793 -0.433 1.00 91.88 312 ALA A C 1
ATOM 2403 O O . ALA A 1 312 ? 10.938 -19.264 0.206 1.00 91.88 312 ALA A O 1
ATOM 2404 N N . PRO A 1 313 ? 10.025 -19.759 -1.786 1.00 90.06 313 PRO A N 1
ATOM 2405 C CA . PRO A 1 313 ? 11.118 -19.145 -2.549 1.00 90.06 313 PRO A CA 1
ATOM 2406 C C . PRO A 1 313 ? 11.299 -17.646 -2.264 1.00 90.06 313 PRO A C 1
ATOM 2408 O O . PRO A 1 313 ? 12.417 -17.128 -2.281 1.00 90.06 313 PRO A O 1
ATOM 2411 N N . TYR A 1 314 ? 10.210 -16.933 -1.961 1.00 90.38 314 TYR A N 1
ATOM 2412 C CA . TYR A 1 314 ? 10.261 -15.502 -1.665 1.00 90.38 314 TYR A CA 1
ATOM 2413 C C . TYR A 1 314 ? 10.832 -15.214 -0.277 1.00 90.38 314 TYR A C 1
ATOM 2415 O O . TYR A 1 314 ? 11.420 -14.151 -0.093 1.00 90.38 314 TYR A O 1
ATOM 2423 N N . ALA A 1 315 ? 10.726 -16.144 0.678 1.00 88.19 315 ALA A N 1
ATOM 2424 C CA . ALA A 1 315 ? 11.350 -16.000 1.994 1.00 88.19 315 ALA A CA 1
ATOM 2425 C C . ALA A 1 315 ? 12.879 -15.874 1.879 1.00 88.19 315 ALA A C 1
ATOM 2427 O O . ALA A 1 315 ? 13.481 -15.007 2.512 1.00 88.19 315 ALA A O 1
ATOM 2428 N N . THR A 1 316 ? 13.502 -16.677 1.012 1.00 85.75 316 THR A N 1
ATOM 2429 C CA . THR A 1 316 ? 14.945 -16.599 0.733 1.00 85.75 316 THR A CA 1
ATOM 2430 C C . THR A 1 316 ? 15.320 -15.276 0.070 1.00 85.75 316 THR A C 1
ATOM 2432 O O . THR A 1 316 ? 16.304 -14.647 0.457 1.00 85.75 316 THR A O 1
ATOM 2435 N N . ILE A 1 317 ? 14.510 -14.814 -0.889 1.00 87.19 317 ILE A N 1
ATOM 2436 C CA . ILE A 1 317 ? 14.705 -13.511 -1.539 1.00 87.19 317 ILE A CA 1
ATOM 2437 C C . ILE A 1 317 ? 14.632 -12.386 -0.496 1.00 87.19 317 ILE A C 1
ATOM 2439 O O . ILE A 1 317 ? 15.523 -11.543 -0.444 1.00 87.19 317 ILE A O 1
ATOM 2443 N N . LEU A 1 318 ? 13.629 -12.403 0.383 1.00 86.44 318 LEU A N 1
ATOM 2444 C CA . LEU A 1 318 ? 13.465 -11.424 1.462 1.00 86.44 318 LEU A CA 1
ATOM 2445 C C . LEU A 1 318 ? 14.664 -11.396 2.411 1.00 86.44 318 LEU A C 1
ATOM 2447 O O . LEU A 1 318 ? 15.154 -10.313 2.720 1.00 86.44 318 LEU A O 1
ATOM 2451 N N . ALA A 1 319 ? 15.168 -12.561 2.820 1.00 85.12 319 ALA A N 1
ATOM 2452 C CA . ALA A 1 319 ? 16.375 -12.646 3.639 1.00 85.12 319 ALA A CA 1
ATOM 2453 C C . ALA A 1 319 ? 17.583 -12.011 2.924 1.00 85.12 319 ALA A C 1
ATOM 2455 O O . ALA A 1 319 ? 18.235 -11.132 3.482 1.00 85.12 319 ALA A O 1
ATOM 2456 N N . SER A 1 320 ? 17.804 -12.344 1.646 1.00 84.44 320 SER A N 1
ATOM 2457 C CA . SER A 1 320 ? 18.912 -11.777 0.860 1.00 84.44 320 SER A CA 1
ATOM 2458 C C . SER A 1 320 ? 18.823 -10.253 0.691 1.00 84.44 320 SER A C 1
ATOM 2460 O O . SER A 1 320 ? 19.833 -9.550 0.718 1.00 84.44 320 SER A O 1
ATOM 2462 N N . ILE A 1 321 ? 17.605 -9.718 0.561 1.00 83.00 321 ILE A N 1
ATOM 2463 C CA . ILE A 1 321 ? 17.356 -8.277 0.481 1.00 83.00 321 ILE A CA 1
ATOM 2464 C C . ILE A 1 321 ? 17.766 -7.602 1.787 1.00 83.00 321 ILE A C 1
ATOM 2466 O O . ILE A 1 321 ? 18.458 -6.586 1.747 1.00 83.00 321 ILE A O 1
ATOM 2470 N N . VAL A 1 322 ? 17.360 -8.165 2.929 1.00 80.44 322 VAL A N 1
ATOM 2471 C CA . VAL A 1 322 ? 17.708 -7.639 4.255 1.00 80.44 322 VAL A CA 1
ATOM 2472 C C . VAL A 1 322 ? 19.224 -7.636 4.449 1.00 80.44 322 VAL A C 1
ATOM 2474 O O . VAL A 1 322 ? 19.774 -6.609 4.845 1.00 80.44 322 VAL A O 1
ATOM 2477 N N . ASP A 1 323 ? 19.905 -8.717 4.071 1.00 76.88 323 ASP A N 1
ATOM 2478 C CA . ASP A 1 323 ? 21.366 -8.825 4.172 1.00 76.88 323 ASP A CA 1
ATOM 2479 C C . ASP A 1 323 ? 22.096 -7.840 3.244 1.00 76.88 323 ASP A C 1
ATOM 2481 O O . ASP A 1 323 ? 23.155 -7.309 3.580 1.00 76.88 323 ASP A O 1
ATOM 2485 N N . SER A 1 324 ? 21.520 -7.551 2.072 1.00 74.88 324 SER A N 1
ATOM 2486 C CA . SER A 1 324 ? 22.083 -6.607 1.096 1.00 74.88 324 SER A CA 1
ATOM 2487 C C . SER A 1 324 ? 21.763 -5.133 1.381 1.00 74.88 324 SER A C 1
ATOM 2489 O O . SER A 1 324 ? 22.358 -4.253 0.751 1.00 74.88 324 SER A O 1
ATOM 2491 N N . LYS A 1 325 ? 20.875 -4.843 2.348 1.00 71.50 325 LYS A N 1
ATOM 2492 C CA . LYS A 1 325 ? 20.444 -3.486 2.730 1.00 71.50 325 LYS A CA 1
ATOM 2493 C C . LYS A 1 325 ? 21.596 -2.474 2.880 1.00 71.50 325 LYS A C 1
ATOM 2495 O O . LYS A 1 325 ? 21.477 -1.415 2.266 1.00 71.50 325 LYS A O 1
ATOM 2500 N N . PRO A 1 326 ? 22.718 -2.752 3.583 1.00 63.31 326 PRO A N 1
ATOM 2501 C CA . PRO A 1 326 ? 23.808 -1.777 3.735 1.00 63.31 326 PRO A CA 1
ATOM 2502 C C . PRO A 1 326 ? 24.491 -1.385 2.414 1.00 63.31 326 PRO A C 1
ATOM 2504 O O . PRO A 1 326 ? 25.099 -0.322 2.328 1.00 63.31 326 PRO A O 1
ATOM 2507 N N . ASN A 1 327 ? 24.376 -2.212 1.372 1.00 63.47 327 ASN A N 1
ATOM 2508 C CA . ASN A 1 327 ? 24.989 -1.973 0.065 1.00 63.47 327 ASN A CA 1
ATOM 2509 C C . ASN A 1 327 ? 23.991 -1.438 -0.977 1.00 63.47 327 ASN A C 1
ATOM 2511 O O . ASN A 1 327 ? 24.383 -1.085 -2.093 1.00 63.47 327 ASN A O 1
ATOM 2515 N N . GLY A 1 328 ? 22.701 -1.369 -0.636 1.00 76.75 328 GLY A N 1
ATOM 2516 C CA . GLY A 1 328 ? 21.651 -0.926 -1.543 1.00 76.75 328 GLY A CA 1
ATOM 2517 C C . GLY A 1 328 ? 21.745 0.569 -1.832 1.00 76.75 328 GLY A C 1
ATOM 2518 O O . GLY A 1 328 ? 21.685 1.391 -0.924 1.00 76.75 328 GLY A O 1
ATOM 2519 N N . VAL A 1 329 ? 21.818 0.958 -3.108 1.00 78.62 329 VAL A N 1
ATOM 2520 C CA . VAL A 1 329 ? 21.905 2.383 -3.490 1.00 78.62 329 VAL A CA 1
ATOM 2521 C C . VAL A 1 329 ? 20.701 3.186 -2.976 1.00 78.62 329 VAL A C 1
ATOM 2523 O O . VAL A 1 329 ? 20.870 4.308 -2.511 1.00 78.62 329 VAL A O 1
ATOM 2526 N N . ARG A 1 330 ? 19.502 2.586 -2.980 1.00 83.69 330 ARG A N 1
ATOM 2527 C CA . ARG A 1 330 ? 18.261 3.192 -2.453 1.00 83.69 330 ARG A CA 1
ATOM 2528 C C . ARG A 1 330 ? 18.189 3.265 -0.924 1.00 83.69 330 ARG A C 1
ATOM 2530 O O . ARG A 1 330 ? 17.272 3.887 -0.406 1.00 83.69 330 ARG A O 1
ATOM 2537 N N . GLN A 1 331 ? 19.112 2.601 -0.232 1.00 81.50 331 GLN A N 1
ATOM 2538 C CA . GLN A 1 331 ? 19.200 2.519 1.228 1.00 81.50 331 GLN A CA 1
ATOM 2539 C C . GLN A 1 331 ? 20.314 3.413 1.784 1.00 81.50 331 GLN A C 1
ATOM 2541 O O . GLN A 1 331 ? 20.566 3.406 2.984 1.00 81.50 331 GLN A O 1
ATOM 2546 N N . ARG A 1 332 ? 21.009 4.163 0.917 1.00 84.06 332 ARG A N 1
ATOM 2547 C CA . ARG A 1 332 ? 22.083 5.054 1.345 1.00 84.06 332 ARG A CA 1
ATOM 2548 C C . ARG A 1 332 ? 21.511 6.219 2.166 1.00 84.06 332 ARG A C 1
ATOM 2550 O O . ARG A 1 332 ? 20.577 6.866 1.685 1.00 84.06 332 ARG A O 1
ATOM 2557 N N . PRO A 1 333 ? 22.096 6.526 3.336 1.00 88.56 333 PRO A N 1
ATOM 2558 C CA . PRO A 1 333 ? 21.736 7.705 4.110 1.00 88.56 333 PRO A CA 1
ATOM 2559 C C . PRO A 1 333 ? 22.041 8.983 3.325 1.00 88.56 333 PRO A C 1
ATOM 2561 O O . PRO A 1 333 ? 23.186 9.214 2.928 1.00 88.56 333 PRO A O 1
ATOM 2564 N N . ILE A 1 334 ? 21.024 9.816 3.102 1.00 92.69 334 ILE A N 1
ATOM 2565 C CA . ILE A 1 334 ? 21.151 11.125 2.453 1.00 92.69 334 ILE A CA 1
ATOM 2566 C C . ILE A 1 334 ? 20.165 12.094 3.107 1.00 92.69 334 ILE A C 1
ATOM 2568 O O . ILE A 1 334 ? 18.960 11.860 3.110 1.00 92.69 334 ILE A O 1
ATOM 2572 N N . ALA A 1 335 ? 20.677 13.214 3.616 1.00 93.62 335 ALA A N 1
ATOM 2573 C CA . ALA A 1 335 ? 19.860 14.314 4.113 1.00 93.62 335 ALA A CA 1
ATOM 2574 C C . ALA A 1 335 ? 19.865 15.461 3.098 1.00 93.62 335 ALA A C 1
ATOM 2576 O O . ALA A 1 335 ? 20.908 16.060 2.834 1.00 93.62 335 ALA A O 1
ATOM 2577 N N . PHE A 1 336 ? 18.700 15.769 2.541 1.00 93.38 336 PHE A N 1
ATOM 2578 C CA . PHE A 1 336 ? 18.500 16.876 1.613 1.00 93.38 336 PHE A CA 1
ATOM 2579 C C . PHE A 1 336 ? 18.088 18.130 2.380 1.00 93.38 336 PHE A C 1
ATOM 2581 O O . PHE A 1 336 ? 17.385 18.044 3.380 1.00 93.38 336 PHE A O 1
ATOM 2588 N N . ASP A 1 337 ? 18.478 19.307 1.910 1.00 90.75 337 ASP A N 1
ATOM 2589 C CA . ASP A 1 337 ? 18.029 20.604 2.435 1.00 90.75 337 ASP A CA 1
ATOM 2590 C C . ASP A 1 337 ? 17.157 21.385 1.442 1.00 90.75 337 ASP A C 1
ATOM 2592 O O . ASP A 1 337 ? 16.712 22.491 1.744 1.00 90.75 337 ASP A O 1
ATOM 2596 N N . ASN A 1 3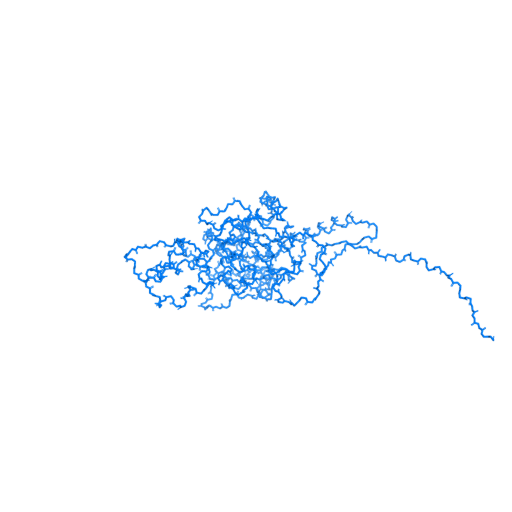38 ? 16.886 20.783 0.285 1.00 90.25 338 ASN A N 1
ATOM 2597 C CA . ASN A 1 338 ? 16.059 21.315 -0.783 1.00 90.25 338 ASN A CA 1
ATOM 2598 C C . ASN A 1 338 ? 15.011 20.260 -1.182 1.00 90.25 338 ASN A C 1
ATOM 2600 O O . ASN A 1 338 ? 15.349 19.112 -1.490 1.00 90.25 338 ASN A O 1
ATOM 2604 N N . ALA A 1 339 ? 13.734 20.654 -1.161 1.00 91.12 339 ALA A N 1
ATOM 2605 C CA . ALA A 1 339 ? 12.608 19.763 -1.430 1.00 91.12 339 ALA A CA 1
ATOM 2606 C C . ALA A 1 339 ? 12.610 19.220 -2.865 1.00 91.12 339 ALA A C 1
ATOM 2608 O O . ALA A 1 339 ? 12.405 18.025 -3.076 1.00 91.12 339 ALA A O 1
ATOM 2609 N N . THR A 1 340 ? 12.873 20.065 -3.859 1.00 91.38 340 THR A N 1
ATOM 2610 C CA . THR A 1 340 ? 12.810 19.657 -5.266 1.00 91.38 340 THR A CA 1
ATOM 2611 C C . THR A 1 340 ? 13.949 18.691 -5.599 1.00 91.38 340 THR A C 1
ATOM 2613 O O . THR A 1 340 ? 13.721 17.662 -6.241 1.00 91.38 340 THR A O 1
ATOM 2616 N N . HIS A 1 341 ? 15.143 18.920 -5.039 1.00 91.31 341 HIS A N 1
ATOM 2617 C CA . HIS A 1 341 ? 16.249 17.961 -5.090 1.00 91.31 341 HIS A CA 1
ATOM 2618 C C . HIS A 1 341 ? 15.878 16.624 -4.439 1.00 91.31 341 HIS A C 1
ATOM 2620 O O . HIS A 1 341 ? 16.115 15.577 -5.040 1.00 91.31 341 HIS A O 1
ATOM 2626 N N . TYR A 1 342 ? 15.267 16.646 -3.250 1.00 93.56 342 TYR A N 1
ATOM 2627 C CA . TYR A 1 342 ? 14.829 15.437 -2.548 1.00 93.56 342 TYR A CA 1
ATOM 2628 C C . TYR A 1 342 ? 13.872 14.590 -3.393 1.00 93.56 342 TYR A C 1
ATOM 2630 O O . TYR A 1 342 ? 14.086 13.385 -3.545 1.00 93.56 342 TYR A O 1
ATOM 2638 N N . TYR A 1 343 ? 12.837 15.193 -3.982 1.00 94.50 343 TYR A N 1
ATOM 2639 C CA . TYR A 1 343 ? 11.855 14.444 -4.766 1.00 94.50 343 TYR A CA 1
ATOM 2640 C C . TYR A 1 343 ? 12.439 13.935 -6.090 1.00 94.50 343 TYR A C 1
ATOM 2642 O O . TYR A 1 343 ? 12.356 12.731 -6.362 1.00 94.50 343 TYR A O 1
ATOM 2650 N N . LEU A 1 344 ? 13.070 14.806 -6.889 1.00 94.12 344 LEU A N 1
ATOM 2651 C CA . LEU A 1 344 ? 13.567 14.441 -8.221 1.00 94.12 344 LEU A CA 1
ATOM 2652 C C . LEU A 1 344 ? 14.747 13.474 -8.179 1.00 94.12 344 LEU A C 1
ATOM 2654 O O . LEU A 1 344 ? 14.761 12.518 -8.956 1.00 94.12 344 LEU A O 1
ATOM 2658 N N . TYR A 1 345 ? 15.709 13.673 -7.268 1.00 93.75 345 TYR A N 1
ATOM 2659 C CA . TYR A 1 345 ? 16.825 12.738 -7.103 1.00 93.75 345 TYR A CA 1
ATOM 2660 C C . TYR A 1 345 ? 16.295 11.331 -6.843 1.00 93.75 345 TYR A C 1
ATOM 2662 O O . TYR A 1 345 ? 16.675 10.372 -7.511 1.00 93.75 345 TYR A O 1
ATOM 2670 N N . ASN A 1 346 ? 15.359 11.215 -5.904 1.00 94.25 346 ASN A N 1
ATOM 2671 C CA . ASN A 1 346 ? 14.801 9.932 -5.518 1.00 94.25 346 ASN A CA 1
ATOM 2672 C C . ASN A 1 346 ? 13.961 9.290 -6.629 1.00 94.25 346 ASN A C 1
ATOM 2674 O O . ASN A 1 346 ? 14.031 8.075 -6.804 1.00 94.25 346 ASN A O 1
ATOM 2678 N N . ARG A 1 347 ? 13.217 10.073 -7.421 1.00 93.88 347 ARG A N 1
ATOM 2679 C CA . ARG A 1 347 ? 12.509 9.558 -8.605 1.00 93.88 347 ARG A CA 1
ATOM 2680 C C . ARG A 1 347 ? 13.485 9.047 -9.666 1.00 93.88 347 ARG A C 1
ATOM 2682 O O . ARG A 1 347 ? 13.278 7.975 -10.236 1.00 93.88 347 ARG A O 1
ATOM 2689 N N . LEU A 1 348 ? 14.574 9.778 -9.903 1.00 93.44 348 LEU A N 1
ATOM 2690 C CA . LEU A 1 348 ? 15.614 9.362 -10.837 1.00 93.44 348 LEU A CA 1
ATOM 2691 C C . LEU A 1 348 ? 16.318 8.088 -10.355 1.00 93.44 348 LEU A C 1
ATOM 2693 O O . LEU A 1 348 ? 16.558 7.184 -11.153 1.00 93.44 348 LEU A O 1
ATOM 2697 N N . MET A 1 349 ? 16.597 7.973 -9.056 1.00 93.19 349 MET A N 1
ATOM 2698 C CA . MET A 1 349 ? 17.192 6.768 -8.481 1.00 93.19 349 MET A CA 1
ATOM 2699 C C . MET A 1 349 ? 16.289 5.540 -8.626 1.00 93.19 349 MET A C 1
ATOM 2701 O O . MET A 1 349 ? 16.778 4.463 -8.982 1.00 93.19 349 MET A O 1
ATOM 2705 N N . ASP A 1 350 ? 14.980 5.692 -8.424 1.00 93.19 350 ASP A N 1
ATOM 2706 C CA . ASP A 1 350 ? 14.003 4.619 -8.646 1.00 93.19 350 ASP A CA 1
ATOM 2707 C C . ASP A 1 350 ? 14.025 4.144 -10.102 1.00 93.19 350 ASP A C 1
ATOM 2709 O O . ASP A 1 350 ? 14.085 2.937 -10.364 1.00 93.19 350 ASP A O 1
ATOM 2713 N N . PHE A 1 351 ? 14.039 5.089 -11.047 1.00 93.88 351 PHE A N 1
ATOM 2714 C CA . PHE A 1 351 ? 14.108 4.799 -12.477 1.00 93.88 351 PHE A CA 1
ATOM 2715 C C . PHE A 1 351 ? 15.422 4.113 -12.868 1.00 93.88 351 PHE A C 1
ATOM 2717 O O . PHE A 1 351 ? 15.398 3.049 -13.485 1.00 93.88 351 PHE A O 1
ATOM 2724 N N . LEU A 1 352 ? 16.570 4.693 -12.509 1.00 94.50 352 LEU A N 1
ATOM 2725 C CA . LEU A 1 352 ? 17.884 4.201 -12.928 1.00 94.50 352 LEU A CA 1
ATOM 2726 C C . LEU A 1 352 ? 18.169 2.802 -12.380 1.00 94.50 352 LEU A C 1
ATOM 2728 O O . LEU A 1 352 ? 18.628 1.943 -13.131 1.00 94.50 352 LEU A O 1
ATOM 2732 N N . THR A 1 353 ? 17.845 2.556 -11.108 1.00 93.06 353 THR A N 1
ATOM 2733 C CA . THR A 1 353 ? 18.047 1.237 -10.487 1.00 93.06 353 THR A CA 1
ATOM 2734 C C . THR A 1 353 ? 17.123 0.183 -11.091 1.00 93.06 353 THR A C 1
ATOM 2736 O O . THR A 1 353 ? 17.569 -0.915 -11.416 1.00 93.06 353 THR A O 1
ATOM 2739 N N . SER A 1 354 ? 15.852 0.522 -11.323 1.00 93.94 354 SER A N 1
ATOM 2740 C CA . SER A 1 354 ? 14.904 -0.370 -12.000 1.00 93.94 354 SER A CA 1
ATOM 2741 C C . SER A 1 354 ? 15.341 -0.680 -13.434 1.00 93.94 354 SER A C 1
ATOM 2743 O O . SER A 1 354 ? 15.295 -1.832 -13.860 1.00 93.94 354 SER A O 1
ATOM 2745 N N . ARG A 1 355 ? 15.825 0.330 -14.168 1.00 94.50 355 ARG A N 1
ATOM 2746 C CA . ARG A 1 355 ? 16.342 0.179 -15.532 1.00 94.50 355 ARG A CA 1
ATOM 2747 C C . ARG A 1 355 ? 17.558 -0.740 -15.579 1.00 94.50 355 ARG A C 1
ATOM 2749 O O . ARG A 1 355 ? 17.631 -1.585 -16.463 1.00 94.50 355 ARG A O 1
ATOM 2756 N N . GLU A 1 356 ? 18.501 -0.588 -14.653 1.00 95.25 356 GLU A N 1
ATOM 2757 C CA . GLU A 1 356 ? 19.688 -1.447 -14.582 1.00 95.25 356 GLU A CA 1
ATOM 2758 C C . GLU A 1 356 ? 19.307 -2.917 -14.366 1.00 95.25 356 GLU A C 1
ATOM 2760 O O . GLU A 1 356 ? 19.792 -3.789 -15.087 1.00 95.25 356 GLU A O 1
ATOM 2765 N N . ILE A 1 357 ? 18.389 -3.181 -13.430 1.00 94.31 357 ILE A N 1
ATOM 2766 C CA . ILE A 1 357 ? 17.877 -4.529 -13.154 1.00 94.31 357 ILE A CA 1
ATOM 2767 C C . ILE A 1 357 ? 17.234 -5.128 -14.408 1.00 94.31 357 ILE A C 1
ATOM 2769 O O . ILE A 1 357 ? 17.585 -6.235 -14.809 1.00 94.31 357 ILE A O 1
ATOM 2773 N N . VAL A 1 358 ? 16.321 -4.395 -15.050 1.00 94.25 358 VAL A N 1
ATOM 2774 C CA . VAL A 1 358 ? 15.610 -4.885 -16.241 1.00 94.25 358 VAL A CA 1
ATOM 2775 C C . VAL A 1 358 ? 16.570 -5.103 -17.412 1.00 94.25 358 VAL A C 1
ATOM 2777 O O . VAL A 1 358 ? 16.449 -6.100 -18.117 1.00 94.25 358 VAL A O 1
ATOM 2780 N N . ASN A 1 359 ? 17.554 -4.223 -17.610 1.00 95.44 359 ASN A N 1
ATOM 2781 C CA . ASN A 1 359 ? 18.562 -4.395 -18.658 1.00 95.44 359 ASN A CA 1
ATOM 2782 C C . ASN A 1 359 ? 19.427 -5.635 -18.422 1.00 95.44 359 ASN A C 1
ATOM 2784 O O . ASN A 1 359 ? 19.703 -6.360 -19.375 1.00 95.44 359 ASN A O 1
ATOM 2788 N N . ARG A 1 360 ? 19.818 -5.902 -17.169 1.00 95.56 360 ARG A N 1
ATOM 2789 C CA . ARG A 1 360 ? 20.537 -7.130 -16.806 1.00 95.56 360 ARG A CA 1
ATOM 2790 C C . ARG A 1 360 ? 19.695 -8.365 -17.115 1.00 95.56 360 ARG A C 1
ATOM 2792 O O . ARG A 1 360 ? 20.168 -9.245 -17.814 1.00 95.56 360 ARG A O 1
ATOM 2799 N N . GLN A 1 361 ? 18.423 -8.369 -16.716 1.00 94.12 361 GLN A N 1
ATOM 2800 C CA . GLN A 1 361 ? 17.502 -9.470 -17.020 1.00 94.12 361 GLN A CA 1
ATOM 2801 C C . GLN A 1 361 ? 17.342 -9.711 -18.523 1.00 94.12 361 GLN A C 1
ATOM 2803 O O . GLN A 1 361 ? 17.355 -10.852 -18.966 1.00 94.12 361 GLN A O 1
ATOM 2808 N N . ILE A 1 362 ? 17.200 -8.648 -19.321 1.00 94.19 362 ILE A N 1
ATOM 2809 C CA . ILE A 1 362 ? 17.135 -8.773 -20.783 1.00 94.19 362 ILE A CA 1
ATOM 2810 C C . ILE A 1 362 ? 18.432 -9.382 -21.311 1.00 94.19 362 ILE A C 1
ATOM 2812 O O . ILE A 1 362 ? 18.375 -10.289 -22.133 1.00 94.19 362 ILE A O 1
ATOM 2816 N N . HIS A 1 363 ? 19.586 -8.911 -20.837 1.00 94.62 363 HIS A N 1
ATOM 2817 C CA . HIS A 1 363 ? 20.879 -9.433 -21.260 1.00 94.62 363 HIS A CA 1
ATOM 2818 C C . HIS A 1 363 ? 21.035 -10.924 -20.940 1.00 94.62 363 HIS A C 1
ATOM 2820 O O . HIS A 1 363 ? 21.407 -11.686 -21.827 1.00 94.62 363 HIS A O 1
ATOM 2826 N N . ASP A 1 364 ? 20.676 -11.344 -19.726 1.00 93.31 364 ASP A N 1
ATOM 2827 C CA . ASP A 1 364 ? 20.746 -12.742 -19.286 1.00 93.31 364 ASP A CA 1
ATOM 2828 C C . ASP A 1 364 ? 19.843 -13.653 -20.146 1.00 93.31 364 ASP A C 1
ATOM 2830 O O . ASP A 1 364 ? 20.226 -14.765 -20.520 1.00 93.31 364 ASP A O 1
ATOM 2834 N N . ILE A 1 365 ? 18.653 -13.171 -20.530 1.00 91.38 365 ILE A N 1
ATOM 2835 C CA . ILE A 1 365 ? 17.748 -13.911 -21.424 1.00 91.38 365 ILE A CA 1
ATOM 2836 C C . ILE A 1 365 ? 18.310 -13.955 -22.851 1.00 91.38 365 ILE A C 1
ATOM 2838 O O . ILE A 1 365 ? 18.335 -15.016 -23.464 1.00 91.38 365 ILE A O 1
ATOM 2842 N N . VAL A 1 366 ? 18.811 -12.837 -23.386 1.00 91.62 366 VAL A N 1
ATOM 2843 C CA . VAL A 1 366 ? 19.424 -12.803 -24.729 1.00 91.62 366 VAL A CA 1
ATOM 2844 C C . VAL A 1 366 ? 20.605 -13.770 -24.815 1.00 91.62 366 VAL A C 1
ATOM 2846 O O . VAL A 1 366 ? 20.735 -14.483 -25.804 1.00 91.62 366 VAL A O 1
ATOM 2849 N N . GLN A 1 367 ? 21.449 -13.832 -23.782 1.00 92.19 367 GLN A N 1
ATOM 2850 C CA . GLN A 1 367 ? 22.587 -14.754 -23.737 1.00 92.19 367 GLN A CA 1
ATOM 2851 C C . GLN A 1 367 ? 22.179 -16.233 -23.690 1.00 92.19 367 GLN A C 1
ATOM 2853 O O . GLN A 1 367 ? 22.975 -17.089 -24.069 1.00 92.19 367 GLN A O 1
ATOM 2858 N N . SER A 1 368 ? 20.969 -16.540 -23.216 1.00 90.81 368 SER A N 1
ATOM 2859 C CA . SER A 1 368 ? 20.450 -17.909 -23.135 1.00 90.81 368 SER A CA 1
ATOM 2860 C C . SER A 1 368 ? 19.595 -18.324 -24.339 1.00 90.81 368 SER A C 1
ATOM 2862 O O . SER A 1 368 ? 19.282 -19.510 -24.463 1.00 90.81 368 SER A O 1
ATOM 2864 N N . CYS A 1 369 ? 19.269 -17.393 -25.244 1.00 91.12 369 CYS A N 1
ATOM 2865 C CA . CYS A 1 369 ? 18.518 -17.674 -26.469 1.00 91.12 369 CYS A CA 1
ATOM 2866 C C . CYS A 1 369 ? 19.317 -18.570 -27.429 1.00 91.12 369 CYS A C 1
ATOM 2868 O O . CYS A 1 369 ? 20.496 -18.334 -27.703 1.00 91.12 369 CYS A O 1
ATOM 2870 N N . GLN A 1 370 ? 18.649 -19.580 -27.976 1.00 90.69 370 GLN A N 1
ATOM 2871 C CA . GLN A 1 370 ? 19.168 -20.444 -29.033 1.00 90.69 370 GLN A CA 1
ATOM 2872 C C . GLN A 1 370 ? 19.034 -19.786 -30.421 1.00 90.69 370 GLN A C 1
ATOM 2874 O O . GLN A 1 370 ? 18.282 -18.823 -30.586 1.00 90.69 370 GLN A O 1
ATOM 2879 N N . PRO A 1 371 ? 19.735 -20.283 -31.460 1.00 88.12 371 PRO A N 1
ATOM 2880 C CA . PRO A 1 371 ? 19.486 -19.852 -32.834 1.00 88.12 371 PRO A CA 1
ATOM 2881 C C . PRO A 1 371 ? 18.004 -20.000 -33.200 1.00 88.12 371 PRO A C 1
ATOM 2883 O O . PRO A 1 371 ? 17.417 -21.057 -32.988 1.00 88.12 371 PRO A O 1
ATOM 2886 N N . GLY A 1 372 ? 17.409 -18.936 -33.739 1.00 86.88 372 GLY A N 1
ATOM 2887 C CA . GLY A 1 372 ? 15.973 -18.876 -34.019 1.00 86.88 372 GLY A CA 1
ATOM 2888 C C . GLY A 1 372 ? 15.128 -18.352 -32.856 1.00 86.88 372 GLY A C 1
ATOM 2889 O O . GLY A 1 372 ? 13.958 -18.076 -33.065 1.00 86.88 372 GLY A O 1
ATOM 2890 N N . GLU A 1 373 ? 15.683 -18.126 -31.665 1.00 91.56 373 GLU A N 1
ATOM 2891 C CA . GLU A 1 373 ? 14.951 -17.537 -30.540 1.00 91.56 373 GLU A CA 1
ATOM 2892 C C . GLU A 1 373 ? 15.144 -16.023 -30.425 1.00 91.56 373 GLU A C 1
ATOM 2894 O O . GLU A 1 373 ? 16.227 -15.484 -30.655 1.00 91.56 373 GLU A O 1
ATOM 2899 N N . VAL A 1 374 ? 14.082 -15.328 -30.013 1.00 90.00 374 VAL A N 1
ATOM 2900 C CA . VAL A 1 374 ? 14.099 -13.897 -29.699 1.00 90.00 374 VAL A CA 1
ATOM 2901 C C . VAL A 1 374 ? 13.446 -13.604 -28.363 1.00 90.00 374 VAL A C 1
ATOM 2903 O O . VAL A 1 374 ? 12.463 -14.230 -27.964 1.00 90.00 374 VAL A O 1
ATOM 2906 N N . VAL A 1 375 ? 13.970 -12.580 -27.693 1.00 90.88 375 VAL A N 1
ATOM 2907 C CA . VAL A 1 375 ? 13.358 -12.038 -26.482 1.00 90.88 375 VAL A CA 1
ATOM 2908 C C . VAL A 1 375 ? 12.121 -11.240 -26.854 1.00 90.88 375 VAL A C 1
ATOM 2910 O O . VAL A 1 375 ? 12.179 -10.310 -27.658 1.00 90.88 375 VAL A O 1
ATOM 2913 N N . ILE A 1 376 ? 11.008 -11.575 -26.216 1.00 90.12 376 ILE A N 1
ATOM 2914 C CA . ILE A 1 376 ? 9.735 -10.885 -26.378 1.00 90.12 376 ILE A CA 1
ATOM 2915 C C . ILE A 1 376 ? 9.249 -10.323 -25.047 1.00 90.12 376 ILE A C 1
ATOM 2917 O O . ILE A 1 376 ? 9.700 -10.701 -23.962 1.00 90.12 376 ILE A O 1
ATOM 2921 N N . ARG A 1 377 ? 8.293 -9.404 -25.147 1.00 90.31 377 ARG A N 1
ATOM 2922 C CA . ARG A 1 377 ? 7.474 -8.961 -24.026 1.00 90.31 377 ARG A CA 1
ATOM 2923 C C . ARG A 1 377 ? 6.036 -9.337 -24.308 1.00 90.31 377 ARG A C 1
ATOM 2925 O O . ARG A 1 377 ? 5.544 -9.065 -25.400 1.00 90.31 377 ARG A O 1
ATOM 2932 N N . ASP A 1 378 ? 5.381 -9.945 -23.332 1.00 86.75 378 ASP A N 1
ATOM 2933 C CA . ASP A 1 378 ? 3.943 -10.163 -23.428 1.00 86.75 378 ASP A CA 1
ATOM 2934 C C . ASP A 1 378 ? 3.153 -8.873 -23.148 1.00 86.75 378 ASP A C 1
ATOM 2936 O O . ASP A 1 378 ? 3.718 -7.801 -22.917 1.00 86.75 378 ASP A O 1
ATOM 2940 N N . THR A 1 379 ? 1.826 -8.975 -23.149 1.00 86.00 379 THR A N 1
ATOM 2941 C CA . THR A 1 379 ? 0.906 -7.847 -22.932 1.00 86.00 379 THR A CA 1
ATOM 2942 C C . THR A 1 379 ? 1.023 -7.217 -21.543 1.00 86.00 379 THR A C 1
ATOM 2944 O O . THR A 1 379 ? 0.683 -6.050 -21.360 1.00 86.00 379 THR A O 1
ATOM 2947 N N . LEU A 1 380 ? 1.562 -7.952 -20.569 1.00 89.06 380 LEU A N 1
ATOM 2948 C CA . LEU A 1 380 ? 1.881 -7.457 -19.232 1.00 89.06 380 LEU A CA 1
ATOM 2949 C C . LEU A 1 380 ? 3.354 -7.043 -19.110 1.00 89.06 380 LEU A C 1
ATOM 2951 O O . LEU A 1 380 ? 3.837 -6.823 -18.000 1.00 89.06 380 LEU A O 1
ATOM 2955 N N . TYR A 1 381 ? 4.079 -6.920 -20.224 1.00 90.62 381 TYR A N 1
ATOM 2956 C CA . TYR A 1 381 ? 5.501 -6.580 -20.289 1.00 90.62 381 TYR A CA 1
ATOM 2957 C C . TYR A 1 381 ? 6.407 -7.560 -19.526 1.00 90.62 381 TYR A C 1
ATOM 2959 O O . TYR A 1 381 ? 7.498 -7.197 -19.072 1.00 90.62 381 TYR A O 1
ATOM 2967 N N . ARG A 1 382 ? 5.978 -8.814 -19.359 1.00 90.44 382 ARG A N 1
ATOM 2968 C CA . ARG A 1 382 ? 6.828 -9.885 -18.830 1.00 90.44 382 ARG A CA 1
ATOM 2969 C C . ARG A 1 382 ? 7.789 -10.327 -19.928 1.00 90.44 382 ARG A C 1
ATOM 2971 O O . ARG A 1 382 ? 7.387 -10.473 -21.077 1.00 90.44 382 ARG A O 1
ATOM 2978 N N . LEU A 1 383 ? 9.055 -10.517 -19.565 1.00 90.12 383 LEU A N 1
ATOM 2979 C CA . LEU A 1 383 ? 10.071 -11.029 -20.481 1.00 90.12 383 LEU A CA 1
ATOM 2980 C C . LEU A 1 383 ? 9.828 -12.520 -20.734 1.00 90.12 383 LEU A C 1
ATOM 2982 O O . LEU A 1 383 ? 9.573 -13.266 -19.789 1.00 90.12 383 LEU A O 1
ATOM 2986 N N . GLY A 1 384 ? 9.927 -12.927 -21.994 1.00 87.56 384 GLY A N 1
ATOM 2987 C CA . GLY A 1 384 ? 9.847 -14.315 -22.434 1.00 87.56 384 GLY A CA 1
ATOM 2988 C C . GLY A 1 384 ? 10.701 -14.546 -23.678 1.00 87.56 384 GLY A C 1
ATOM 2989 O O . GLY A 1 384 ? 11.326 -13.614 -24.189 1.00 87.56 384 GLY A O 1
ATOM 2990 N N . VAL A 1 385 ? 10.711 -15.784 -24.164 1.00 89.12 385 VAL A N 1
ATOM 2991 C CA . VAL A 1 385 ? 11.432 -16.198 -25.372 1.00 89.12 385 VAL A CA 1
ATOM 2992 C C . VAL A 1 385 ? 10.425 -16.756 -26.375 1.00 89.12 385 VAL A C 1
ATOM 2994 O O . VAL A 1 385 ? 9.519 -17.494 -25.990 1.00 89.12 385 VAL A O 1
ATOM 2997 N N . ALA A 1 386 ? 10.560 -16.384 -27.645 1.00 87.00 386 ALA A N 1
ATOM 2998 C CA . ALA A 1 386 ? 9.751 -16.901 -28.743 1.00 87.00 386 ALA A CA 1
ATOM 2999 C C . ALA A 1 386 ? 10.636 -17.413 -29.880 1.00 87.00 386 ALA A C 1
ATOM 3001 O O . ALA A 1 386 ? 11.702 -16.863 -30.138 1.00 87.00 386 ALA A O 1
ATOM 3002 N N . GLN A 1 387 ? 10.163 -18.445 -30.574 1.00 86.69 387 GLN A N 1
ATOM 3003 C CA . GLN A 1 387 ? 10.815 -19.009 -31.753 1.00 86.69 387 GLN A CA 1
ATOM 3004 C C . GLN A 1 387 ? 10.389 -18.232 -33.005 1.00 86.69 387 GLN A C 1
ATOM 3006 O O . GLN A 1 387 ? 9.196 -18.091 -33.288 1.00 86.69 387 GLN A O 1
ATOM 3011 N N . ILE A 1 388 ? 11.361 -17.744 -33.766 1.00 83.19 388 ILE A N 1
ATOM 3012 C CA . ILE A 1 388 ? 11.180 -17.256 -35.126 1.00 83.19 388 ILE A CA 1
ATOM 3013 C C . ILE A 1 388 ? 10.951 -18.490 -35.995 1.00 83.19 388 ILE A C 1
ATOM 3015 O O . ILE A 1 388 ? 11.866 -19.274 -36.236 1.00 83.19 388 ILE A O 1
ATOM 3019 N N . LYS A 1 389 ? 9.728 -18.654 -36.501 1.00 71.19 389 LYS A N 1
ATOM 3020 C CA . LYS A 1 389 ? 9.495 -19.554 -37.631 1.00 71.19 389 LYS A CA 1
ATOM 3021 C C . LYS A 1 389 ? 10.153 -18.926 -38.858 1.00 71.19 389 LYS A C 1
ATOM 3023 O O . LYS A 1 389 ? 9.577 -18.038 -39.475 1.00 71.19 389 LYS A O 1
ATOM 3028 N N . THR A 1 390 ? 11.375 -19.331 -39.180 1.00 57.94 390 THR A N 1
ATOM 3029 C CA . THR A 1 390 ? 11.901 -19.139 -40.531 1.00 57.94 390 THR A CA 1
ATOM 3030 C C . THR A 1 390 ? 11.181 -20.137 -41.424 1.00 57.94 390 THR A C 1
ATOM 3032 O O . THR A 1 390 ? 11.346 -21.342 -41.245 1.00 57.94 390 THR A O 1
ATOM 3035 N N . GLU A 1 391 ? 10.348 -19.644 -42.337 1.00 51.66 391 GLU A N 1
ATOM 3036 C CA . GLU A 1 391 ? 9.811 -20.430 -43.447 1.00 51.66 391 GLU A CA 1
ATOM 3037 C C . GLU A 1 391 ? 10.989 -20.916 -44.302 1.00 51.66 391 GLU A C 1
ATOM 3039 O O . GLU A 1 391 ? 11.482 -20.231 -45.190 1.00 51.66 391 GLU A O 1
ATOM 3044 N N . THR A 1 392 ? 11.503 -22.094 -43.973 1.00 47.62 392 THR A N 1
ATOM 3045 C CA . THR A 1 392 ? 12.160 -22.984 -44.929 1.00 47.62 392 THR A CA 1
ATOM 3046 C C . THR A 1 392 ? 11.199 -24.135 -45.168 1.00 47.62 392 THR A C 1
ATOM 3048 O O . THR A 1 392 ? 11.448 -25.260 -44.745 1.00 47.62 392 THR A O 1
ATOM 3051 N N . GLU A 1 393 ? 10.052 -23.829 -45.767 1.00 41.91 393 GLU A N 1
ATOM 3052 C CA . GLU A 1 393 ? 9.365 -24.814 -46.589 1.00 41.91 393 GLU A CA 1
ATOM 3053 C C . GLU A 1 393 ? 9.900 -24.579 -47.998 1.00 41.91 393 GLU A C 1
ATOM 3055 O O . GLU A 1 393 ? 9.627 -23.566 -48.636 1.00 41.91 393 GLU A O 1
ATOM 3060 N N . GLU A 1 394 ? 10.789 -25.475 -48.421 1.00 44.50 394 GLU A N 1
ATOM 3061 C CA . GLU A 1 394 ? 11.070 -25.689 -49.831 1.00 44.50 394 GLU A CA 1
ATOM 3062 C C . GLU A 1 394 ? 9.718 -25.988 -50.496 1.00 44.50 394 GLU A C 1
ATOM 3064 O O . GLU A 1 394 ? 9.209 -27.105 -50.399 1.00 44.50 394 GLU A O 1
ATOM 3069 N N . GLU A 1 395 ? 9.095 -24.978 -51.111 1.00 39.16 395 GLU A N 1
ATOM 3070 C CA . GLU A 1 395 ? 8.022 -25.190 -52.078 1.00 39.16 395 GLU A CA 1
ATOM 3071 C C . GLU A 1 395 ? 8.639 -25.967 -53.243 1.00 39.16 395 GLU A C 1
ATOM 3073 O O . GLU A 1 395 ? 9.254 -25.412 -54.153 1.00 39.16 395 GLU A O 1
ATOM 3078 N N . GLY A 1 396 ? 8.548 -27.294 -53.151 1.00 37.59 396 GLY A N 1
ATOM 3079 C CA . GLY A 1 396 ? 8.762 -28.182 -54.274 1.00 37.59 396 GLY A CA 1
ATOM 3080 C C . GLY A 1 396 ? 7.800 -27.780 -55.382 1.00 37.59 396 GLY A C 1
ATOM 3081 O O . GLY A 1 396 ? 6.584 -27.838 -55.211 1.00 37.59 396 GLY A O 1
ATOM 3082 N N . GLU A 1 397 ? 8.365 -27.354 -56.505 1.00 39.22 397 GLU A N 1
ATOM 3083 C CA . GLU A 1 397 ? 7.678 -27.218 -57.781 1.00 39.22 397 GLU A CA 1
ATOM 3084 C C . GLU A 1 397 ? 7.079 -28.587 -58.161 1.00 39.22 397 GLU A C 1
ATOM 3086 O O . GLU A 1 397 ? 7.751 -29.425 -58.762 1.00 39.22 397 GLU A O 1
ATOM 3091 N N . GLU A 1 398 ? 5.825 -28.855 -57.789 1.00 36.91 398 GLU A N 1
ATOM 3092 C CA . GLU A 1 398 ? 5.035 -29.897 -58.444 1.00 36.91 398 GLU A CA 1
ATOM 3093 C C . GLU A 1 398 ? 4.385 -29.297 -59.694 1.00 36.91 398 GLU A C 1
ATOM 3095 O O . GLU A 1 398 ? 3.525 -28.418 -59.635 1.00 36.91 398 GLU A O 1
ATOM 3100 N N . GLU A 1 399 ? 4.880 -29.777 -60.834 1.00 37.38 399 GLU A N 1
ATOM 3101 C CA . GLU A 1 399 ? 4.455 -29.470 -62.193 1.00 37.38 399 GLU A CA 1
ATOM 3102 C C . GLU A 1 399 ? 2.928 -29.473 -62.360 1.00 37.38 399 GLU A C 1
ATOM 3104 O O . GLU A 1 399 ? 2.240 -30.486 -62.210 1.00 37.38 399 GLU A O 1
ATOM 3109 N N . GLU A 1 400 ? 2.413 -28.329 -62.800 1.00 36.84 400 GLU A N 1
ATOM 3110 C CA . GLU A 1 400 ? 1.082 -28.167 -63.364 1.00 36.84 400 GLU A CA 1
ATOM 3111 C C . GLU A 1 400 ? 1.023 -28.892 -64.726 1.00 36.84 400 GLU A C 1
ATOM 3113 O O . GLU A 1 400 ? 1.313 -28.324 -65.781 1.00 36.84 400 GLU A O 1
ATOM 3118 N N . VAL A 1 401 ? 0.670 -30.184 -64.731 1.00 36.75 401 VAL A N 1
ATOM 3119 C CA . VAL A 1 401 ? 0.341 -30.892 -65.978 1.00 36.75 401 VAL A CA 1
ATOM 3120 C C . VAL A 1 401 ? -1.091 -30.552 -66.381 1.00 36.75 401 VAL A C 1
ATOM 3122 O O . VAL A 1 401 ? -2.073 -31.005 -65.795 1.00 36.75 401 VAL A O 1
ATOM 3125 N N . ALA A 1 402 ? -1.160 -29.731 -67.423 1.00 39.59 402 ALA A N 1
ATOM 3126 C CA . ALA A 1 402 ? -2.338 -29.246 -68.118 1.00 39.59 402 ALA A CA 1
ATOM 3127 C C . ALA A 1 402 ? -3.400 -30.318 -68.434 1.00 39.59 402 ALA A C 1
ATOM 3129 O O . ALA A 1 402 ? -3.119 -31.336 -69.066 1.00 39.59 402 ALA A O 1
ATOM 3130 N N . ALA A 1 403 ? -4.659 -29.991 -68.137 1.00 33.12 403 ALA A N 1
ATOM 3131 C CA . ALA A 1 403 ? -5.823 -30.535 -68.827 1.00 33.12 403 ALA A CA 1
ATOM 3132 C C . ALA A 1 403 ? -6.500 -29.395 -69.605 1.00 33.12 403 ALA A C 1
ATOM 3134 O O . ALA A 1 403 ? -7.271 -28.612 -69.052 1.00 33.12 403 ALA A O 1
ATOM 3135 N N . VAL A 1 404 ? -6.176 -29.292 -70.897 1.00 36.72 404 VAL A N 1
ATOM 3136 C CA . VAL A 1 404 ? -6.937 -28.510 -71.880 1.00 36.72 404 VAL A CA 1
ATOM 3137 C C . VAL A 1 404 ? -7.817 -29.480 -72.668 1.00 36.72 404 VAL A C 1
ATOM 3139 O O . VAL A 1 404 ? -7.373 -30.554 -73.061 1.00 36.72 404 VAL A O 1
ATOM 3142 N N . ALA A 1 405 ? -9.069 -29.065 -72.833 1.00 34.91 405 ALA A N 1
ATOM 3143 C CA . ALA A 1 405 ? -10.189 -29.710 -73.504 1.00 34.91 405 ALA A CA 1
ATOM 3144 C C . ALA A 1 405 ? -9.884 -30.456 -74.820 1.00 34.91 405 ALA A C 1
ATOM 3146 O O . ALA A 1 405 ? -9.266 -29.888 -75.718 1.00 34.91 405 ALA A O 1
ATOM 3147 N N . GLU A 1 406 ? -10.464 -31.654 -74.957 1.00 32.75 406 GLU A N 1
ATOM 3148 C CA . GLU A 1 406 ? -11.515 -31.972 -75.948 1.00 32.75 406 GLU A CA 1
ATOM 3149 C C . GLU A 1 406 ? -12.387 -33.144 -75.471 1.00 32.75 406 GLU A C 1
ATOM 3151 O O . GLU A 1 406 ? -11.822 -34.133 -74.946 1.00 32.75 406 GLU A O 1
#